Protein AF-A0A438IJC4-F1 (afdb_monomer_lite)

Radius of gyration: 29.07 Å; chains: 1; bounding box: 85×55×91 Å

Foldseek 3Di:
DVVVVVCVPPVDDDPDDDDDDDDDDDDDDDDDDDDDDDDDDDPDDDDDDDDDDDDDPDPCLVVVLPDLDDDPVVVLCVCVVCCVVPCVVCVVVDDPPDDDSVVVRDLLSLLVSLLVVCLVDCVLCPDPVSVVVSVVSLQVSQVSLQVVLVVLVPDDQPPPPDRSQLQPSECCVRHHVVVLVSLLSSLVRCLVHVQLPASSLLSLCVQLFRNHDPVSNLSSLVSCLVSLPLQSHDALVSHRHDSCRNQPPADDDLSVLVSLLVCVLVVSCVNNVVNNHVSLVSSLRNLLCLLQPCDDDPCLVSSLVSLVSLLVSCVVDVVCLVVVLSSLQDDDPPDDDDDPVVSVVSSVSSLVSSVVSCVPVPVSNVSSVVSVVVVVVVD

pLDDT: mean 76.03, std 25.03, range [26.05, 98.81]

Secondary structure (DSSP, 8-state):
-HHHHHHHHHSS----PPP---------------------------------------HHHHHHHTS-PPPPHHHHHHHHHHGGGTHHHHHTTS-TTS--TTTTS-HHHHHHHHHHHTTS-SHHHHSHHHHHHHHHHHHHHHHHHHHHHHHHHTSPPPSS-----S--B-IIIII-TTHHHHHHHHHHHHHHH-TT-HHHHHHHHGGGSTTB-HHHHHHHHHHHHHHT-GGGSPPGGGSSS-HHHHHSS----HHHHHHHHHHHHTTTTHHHHHHT-HHHHHHHHHHHHHHHS---STTHHHHHHHHHHHHHHHHH-GGGHHHHHHHHH---TTS----HHHHHHHHHHHHHHHHHHTTT-HHHHHHHHHHHHHHTT--

Sequence (379 aa):
MLASHFRKRWLCVKKKFKAVESKSSSGQKASTKGSESLDTIPEDMDISNTTIQDHDCPSLLVEWAHQRLPLPVHWFLSTISTIHDGIEAMSSFLSSDVPSPVRSVPVIWKLHSLSVTLLDGMSVLEEEKSRDVYEALQELYGQLLDESRVHRSTKPMPETGEKNSIEFLRFQSDIHESYSTFIETLVEQFAAISYGDLIYGRQVAIYLHRSVEAPVRLAAWNALSNARVLELLPPLEKCS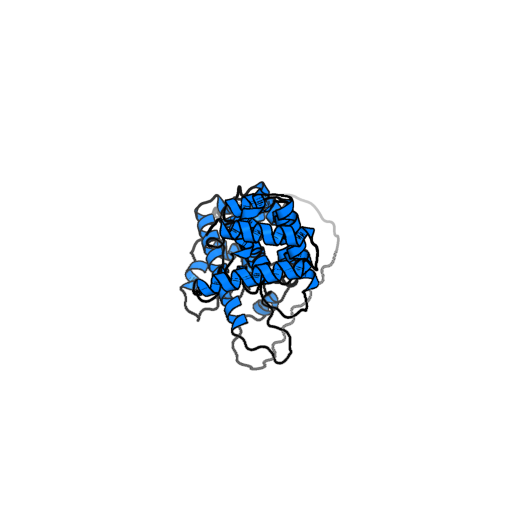ADAEGYLEPVENNEGILEAYVKSWVTGALDRAATRGSVTFTLVLHHLSSFIFEDDADVKLSLRNKLAKSLLRDYSRKRQHEGLMLQLIRYNNQFTSPQPEWMKESETEKRFWFLTEACEGNASLLKEVEKLKSSLRQVQ

Organism: Vitis vinifera (NCBI:txid29760)

Structure (mmCIF, N/CA/C/O backbone):
data_AF-A0A438IJC4-F1
#
_entry.id   AF-A0A438IJC4-F1
#
loop_
_atom_site.group_PDB
_atom_site.id
_atom_site.type_symbol
_atom_site.label_atom_id
_atom_site.label_alt_id
_atom_site.label_comp_id
_atom_site.label_asym_id
_atom_site.label_entity_id
_atom_site.label_seq_id
_atom_site.pdbx_PDB_ins_code
_atom_site.Cartn_x
_atom_site.Cartn_y
_atom_site.Cartn_z
_atom_site.occupancy
_atom_site.B_iso_or_equiv
_atom_site.auth_seq_id
_atom_site.auth_comp_id
_atom_site.auth_asym_id
_atom_site.auth_atom_id
_atom_site.pdbx_PDB_model_num
ATOM 1 N N . MET A 1 1 ? 20.438 16.951 -29.899 1.00 46.25 1 MET A N 1
ATOM 2 C CA . MET A 1 1 ? 21.374 16.387 -30.908 1.00 46.25 1 MET A CA 1
ATOM 3 C C . MET A 1 1 ? 21.529 14.865 -30.826 1.00 46.25 1 MET A C 1
ATOM 5 O O . MET A 1 1 ? 21.502 14.236 -31.878 1.00 46.25 1 MET A O 1
ATOM 9 N N . LEU A 1 2 ? 21.666 14.264 -29.634 1.00 33.00 2 LEU A N 1
ATOM 10 C CA . LEU A 1 2 ? 22.049 12.851 -29.437 1.00 33.00 2 LEU A CA 1
ATOM 11 C C . LEU A 1 2 ? 21.276 11.818 -30.295 1.00 33.00 2 LEU A C 1
ATOM 13 O O . LEU A 1 2 ? 21.898 11.012 -30.986 1.00 33.00 2 LEU A O 1
ATOM 17 N N . ALA A 1 3 ? 19.941 11.905 -30.349 1.00 35.22 3 ALA A N 1
ATOM 18 C CA . ALA A 1 3 ? 19.087 10.989 -31.122 1.00 35.22 3 ALA A CA 1
ATOM 19 C C . ALA A 1 3 ? 19.406 10.936 -32.637 1.00 35.22 3 ALA A C 1
ATOM 21 O O . ALA A 1 3 ? 19.241 9.895 -33.275 1.00 35.22 3 ALA A O 1
ATOM 22 N N . SER A 1 4 ? 19.914 12.032 -33.215 1.00 36.19 4 SER A N 1
ATOM 23 C CA . SER A 1 4 ? 20.331 12.082 -34.626 1.00 36.19 4 SER A CA 1
ATOM 24 C C . SER A 1 4 ? 21.603 11.260 -34.872 1.00 36.19 4 SER A C 1
ATOM 26 O O . SER A 1 4 ? 21.699 10.532 -35.860 1.00 36.19 4 SER A O 1
ATOM 28 N N . HIS A 1 5 ? 22.558 11.304 -33.935 1.00 41.06 5 HIS A N 1
ATOM 29 C CA . HIS A 1 5 ? 23.787 10.512 -34.016 1.00 41.06 5 HIS A CA 1
ATOM 30 C C . HIS A 1 5 ? 23.499 9.007 -33.896 1.00 41.06 5 HIS A C 1
ATOM 32 O O . HIS A 1 5 ? 24.015 8.219 -34.689 1.00 41.06 5 HIS A O 1
ATOM 38 N N . PHE A 1 6 ? 22.616 8.619 -32.967 1.00 41.09 6 PHE A N 1
ATOM 39 C CA . PHE A 1 6 ? 22.228 7.222 -32.754 1.00 41.09 6 PHE A CA 1
ATOM 40 C C . PHE A 1 6 ? 21.613 6.602 -34.020 1.00 41.09 6 PHE A C 1
ATOM 42 O O . PHE A 1 6 ? 22.130 5.616 -34.555 1.00 41.09 6 PHE A O 1
ATOM 49 N N . ARG A 1 7 ? 20.581 7.257 -34.577 1.00 50.06 7 ARG A N 1
ATOM 50 C CA . ARG A 1 7 ? 19.872 6.814 -35.790 1.00 50.06 7 ARG A CA 1
ATOM 51 C C . ARG A 1 7 ? 20.803 6.687 -37.006 1.00 50.06 7 ARG A C 1
ATOM 53 O O . ARG A 1 7 ? 20.637 5.770 -37.803 1.00 50.06 7 ARG A O 1
ATOM 60 N N . LYS A 1 8 ? 21.808 7.564 -37.129 1.00 43.12 8 LYS A N 1
ATOM 61 C CA . LYS A 1 8 ? 22.748 7.599 -38.266 1.00 43.12 8 LYS A CA 1
ATOM 62 C C . LYS A 1 8 ? 23.878 6.560 -38.190 1.00 43.12 8 LYS A C 1
ATOM 64 O O . LYS A 1 8 ? 24.457 6.241 -39.225 1.00 43.12 8 LYS A O 1
ATOM 69 N N . ARG A 1 9 ? 24.219 6.049 -36.997 1.00 44.31 9 ARG A N 1
ATOM 70 C CA . ARG A 1 9 ? 25.352 5.117 -36.804 1.00 44.31 9 ARG A CA 1
ATOM 71 C C . ARG A 1 9 ? 24.941 3.650 -36.645 1.00 44.31 9 ARG A C 1
ATOM 73 O O . ARG A 1 9 ? 25.711 2.790 -37.063 1.00 44.31 9 ARG A O 1
ATOM 80 N N . TRP A 1 10 ? 23.753 3.372 -36.101 1.00 39.25 10 TRP A N 1
ATOM 81 C CA . TRP A 1 10 ? 23.309 2.000 -35.800 1.00 39.25 10 TRP A CA 1
ATOM 82 C C . TRP A 1 10 ? 22.186 1.469 -36.703 1.00 39.25 10 TRP A C 1
ATOM 84 O O . TRP A 1 10 ? 22.164 0.277 -36.984 1.00 39.25 10 TRP A O 1
ATOM 94 N N . LEU A 1 11 ? 21.299 2.330 -37.221 1.00 41.69 11 LEU A N 1
ATOM 95 C CA . LEU A 1 11 ? 20.130 1.905 -38.017 1.00 41.69 11 LEU A CA 1
ATOM 96 C C . LEU A 1 11 ? 20.323 2.031 -39.543 1.00 41.69 11 LEU A C 1
ATOM 98 O O . LEU A 1 11 ? 19.434 1.689 -40.322 1.00 41.69 11 LEU A O 1
ATOM 102 N N . CYS A 1 12 ? 21.486 2.497 -40.008 1.00 36.94 12 CYS A N 1
ATOM 103 C CA . CYS A 1 12 ? 21.806 2.540 -41.435 1.00 36.94 12 CYS A CA 1
ATOM 104 C C . CYS A 1 12 ? 22.391 1.202 -41.918 1.00 36.94 12 CYS A C 1
ATOM 106 O O . CYS A 1 12 ? 23.567 0.911 -41.692 1.00 36.94 12 CYS A O 1
ATOM 108 N N . VAL A 1 13 ? 21.590 0.425 -42.657 1.00 38.97 13 VAL A N 1
ATOM 109 C CA . VAL A 1 13 ? 22.030 -0.800 -43.351 1.00 38.97 13 VAL A CA 1
ATOM 110 C C . VAL A 1 13 ? 23.276 -0.515 -44.201 1.00 38.97 13 VAL A C 1
ATOM 112 O O . VAL A 1 13 ? 23.250 0.320 -45.110 1.00 38.97 13 VAL A O 1
ATOM 115 N N . LYS A 1 14 ? 24.380 -1.220 -43.921 1.00 39.84 14 LYS A N 1
ATOM 116 C CA . LYS A 1 14 ? 25.680 -1.023 -44.585 1.00 39.84 14 LYS A CA 1
ATOM 117 C C . LYS A 1 14 ? 25.633 -1.439 -46.064 1.00 39.84 14 LYS A C 1
ATOM 119 O O . LYS A 1 14 ? 25.968 -2.572 -46.407 1.00 39.84 14 LYS A O 1
ATOM 124 N N . LYS A 1 15 ? 25.286 -0.512 -46.967 1.00 39.75 15 LYS A N 1
ATOM 125 C CA . LYS A 1 15 ? 25.482 -0.699 -48.417 1.00 39.75 15 LYS A CA 1
ATOM 126 C C . LYS A 1 15 ? 26.975 -0.852 -48.730 1.00 39.75 15 LYS A C 1
ATOM 128 O O . LYS A 1 15 ? 27.735 0.112 -48.713 1.00 39.75 15 LYS A O 1
ATOM 133 N N . LYS A 1 16 ? 27.379 -2.089 -49.022 1.00 38.62 16 LYS A N 1
ATOM 134 C CA . LYS A 1 16 ? 28.747 -2.493 -49.367 1.00 38.62 16 LYS A CA 1
ATOM 135 C C . LYS A 1 16 ? 29.094 -2.016 -50.786 1.00 38.62 16 LYS A C 1
ATOM 137 O O . LYS A 1 16 ? 28.758 -2.686 -51.758 1.00 38.62 16 LYS A O 1
ATOM 142 N N . PHE A 1 17 ? 29.738 -0.856 -50.912 1.00 31.86 17 PHE A N 1
ATOM 143 C CA . PHE A 1 17 ? 30.178 -0.329 -52.209 1.00 31.86 17 PHE A CA 1
ATOM 144 C C . PHE A 1 17 ? 31.558 -0.863 -52.622 1.00 31.86 17 PHE A C 1
ATOM 146 O O . PHE A 1 17 ? 32.458 -1.007 -51.796 1.00 31.86 17 PHE A O 1
ATOM 153 N N . LYS A 1 18 ? 31.704 -1.174 -53.917 1.00 30.45 18 LYS A N 1
ATOM 154 C CA . LYS A 1 18 ? 32.975 -1.562 -54.552 1.00 30.45 18 LYS A CA 1
ATOM 155 C C . LYS A 1 18 ? 33.900 -0.350 -54.705 1.00 30.45 18 LYS A C 1
ATOM 157 O O . LYS A 1 18 ? 33.423 0.760 -54.922 1.00 30.45 18 LYS A O 1
ATOM 162 N N . ALA A 1 19 ? 35.208 -0.596 -54.696 1.00 33.72 19 ALA A N 1
ATOM 163 C CA . ALA A 1 19 ? 36.200 0.369 -55.162 1.00 33.72 19 ALA A CA 1
ATOM 164 C C . ALA A 1 19 ? 36.209 0.458 -56.701 1.00 33.72 19 ALA A C 1
ATOM 166 O O . ALA A 1 19 ? 36.109 -0.568 -57.374 1.00 33.72 19 ALA A O 1
ATOM 167 N N . VAL A 1 20 ? 36.366 1.677 -57.227 1.00 29.83 20 VAL A N 1
ATOM 168 C CA . VAL A 1 20 ? 36.730 2.007 -58.618 1.00 29.83 20 VAL A CA 1
ATOM 169 C C . VAL A 1 20 ? 37.578 3.288 -58.574 1.00 29.83 20 VAL A C 1
ATOM 171 O O . VAL A 1 20 ? 37.301 4.180 -57.774 1.00 29.83 20 VAL A O 1
ATOM 174 N N . GLU A 1 21 ? 38.620 3.378 -59.400 1.00 28.19 21 GLU A N 1
ATOM 175 C CA . GLU A 1 21 ? 39.509 4.546 -59.512 1.00 28.19 21 GLU A CA 1
ATOM 176 C C . GLU A 1 21 ? 38.997 5.569 -60.547 1.00 28.19 21 GLU A C 1
ATOM 178 O O . GLU A 1 21 ? 38.434 5.146 -61.551 1.00 28.19 21 GLU A O 1
ATOM 183 N N . SER A 1 22 ? 39.309 6.872 -60.390 1.00 26.33 22 SER A N 1
ATOM 184 C CA . SER A 1 22 ? 40.039 7.663 -61.422 1.00 26.33 22 SER A CA 1
ATOM 185 C C . SER A 1 22 ? 40.154 9.185 -61.143 1.00 26.33 22 SER A C 1
ATOM 187 O O . SER A 1 22 ? 39.168 9.905 -61.225 1.00 26.33 22 SER A O 1
ATOM 189 N N . LYS A 1 23 ? 41.397 9.648 -60.919 1.00 27.59 23 LYS A N 1
ATOM 190 C CA . LYS A 1 23 ? 42.102 10.871 -61.414 1.00 27.59 23 LYS A CA 1
ATOM 191 C C . LYS A 1 23 ? 41.414 12.260 -61.589 1.00 27.59 23 LYS A C 1
ATOM 193 O O . LYS A 1 23 ? 40.340 12.387 -62.157 1.00 27.59 23 LYS A O 1
ATOM 198 N N . SER A 1 24 ? 42.253 13.298 -61.375 1.00 26.52 24 SER A N 1
ATOM 199 C CA . SER A 1 24 ? 42.217 14.705 -61.883 1.00 26.52 24 SER A CA 1
ATOM 200 C C . SER A 1 24 ? 41.298 15.737 -61.178 1.00 26.52 24 SER A C 1
ATOM 202 O O . SER A 1 24 ? 40.214 15.379 -60.744 1.00 26.52 24 SER A O 1
ATOM 204 N N . SER A 1 25 ? 41.654 17.034 -61.025 1.00 26.70 25 SER A N 1
ATOM 205 C CA . SER A 1 25 ? 42.975 17.723 -61.111 1.00 26.70 25 SER A CA 1
ATOM 206 C C . SER A 1 25 ? 42.959 19.201 -60.634 1.00 26.70 25 SER A C 1
ATOM 208 O O . SER A 1 25 ? 42.001 19.907 -60.921 1.00 26.70 25 SER A O 1
ATOM 210 N N . SER A 1 26 ? 44.113 19.690 -60.134 1.00 27.11 26 SER A N 1
ATOM 211 C CA . SER A 1 26 ? 44.594 21.104 -60.121 1.00 27.11 26 SER A CA 1
ATOM 212 C C . SER A 1 26 ? 43.996 22.140 -59.133 1.00 27.11 26 SER A C 1
ATOM 214 O O . SER A 1 26 ? 42.785 22.262 -58.998 1.00 27.11 26 SER A O 1
ATOM 216 N N . GLY A 1 27 ? 44.865 22.956 -58.500 1.00 26.05 27 GLY A N 1
ATOM 217 C CA . GLY A 1 27 ? 44.504 24.147 -57.694 1.00 26.05 27 GLY A CA 1
ATOM 218 C C . GLY A 1 27 ? 45.591 24.623 -56.697 1.00 26.05 27 GLY A C 1
ATOM 219 O O . GLY A 1 27 ? 46.218 23.809 -56.032 1.00 26.05 27 GLY A O 1
ATOM 220 N N . GLN A 1 28 ? 45.835 25.938 -56.584 1.00 30.58 28 GLN A N 1
ATOM 221 C CA . GLN A 1 28 ? 46.870 26.610 -55.748 1.00 30.58 28 GLN A CA 1
ATOM 222 C C . GLN A 1 28 ? 46.270 27.917 -55.158 1.00 30.58 28 GLN A C 1
ATOM 224 O O . GLN A 1 28 ? 45.289 28.386 -55.726 1.00 30.58 28 GLN A O 1
ATOM 229 N N . LYS A 1 29 ? 46.736 28.614 -54.100 1.00 29.08 29 LYS A N 1
ATOM 230 C CA . LYS A 1 29 ? 47.915 28.641 -53.172 1.00 29.08 29 LYS A CA 1
ATOM 231 C C . LYS A 1 29 ? 47.490 29.543 -51.956 1.00 29.08 29 LYS A C 1
ATOM 233 O O . LYS A 1 29 ? 46.459 30.190 -52.079 1.00 29.08 29 LYS A O 1
ATOM 238 N N . ALA A 1 30 ? 48.158 29.738 -50.803 1.00 28.03 30 ALA A N 1
ATOM 239 C CA . ALA A 1 30 ? 49.377 29.223 -50.154 1.00 28.03 30 ALA A CA 1
ATOM 240 C C . ALA A 1 30 ? 49.335 29.497 -48.615 1.00 28.03 30 ALA A C 1
ATOM 242 O O . ALA A 1 30 ? 48.555 30.326 -48.168 1.00 28.03 30 ALA A O 1
ATOM 243 N N . SER A 1 31 ? 50.237 28.861 -47.850 1.00 27.25 31 SER A N 1
ATOM 244 C CA . SER A 1 31 ? 50.871 29.297 -46.575 1.00 27.25 31 SER A CA 1
ATOM 245 C C . SER A 1 31 ? 50.292 30.464 -45.734 1.00 27.25 31 SER A C 1
ATOM 247 O O . SER A 1 31 ? 50.502 31.626 -46.080 1.00 27.25 31 SER A O 1
ATOM 249 N N . THR A 1 32 ? 49.949 30.157 -44.474 1.00 29.22 32 THR A N 1
ATOM 250 C CA . THR A 1 32 ? 50.517 30.854 -43.291 1.00 29.22 32 THR A CA 1
ATOM 251 C C . THR A 1 32 ? 50.669 29.896 -42.100 1.00 29.22 32 THR A C 1
ATOM 253 O O . THR A 1 32 ? 50.149 28.783 -42.120 1.00 29.22 32 THR A O 1
ATOM 256 N N . LYS A 1 33 ? 51.454 30.300 -41.092 1.00 30.50 33 LYS A N 1
ATOM 257 C CA . LYS A 1 33 ? 51.917 29.470 -39.966 1.00 30.50 33 LYS A CA 1
ATOM 258 C C . LYS A 1 33 ? 51.282 29.956 -38.655 1.00 30.50 33 LYS A C 1
ATOM 260 O O . LYS A 1 33 ? 51.264 31.159 -38.417 1.00 30.50 33 LYS A O 1
ATOM 265 N N . GLY A 1 34 ? 50.819 29.039 -37.810 1.00 26.70 34 GLY A N 1
ATOM 266 C CA . GLY A 1 34 ? 50.282 29.313 -36.472 1.00 26.70 34 GLY A CA 1
ATOM 267 C C . GLY A 1 34 ? 50.399 28.059 -35.607 1.00 26.70 34 GLY A C 1
ATOM 268 O O . GLY A 1 34 ? 50.273 26.953 -36.128 1.00 26.70 34 GLY A O 1
ATOM 269 N N . SER A 1 35 ? 50.733 28.224 -34.331 1.00 34.03 35 SER A N 1
ATOM 270 C CA . SER A 1 35 ? 51.102 27.140 -33.413 1.00 34.03 35 SER A CA 1
ATOM 271 C C . SER A 1 35 ? 50.090 26.973 -32.291 1.00 34.03 35 SER A C 1
ATOM 273 O O . SER A 1 35 ? 49.690 27.978 -31.713 1.00 34.03 35 SER A O 1
ATOM 275 N N . GLU A 1 36 ? 49.848 25.735 -31.871 1.00 30.69 36 GLU A N 1
ATOM 276 C CA . GLU A 1 36 ? 49.628 25.435 -30.453 1.00 30.69 36 GLU A CA 1
ATOM 277 C C . GLU A 1 36 ? 50.060 23.996 -30.137 1.00 30.69 36 GLU A C 1
ATOM 279 O O . GLU A 1 36 ? 50.183 23.170 -31.046 1.00 30.69 36 GLU A O 1
ATOM 284 N N . SER A 1 37 ? 50.406 23.741 -28.873 1.00 32.34 37 SER A N 1
ATOM 285 C CA . SER A 1 37 ? 50.983 22.471 -28.413 1.00 32.34 37 SER A CA 1
ATOM 286 C C . SER A 1 37 ? 49.904 21.535 -27.876 1.00 32.34 37 SER A C 1
ATOM 288 O O . SER A 1 37 ? 48.924 21.993 -27.295 1.00 32.34 37 SER A O 1
ATOM 290 N N . LEU A 1 38 ? 50.128 20.228 -28.004 1.00 31.64 38 LEU A N 1
ATOM 291 C CA . LEU A 1 38 ? 49.443 19.206 -27.216 1.00 31.64 38 LEU A CA 1
ATOM 292 C C . LEU A 1 38 ? 50.501 18.243 -26.683 1.00 31.64 38 LEU A C 1
ATOM 294 O O . LEU A 1 38 ? 51.131 17.515 -27.453 1.00 31.64 38 LEU A O 1
ATOM 298 N N . ASP A 1 39 ? 50.709 18.267 -25.369 1.00 30.06 39 ASP A N 1
ATOM 299 C CA . ASP A 1 39 ? 51.659 17.380 -24.708 1.00 30.06 39 ASP A CA 1
ATOM 300 C C . ASP A 1 39 ? 51.195 15.924 -24.821 1.00 30.06 39 ASP A C 1
ATOM 302 O O . ASP A 1 39 ? 50.032 15.594 -24.582 1.00 30.06 39 ASP A O 1
ATOM 306 N N . THR A 1 40 ? 52.118 15.044 -25.204 1.00 42.19 40 THR A N 1
ATOM 307 C CA . THR A 1 40 ? 51.881 13.599 -25.282 1.00 42.19 40 THR A CA 1
ATOM 308 C C . THR A 1 40 ? 52.582 12.942 -24.101 1.00 42.19 40 THR A C 1
ATOM 310 O O . THR A 1 40 ? 53.804 13.026 -23.991 1.00 42.19 40 THR A O 1
ATOM 313 N N . ILE A 1 41 ? 51.818 12.306 -23.212 1.00 39.53 41 ILE A N 1
ATOM 314 C CA . ILE A 1 41 ? 52.376 11.512 -22.110 1.00 39.53 41 ILE A CA 1
ATOM 315 C C . ILE A 1 41 ? 52.910 10.192 -22.703 1.00 39.53 41 ILE A C 1
ATOM 317 O O . ILE A 1 41 ? 52.184 9.568 -23.480 1.00 39.53 41 ILE A O 1
ATOM 321 N N . PRO A 1 42 ? 54.152 9.772 -22.397 1.00 33.31 42 PRO A N 1
ATOM 322 C CA . PRO A 1 42 ? 54.706 8.523 -22.910 1.00 33.31 42 PRO A CA 1
ATOM 323 C C . PRO A 1 42 ? 54.102 7.296 -22.211 1.00 33.31 42 PRO A C 1
ATOM 325 O O . PRO A 1 42 ? 53.918 7.286 -20.994 1.00 33.31 42 PRO A O 1
ATOM 328 N N . GLU A 1 43 ? 53.849 6.239 -22.983 1.00 38.34 43 GLU A N 1
ATOM 329 C CA . GLU A 1 43 ? 53.579 4.893 -22.468 1.00 38.34 43 GLU A CA 1
ATOM 330 C C . GLU A 1 43 ? 54.910 4.144 -22.289 1.00 38.34 43 GLU A C 1
ATOM 332 O O . GLU A 1 43 ? 55.325 3.377 -23.159 1.00 38.34 43 GLU A O 1
ATOM 337 N N . ASP A 1 44 ? 55.606 4.382 -21.175 1.00 34.56 44 ASP A N 1
ATOM 338 C CA . ASP A 1 44 ? 56.797 3.601 -20.827 1.00 34.56 44 ASP A CA 1
ATOM 339 C C . ASP A 1 44 ? 56.398 2.250 -20.206 1.00 34.56 44 ASP A C 1
ATOM 341 O O . ASP A 1 44 ? 55.729 2.173 -19.174 1.00 34.56 44 ASP A O 1
ATOM 345 N N . MET A 1 45 ? 56.816 1.164 -20.861 1.00 40.38 45 MET A N 1
ATOM 346 C CA . MET A 1 45 ? 56.693 -0.202 -20.353 1.00 40.38 45 MET A CA 1
ATOM 347 C C . MET A 1 45 ? 57.686 -0.456 -19.217 1.00 40.38 45 MET A C 1
ATOM 349 O O . MET A 1 45 ? 58.888 -0.309 -19.427 1.00 40.38 45 MET A O 1
ATOM 353 N N . ASP A 1 46 ? 57.217 -1.026 -18.107 1.00 29.41 46 ASP A N 1
ATOM 354 C CA . ASP A 1 46 ? 58.092 -1.739 -17.172 1.00 29.41 46 ASP A CA 1
ATOM 355 C C . ASP A 1 46 ? 57.444 -3.062 -16.727 1.00 29.41 46 ASP A C 1
ATOM 357 O O . ASP A 1 46 ? 56.519 -3.100 -15.913 1.00 29.41 46 ASP A O 1
ATOM 361 N N . ILE A 1 47 ? 57.903 -4.176 -17.311 1.00 36.94 47 ILE A N 1
ATOM 362 C CA . ILE A 1 47 ? 57.438 -5.530 -16.975 1.00 36.94 47 ILE A CA 1
ATOM 363 C C . ILE A 1 47 ? 58.433 -6.141 -15.988 1.00 36.94 47 ILE A C 1
ATOM 365 O O . ILE A 1 47 ? 59.477 -6.660 -16.384 1.00 36.94 47 ILE A O 1
ATOM 369 N N . SER A 1 48 ? 58.087 -6.128 -14.700 1.00 30.64 48 SER A N 1
ATOM 370 C CA . SER A 1 48 ? 58.817 -6.865 -13.664 1.00 30.64 48 SER A CA 1
ATOM 371 C C . SER A 1 48 ? 58.007 -8.079 -13.197 1.00 30.64 48 SER A C 1
ATOM 373 O O . SER A 1 48 ? 56.885 -7.968 -12.707 1.00 30.64 48 SER A O 1
ATOM 375 N N . ASN A 1 49 ? 58.568 -9.277 -13.389 1.00 31.94 49 ASN A N 1
ATOM 376 C CA . ASN A 1 49 ? 57.890 -10.533 -13.067 1.00 31.94 49 ASN A CA 1
ATOM 377 C C . ASN A 1 49 ? 57.706 -10.698 -11.551 1.00 31.94 49 ASN A C 1
ATOM 379 O O . ASN A 1 49 ? 58.693 -10.793 -10.823 1.00 31.94 49 ASN A O 1
ATOM 383 N N . THR A 1 50 ? 56.463 -10.870 -11.098 1.00 28.47 50 THR A N 1
ATOM 384 C CA . THR A 1 50 ? 56.158 -11.502 -9.804 1.00 28.47 50 THR A CA 1
ATOM 385 C C . THR A 1 50 ? 55.160 -12.629 -10.036 1.00 28.47 50 THR A C 1
ATOM 387 O O . THR A 1 50 ? 54.017 -12.391 -10.413 1.00 28.47 50 THR A O 1
ATOM 390 N N . THR A 1 51 ? 55.603 -13.872 -9.851 1.00 35.56 51 THR A N 1
ATOM 391 C CA . THR A 1 51 ? 54.784 -15.061 -10.113 1.00 35.56 51 THR A CA 1
ATOM 392 C C . THR A 1 51 ? 53.796 -15.302 -8.975 1.00 35.56 51 THR A C 1
ATOM 394 O O . THR A 1 51 ? 54.184 -15.805 -7.923 1.00 35.56 51 THR A O 1
ATOM 397 N N . ILE A 1 52 ? 52.515 -15.016 -9.208 1.00 30.72 52 ILE A N 1
ATOM 398 C CA . ILE A 1 52 ? 51.403 -15.541 -8.408 1.00 30.72 52 ILE A CA 1
ATOM 399 C C . ILE A 1 52 ? 50.395 -16.166 -9.373 1.00 30.72 52 ILE A C 1
ATOM 401 O O . ILE A 1 52 ? 50.020 -15.557 -10.371 1.00 30.72 52 ILE A O 1
ATOM 405 N N . GLN A 1 53 ? 49.990 -17.401 -9.085 1.00 37.56 53 GLN A N 1
ATOM 406 C CA . GLN A 1 53 ? 48.844 -18.041 -9.722 1.00 37.56 53 GLN A CA 1
ATOM 407 C C . GLN A 1 53 ? 47.627 -17.792 -8.832 1.00 37.56 53 GLN A C 1
ATOM 409 O O . GLN A 1 53 ? 47.644 -18.267 -7.701 1.00 37.56 53 GLN A O 1
ATOM 414 N N . ASP A 1 54 ? 46.593 -17.110 -9.330 1.00 29.81 54 ASP A N 1
ATOM 415 C CA . ASP A 1 54 ? 45.231 -17.656 -9.260 1.00 29.81 54 ASP A CA 1
ATOM 416 C C . ASP A 1 54 ? 44.247 -16.940 -10.211 1.00 29.81 54 ASP A C 1
ATOM 418 O O . ASP A 1 54 ? 44.609 -15.991 -10.904 1.00 29.81 54 ASP A O 1
ATOM 422 N N . HIS A 1 55 ? 43.019 -17.455 -10.291 1.00 39.97 55 HIS A N 1
ATOM 423 C CA . HIS A 1 55 ? 41.957 -17.070 -11.230 1.00 39.97 55 HIS A CA 1
ATOM 424 C C . HIS A 1 55 ? 41.553 -15.573 -11.258 1.00 39.97 55 HIS A C 1
ATOM 426 O O . HIS A 1 55 ? 40.828 -15.101 -10.382 1.00 39.97 55 HIS A O 1
ATOM 432 N N . ASP A 1 56 ? 41.847 -14.878 -12.365 1.00 33.94 56 ASP A N 1
ATOM 433 C CA . ASP A 1 56 ? 41.292 -13.548 -12.670 1.00 33.94 56 ASP A CA 1
ATOM 434 C C . ASP A 1 56 ? 39.900 -13.615 -13.336 1.00 33.94 56 ASP A C 1
ATOM 436 O O . ASP A 1 56 ? 39.751 -13.802 -14.547 1.00 33.94 56 ASP A O 1
ATOM 440 N N . CYS A 1 57 ? 38.856 -13.358 -12.545 1.00 38.84 57 CYS A N 1
ATOM 441 C CA . CYS A 1 57 ? 37.678 -12.642 -13.041 1.00 38.84 57 CYS A CA 1
ATOM 442 C C . CYS A 1 57 ? 38.075 -11.158 -13.174 1.00 38.84 57 CYS A C 1
ATOM 444 O O . CYS A 1 57 ? 38.693 -10.645 -12.243 1.00 38.84 57 CYS A O 1
ATOM 446 N N . PRO A 1 58 ? 37.759 -10.436 -14.271 1.00 49.38 58 PRO A N 1
ATOM 447 C CA . PRO A 1 58 ? 38.331 -9.111 -14.517 1.00 49.38 58 PRO A CA 1
ATOM 448 C C . PRO A 1 58 ? 38.017 -8.128 -13.380 1.00 49.38 58 PRO A C 1
ATOM 450 O O . PRO A 1 58 ? 36.876 -7.690 -13.238 1.00 49.38 58 PRO A O 1
ATOM 453 N N . SER A 1 59 ? 39.050 -7.762 -12.610 1.00 53.03 59 SER A N 1
ATOM 454 C CA . SER A 1 59 ? 38.968 -6.900 -11.417 1.00 53.03 59 SER A CA 1
ATOM 455 C C . SER A 1 59 ? 38.139 -5.631 -11.654 1.00 53.03 59 SER A C 1
ATOM 457 O O . SER A 1 59 ? 37.220 -5.333 -10.891 1.00 53.03 59 SER A O 1
ATOM 459 N N . LEU A 1 60 ? 38.357 -4.972 -12.800 1.00 40.09 60 LEU A N 1
ATOM 460 C CA . LEU A 1 60 ? 37.617 -3.789 -13.254 1.00 40.09 60 LEU A CA 1
ATOM 461 C C . LEU A 1 60 ? 36.088 -3.966 -13.256 1.00 40.09 60 LEU A C 1
ATOM 463 O O . LEU A 1 60 ? 35.373 -2.993 -13.060 1.00 40.09 60 LEU A O 1
ATOM 467 N N . LEU A 1 61 ? 35.562 -5.176 -13.478 1.00 46.53 61 LEU A N 1
ATOM 468 C CA . LEU A 1 61 ? 34.117 -5.434 -13.480 1.00 46.53 61 LEU A CA 1
ATOM 469 C C . LEU A 1 61 ? 33.538 -5.416 -12.056 1.00 46.53 61 LEU A C 1
ATOM 471 O O . LEU A 1 61 ? 32.446 -4.895 -11.841 1.00 46.53 61 LEU A O 1
ATOM 475 N N . VAL A 1 62 ? 34.285 -5.952 -11.086 1.00 49.16 62 VAL A N 1
ATOM 476 C CA . VAL A 1 62 ? 33.929 -5.919 -9.659 1.00 49.16 62 VAL A CA 1
ATOM 477 C C . VAL A 1 62 ? 34.109 -4.505 -9.115 1.00 49.16 62 VAL A C 1
ATOM 479 O O . VAL A 1 62 ? 33.216 -3.981 -8.455 1.00 49.16 62 VAL A O 1
ATOM 482 N N . GLU A 1 63 ? 35.231 -3.864 -9.433 1.00 41.50 63 GLU A N 1
ATOM 483 C CA . GLU A 1 63 ? 35.544 -2.492 -9.033 1.00 41.50 63 GLU A CA 1
ATOM 484 C C . GLU A 1 63 ? 34.507 -1.496 -9.576 1.00 41.50 63 GLU A C 1
ATOM 486 O O . GLU A 1 63 ? 34.034 -0.630 -8.842 1.00 41.50 63 GLU A O 1
ATOM 491 N N . TRP A 1 64 ? 34.069 -1.666 -10.827 1.00 47.06 64 TRP A N 1
ATOM 492 C CA . TRP A 1 64 ? 33.034 -0.835 -11.440 1.00 47.06 64 TRP A CA 1
ATOM 493 C C . TRP A 1 64 ? 31.620 -1.130 -10.918 1.00 47.06 64 TRP A C 1
ATOM 495 O O . TRP A 1 64 ? 30.837 -0.200 -10.755 1.00 47.06 64 TRP A O 1
ATOM 505 N N . ALA A 1 65 ? 31.298 -2.376 -10.547 1.00 43.81 65 ALA A N 1
ATOM 506 C CA . ALA A 1 65 ? 30.031 -2.699 -9.876 1.00 43.81 65 ALA A CA 1
ATOM 507 C C . ALA A 1 65 ? 29.884 -2.038 -8.485 1.00 43.81 65 ALA A C 1
ATOM 509 O O . ALA A 1 65 ? 28.768 -1.917 -7.982 1.00 43.81 65 ALA A O 1
ATOM 510 N N . HIS A 1 66 ? 30.989 -1.581 -7.881 1.00 43.59 66 HIS A N 1
ATOM 511 C CA . HIS A 1 66 ? 30.997 -0.780 -6.650 1.00 43.59 66 HIS A CA 1
ATOM 512 C C . HIS A 1 66 ? 31.048 0.741 -6.907 1.00 43.59 66 HIS A C 1
ATOM 514 O O . HIS A 1 66 ? 30.957 1.529 -5.962 1.00 43.59 66 HIS A O 1
ATOM 520 N N . GLN A 1 67 ? 31.171 1.189 -8.161 1.00 40.25 67 GLN A N 1
ATOM 521 C CA . GLN A 1 67 ? 31.141 2.609 -8.512 1.00 40.25 67 GLN A CA 1
ATOM 522 C C . GLN A 1 67 ? 29.696 3.072 -8.735 1.00 40.25 67 GLN A C 1
ATOM 524 O O . GLN A 1 67 ? 28.970 2.516 -9.554 1.00 40.25 67 GLN A O 1
ATOM 529 N N . ARG A 1 68 ? 29.294 4.165 -8.069 1.00 44.31 68 ARG A N 1
ATOM 530 C CA . ARG A 1 68 ? 27.993 4.853 -8.249 1.00 44.31 68 ARG A CA 1
ATOM 531 C C . ARG A 1 68 ? 27.875 5.597 -9.597 1.00 44.31 68 ARG A C 1
ATOM 533 O O . ARG A 1 68 ? 27.331 6.697 -9.668 1.00 44.31 68 ARG A O 1
ATOM 540 N N . LEU A 1 69 ? 28.429 5.039 -10.670 1.00 43.66 69 LEU A N 1
ATOM 541 C CA . LEU A 1 69 ? 28.248 5.558 -12.020 1.00 43.66 69 LEU A CA 1
ATOM 542 C C . LEU A 1 69 ? 26.915 5.034 -12.575 1.00 43.66 69 LEU A C 1
ATOM 544 O O . LEU A 1 69 ? 26.626 3.848 -12.418 1.00 43.66 69 LEU A O 1
ATOM 548 N N . PRO A 1 70 ? 26.097 5.870 -13.242 1.00 42.69 70 PRO A N 1
ATOM 549 C CA . PRO A 1 70 ? 24.866 5.393 -13.856 1.00 42.69 70 PRO A CA 1
ATOM 550 C C . PRO A 1 70 ? 25.209 4.347 -14.920 1.00 42.69 70 PRO A C 1
ATOM 552 O O . PRO A 1 70 ? 25.914 4.652 -15.889 1.00 42.69 70 PRO A O 1
ATOM 555 N N . LEU A 1 71 ? 24.716 3.118 -14.728 1.00 46.81 71 LEU A N 1
ATOM 556 C CA . LEU A 1 71 ? 24.952 2.001 -15.642 1.00 46.81 71 LEU A CA 1
ATOM 557 C C . LEU A 1 71 ? 24.598 2.448 -17.078 1.00 46.81 71 LEU A C 1
ATOM 559 O O . LEU A 1 71 ? 23.479 2.923 -17.302 1.00 46.81 71 LEU A O 1
ATOM 563 N N . PRO A 1 72 ? 25.519 2.354 -18.060 1.00 46.12 72 PRO A N 1
ATOM 564 C CA . PRO A 1 72 ? 25.271 2.853 -19.400 1.00 46.12 72 PRO A CA 1
ATOM 565 C C . PRO A 1 72 ? 24.017 2.217 -19.987 1.00 46.12 72 PRO A C 1
ATOM 567 O O . PRO A 1 72 ? 23.829 1.010 -19.879 1.00 46.12 72 PRO A O 1
ATOM 570 N N . VAL A 1 73 ? 23.193 3.000 -20.686 1.00 40.81 73 VAL A N 1
ATOM 571 C CA . VAL A 1 73 ? 21.908 2.523 -21.238 1.00 40.81 73 VAL A CA 1
ATOM 572 C C . VAL A 1 73 ? 22.069 1.267 -22.112 1.00 40.81 73 VAL A C 1
ATOM 574 O O . VAL A 1 73 ? 21.165 0.444 -22.179 1.00 40.81 73 VAL A O 1
ATOM 577 N N . HIS A 1 74 ? 23.244 1.050 -22.716 1.00 43.34 74 HIS A N 1
ATOM 578 C CA . HIS A 1 74 ? 23.550 -0.164 -23.479 1.00 43.34 74 HIS A CA 1
ATOM 579 C C . HIS A 1 74 ? 23.765 -1.442 -22.638 1.00 43.34 74 HIS A C 1
ATOM 581 O O . HIS A 1 74 ? 23.839 -2.509 -23.229 1.00 43.34 74 HIS A O 1
ATOM 587 N N . TRP A 1 75 ? 23.850 -1.368 -21.304 1.00 48.47 75 TRP A N 1
ATOM 588 C CA . TRP A 1 75 ? 23.817 -2.528 -20.397 1.00 48.47 75 TRP A CA 1
ATOM 589 C C . TRP A 1 75 ? 22.372 -2.961 -20.121 1.00 48.47 75 TRP A C 1
ATOM 591 O O . TRP A 1 75 ? 22.064 -4.144 -20.220 1.00 48.47 75 TRP A O 1
ATOM 601 N N . PHE A 1 76 ? 21.455 -2.015 -19.894 1.00 48.59 76 PHE A N 1
ATOM 602 C CA . PHE A 1 76 ? 20.015 -2.308 -19.809 1.00 48.59 76 PHE A CA 1
ATOM 603 C C . PHE A 1 76 ? 19.434 -2.732 -21.165 1.00 48.59 76 PHE A C 1
ATOM 605 O O . PHE A 1 76 ? 18.652 -3.671 -21.248 1.00 48.59 76 PHE A O 1
ATOM 612 N N . LEU A 1 77 ? 19.891 -2.109 -22.254 1.00 43.72 77 LEU A N 1
ATOM 613 C CA . LEU A 1 77 ? 19.622 -2.594 -23.606 1.00 43.72 77 LEU A CA 1
ATOM 614 C C . LEU A 1 77 ? 20.479 -3.816 -23.984 1.00 43.72 77 LEU A C 1
ATOM 616 O O . LEU A 1 77 ? 20.285 -4.339 -25.073 1.00 43.72 77 LEU A O 1
ATOM 620 N N . SER A 1 78 ? 21.400 -4.302 -23.140 1.00 43.03 78 SER A N 1
ATOM 621 C CA . SER A 1 78 ? 22.141 -5.543 -23.424 1.00 43.03 78 SER A CA 1
ATOM 622 C C . SER A 1 78 ? 21.235 -6.751 -23.243 1.00 43.03 78 SER A C 1
ATOM 624 O O . SER A 1 78 ? 21.185 -7.611 -24.117 1.00 43.03 78 SER A O 1
ATOM 626 N N . THR A 1 79 ? 20.447 -6.791 -22.164 1.00 40.56 79 THR A N 1
ATOM 627 C CA . THR A 1 79 ? 19.441 -7.843 -21.971 1.00 40.56 79 THR A CA 1
ATOM 628 C C . THR A 1 79 ? 18.389 -7.758 -23.076 1.00 40.56 79 THR A C 1
ATOM 630 O O . THR A 1 79 ? 18.231 -8.713 -23.826 1.00 40.56 79 THR A O 1
ATOM 633 N N . ILE A 1 80 ? 17.800 -6.583 -23.327 1.00 42.66 80 ILE A N 1
ATOM 634 C CA . ILE A 1 80 ? 16.833 -6.381 -24.428 1.00 42.66 80 ILE A CA 1
ATOM 635 C C . ILE A 1 80 ? 17.433 -6.708 -25.819 1.00 42.66 80 ILE A C 1
ATOM 637 O O . ILE A 1 80 ? 16.747 -7.279 -26.663 1.00 42.66 80 ILE A O 1
ATOM 641 N N . SER A 1 81 ? 18.721 -6.437 -26.072 1.00 38.56 81 SER A N 1
ATOM 642 C CA . SER A 1 81 ? 19.383 -6.788 -27.343 1.00 38.56 81 SER A CA 1
ATOM 643 C C . SER A 1 81 ? 19.823 -8.252 -27.440 1.00 38.56 81 SER A C 1
ATOM 645 O O . SER A 1 81 ? 20.008 -8.734 -28.555 1.00 38.56 81 SER A O 1
ATOM 647 N N . THR A 1 82 ? 20.011 -8.960 -26.324 1.00 38.16 82 THR A N 1
ATOM 648 C CA . THR A 1 82 ? 20.320 -10.404 -26.300 1.00 38.16 82 THR A CA 1
ATOM 649 C C . THR A 1 82 ? 19.063 -11.264 -26.168 1.00 38.16 82 THR A C 1
ATOM 651 O O . THR A 1 82 ? 19.102 -12.458 -26.447 1.00 38.16 82 THR A O 1
ATOM 654 N N . ILE A 1 83 ? 17.922 -10.651 -25.849 1.00 43.81 83 ILE A N 1
ATOM 655 C CA . ILE A 1 83 ? 16.581 -11.237 -25.916 1.00 43.81 83 ILE A CA 1
ATOM 656 C C . ILE A 1 83 ? 16.126 -11.493 -27.364 1.00 43.81 83 ILE A C 1
ATOM 658 O O . ILE A 1 83 ? 15.319 -12.394 -27.574 1.00 43.81 83 ILE A O 1
ATOM 662 N N . HIS A 1 84 ? 16.720 -10.840 -28.376 1.00 38.78 84 HIS A N 1
ATOM 663 C CA . HIS A 1 84 ? 16.588 -11.287 -29.776 1.00 38.78 84 HIS A CA 1
ATOM 664 C C . HIS A 1 84 ? 16.990 -12.769 -29.944 1.00 38.78 84 HIS A C 1
ATOM 666 O O . HIS A 1 84 ? 16.367 -13.491 -30.720 1.00 38.78 84 HIS A O 1
ATOM 672 N N . ASP A 1 85 ? 17.970 -13.223 -29.153 1.00 35.72 85 ASP A N 1
ATOM 673 C CA . ASP A 1 85 ? 18.466 -14.602 -29.108 1.00 35.72 85 ASP A CA 1
ATOM 674 C C . ASP A 1 85 ? 18.130 -15.289 -27.754 1.00 35.72 85 ASP A C 1
ATOM 676 O O . ASP A 1 85 ? 18.750 -16.279 -27.375 1.00 35.72 85 ASP A O 1
ATOM 680 N N . GLY A 1 86 ? 17.153 -14.757 -27.000 1.00 41.38 86 GLY A N 1
ATOM 681 C CA . GLY A 1 86 ? 16.589 -15.350 -25.775 1.00 41.38 86 GLY A CA 1
ATOM 682 C C . GLY A 1 86 ? 17.487 -15.416 -24.527 1.00 41.38 86 GLY A C 1
ATOM 683 O O . GLY A 1 86 ? 17.091 -16.027 -23.535 1.00 41.38 86 GLY A O 1
ATOM 684 N N . ILE A 1 87 ? 18.685 -14.820 -24.534 1.00 45.22 87 ILE A N 1
ATOM 685 C CA . ILE A 1 87 ? 19.784 -15.267 -23.655 1.00 45.22 87 ILE A CA 1
ATOM 686 C C . ILE A 1 87 ? 19.520 -15.114 -22.146 1.00 45.22 87 ILE A C 1
ATOM 688 O O . ILE A 1 87 ? 19.898 -16.018 -21.409 1.00 45.22 87 ILE A O 1
ATOM 692 N N . GLU A 1 88 ? 18.873 -14.053 -21.639 1.00 45.59 88 GLU A N 1
ATOM 693 C CA . GLU A 1 88 ? 18.631 -13.954 -20.181 1.00 45.59 88 GLU A CA 1
ATOM 694 C C . GLU A 1 88 ? 17.627 -15.017 -19.698 1.00 45.59 88 GLU A C 1
ATOM 696 O O . GLU A 1 88 ? 17.939 -15.763 -18.769 1.00 45.59 88 GLU A O 1
ATOM 701 N N . ALA A 1 89 ? 16.496 -15.169 -20.396 1.00 44.31 89 ALA A N 1
ATOM 702 C CA . ALA A 1 89 ? 15.486 -16.195 -20.117 1.00 44.31 89 ALA A CA 1
ATOM 703 C C . ALA A 1 89 ? 15.972 -17.630 -20.411 1.00 44.31 89 ALA A C 1
ATOM 705 O O . ALA A 1 89 ? 15.430 -18.584 -19.865 1.00 44.31 89 ALA A O 1
ATOM 706 N N . MET A 1 90 ? 17.005 -17.798 -21.244 1.00 38.34 90 MET A N 1
ATOM 707 C CA . MET A 1 90 ? 17.713 -19.071 -21.421 1.00 38.34 90 MET A CA 1
ATOM 708 C C . MET A 1 90 ? 18.823 -19.283 -20.383 1.00 38.34 90 MET A C 1
ATOM 710 O O . MET A 1 90 ? 19.173 -20.425 -20.095 1.00 38.34 90 MET A O 1
ATOM 714 N N . SER A 1 91 ? 19.372 -18.222 -19.782 1.00 43.78 91 SER A N 1
ATOM 715 C CA . SER A 1 91 ? 20.455 -18.331 -18.799 1.00 43.78 91 SER A CA 1
ATOM 716 C C . SER A 1 91 ? 20.001 -18.946 -17.478 1.00 43.78 91 SER A C 1
ATOM 718 O O . SER A 1 91 ? 20.817 -19.548 -16.790 1.00 43.78 91 SER A O 1
ATOM 720 N N . SER A 1 92 ? 18.714 -18.878 -17.137 1.00 44.50 92 SER A N 1
ATOM 721 C CA . SER A 1 92 ? 18.100 -19.645 -16.042 1.00 44.50 92 SER A CA 1
ATOM 722 C C . SER A 1 92 ? 18.022 -21.155 -16.326 1.00 44.50 92 SER A C 1
ATOM 724 O O . SER A 1 92 ? 17.952 -21.937 -15.384 1.00 44.50 92 SER A O 1
ATOM 726 N N . PHE A 1 93 ? 18.117 -21.583 -17.593 1.00 40.59 93 PHE A N 1
ATOM 727 C CA . PHE A 1 93 ? 18.220 -22.994 -17.999 1.00 40.59 93 PHE A CA 1
ATOM 728 C C . PHE A 1 93 ? 19.668 -23.462 -18.259 1.00 40.59 93 PHE A C 1
ATOM 730 O O . PHE A 1 93 ? 19.891 -24.639 -18.545 1.00 40.59 93 PHE A O 1
ATOM 737 N N . LEU A 1 94 ? 20.662 -22.570 -18.159 1.00 39.84 94 LEU A N 1
ATOM 738 C CA . LEU A 1 94 ? 22.087 -22.917 -18.195 1.00 39.84 94 LEU A CA 1
ATOM 739 C C . LEU A 1 94 ? 22.622 -23.152 -16.774 1.00 39.84 94 LEU A C 1
ATOM 741 O O . LEU A 1 94 ? 22.150 -22.538 -15.812 1.00 39.84 94 LEU A O 1
ATOM 745 N N . SER A 1 95 ? 23.614 -24.041 -16.645 1.00 39.06 95 SER A N 1
ATOM 746 C CA . SER A 1 95 ? 24.109 -24.500 -15.341 1.00 39.06 95 SER A CA 1
ATOM 747 C C . SER A 1 95 ? 24.706 -23.378 -14.474 1.00 39.06 95 SER A C 1
ATOM 749 O O . SER A 1 95 ? 24.890 -22.226 -14.885 1.00 39.06 95 SER A O 1
ATOM 751 N N . SER A 1 96 ? 25.017 -23.723 -13.226 1.00 51.84 96 SER A N 1
ATOM 752 C CA . SER A 1 96 ? 25.698 -22.859 -12.255 1.00 51.84 96 SER A CA 1
ATOM 753 C C . SER A 1 96 ? 27.057 -22.331 -12.730 1.00 51.84 96 SER A C 1
ATOM 755 O O . SER A 1 96 ? 27.537 -21.330 -12.206 1.00 51.84 96 SER A O 1
ATOM 757 N N . ASP A 1 97 ? 27.667 -22.983 -13.720 1.00 44.84 97 ASP A N 1
ATOM 758 C CA . ASP A 1 97 ? 29.125 -23.004 -13.891 1.00 44.84 97 ASP A CA 1
ATOM 759 C C . ASP A 1 97 ? 29.631 -22.003 -14.945 1.00 44.84 97 ASP A C 1
ATOM 761 O O . ASP A 1 97 ? 30.831 -21.911 -15.200 1.00 44.84 97 ASP A O 1
ATOM 765 N N . VAL A 1 98 ? 28.720 -21.233 -15.552 1.00 47.97 98 VAL A N 1
ATOM 766 C CA . VAL A 1 98 ? 29.040 -20.140 -16.482 1.00 47.97 98 VAL A CA 1
ATOM 767 C C . VAL A 1 98 ? 28.758 -18.793 -15.801 1.00 47.97 98 VAL A C 1
ATOM 769 O O . VAL A 1 98 ? 27.591 -18.464 -15.563 1.00 47.97 98 VAL A O 1
ATOM 772 N N . PRO A 1 99 ? 29.788 -17.973 -15.509 1.00 52.66 99 PRO A N 1
ATOM 773 C CA . PRO A 1 99 ? 29.597 -16.635 -14.957 1.00 52.66 99 PRO A CA 1
ATOM 774 C C . PRO A 1 99 ? 28.833 -15.730 -15.933 1.00 52.66 99 PRO A C 1
ATOM 776 O O . PRO A 1 99 ? 29.360 -15.314 -16.963 1.00 52.66 99 PRO A O 1
ATOM 779 N N . SER A 1 100 ? 27.582 -15.405 -15.602 1.00 56.56 100 SER A N 1
ATOM 780 C CA . SER A 1 100 ? 26.787 -14.414 -16.333 1.00 56.56 100 SER A CA 1
ATOM 781 C C . SER A 1 100 ? 26.956 -13.035 -15.683 1.00 56.56 100 SER A C 1
ATOM 783 O O . SER A 1 100 ? 26.521 -12.871 -14.539 1.00 56.56 100 SER A O 1
ATOM 785 N N . PRO A 1 101 ? 27.488 -12.016 -16.392 1.00 58.00 101 PRO A N 1
ATOM 786 C CA . PRO A 1 101 ? 27.583 -10.646 -15.874 1.00 58.00 101 PRO A CA 1
ATOM 787 C C . PRO A 1 101 ? 26.229 -10.049 -15.459 1.00 58.00 101 PRO A C 1
ATOM 789 O O . PRO A 1 101 ? 26.176 -9.110 -14.668 1.00 58.00 101 PRO A O 1
ATOM 792 N N . VAL A 1 102 ? 25.128 -10.607 -15.974 1.00 60.50 102 VAL A N 1
ATOM 793 C CA . VAL A 1 102 ? 23.754 -10.191 -15.670 1.00 60.50 102 VAL A CA 1
ATOM 794 C C . VAL A 1 102 ? 23.239 -10.808 -14.359 1.00 60.50 102 VAL A C 1
ATOM 796 O O . VAL A 1 102 ? 22.435 -10.174 -13.677 1.00 60.50 102 VAL A O 1
ATOM 799 N N . ARG A 1 103 ? 23.743 -11.988 -13.945 1.00 64.56 103 ARG A N 1
ATOM 800 C CA . ARG A 1 103 ? 23.461 -12.575 -12.614 1.00 64.56 103 ARG A CA 1
ATOM 801 C C . ARG A 1 103 ? 24.139 -11.783 -11.483 1.00 64.56 103 ARG A C 1
ATOM 803 O O . ARG A 1 103 ? 23.612 -11.745 -10.380 1.00 64.56 103 ARG A O 1
ATOM 810 N N . SER A 1 104 ? 25.270 -11.122 -11.749 1.00 72.44 104 SER A N 1
ATOM 811 C CA . SER A 1 104 ? 25.978 -10.278 -10.768 1.00 72.44 104 SER A CA 1
ATOM 812 C C . SER A 1 104 ? 25.373 -8.882 -10.554 1.00 72.44 104 SER A C 1
ATOM 814 O O . SER A 1 104 ? 25.791 -8.190 -9.629 1.00 72.44 104 SER A O 1
ATOM 816 N N . VAL A 1 105 ? 24.404 -8.445 -11.370 1.00 81.56 105 VAL A N 1
ATOM 817 C CA . VAL A 1 105 ? 23.729 -7.146 -11.178 1.00 81.56 105 VAL A CA 1
ATOM 818 C C . VAL A 1 105 ? 22.696 -7.266 -10.047 1.00 81.56 105 VAL A C 1
ATOM 820 O O . VAL A 1 105 ? 21.753 -8.047 -10.191 1.00 81.56 105 VAL A O 1
ATOM 823 N N . PRO A 1 106 ? 22.802 -6.486 -8.951 1.00 87.06 106 PRO A N 1
ATOM 824 C CA . PRO A 1 106 ? 21.857 -6.572 -7.839 1.00 87.06 106 PRO A CA 1
ATOM 825 C C . PRO A 1 106 ? 20.409 -6.288 -8.262 1.00 87.06 106 PRO A C 1
ATOM 827 O O . PRO A 1 106 ? 20.148 -5.382 -9.058 1.00 87.06 106 PRO A O 1
ATOM 830 N N . VAL A 1 107 ? 19.453 -7.015 -7.670 1.00 90.88 107 VAL A N 1
ATOM 831 C CA . VAL A 1 107 ? 18.018 -6.943 -8.020 1.00 90.88 107 VAL A CA 1
ATOM 832 C C . VAL A 1 107 ? 17.434 -5.521 -7.946 1.00 90.88 107 VAL A C 1
ATOM 834 O O . VAL A 1 107 ? 16.554 -5.172 -8.726 1.00 90.88 107 VAL A O 1
ATOM 837 N N . ILE A 1 108 ? 17.988 -4.642 -7.106 1.00 92.44 108 ILE A N 1
ATOM 838 C CA . ILE A 1 108 ? 17.605 -3.225 -7.041 1.00 92.44 108 ILE A CA 1
ATOM 839 C C . ILE A 1 108 ? 17.842 -2.461 -8.360 1.00 92.44 108 ILE A C 1
ATOM 841 O O . ILE A 1 108 ? 16.974 -1.708 -8.797 1.00 92.44 108 ILE A O 1
ATOM 845 N N . TRP A 1 109 ? 18.968 -2.697 -9.043 1.00 91.44 109 TRP A N 1
ATOM 846 C CA . TRP A 1 109 ? 19.283 -2.074 -10.336 1.00 91.44 109 TRP A CA 1
ATOM 847 C C . TRP A 1 109 ? 18.422 -2.652 -11.463 1.00 91.44 109 TRP A C 1
ATOM 849 O O . TRP A 1 109 ? 18.003 -1.921 -12.360 1.00 91.44 109 TRP A O 1
ATOM 859 N N . LYS A 1 110 ? 18.116 -3.951 -11.378 1.00 92.19 110 LYS A N 1
ATOM 860 C CA . LYS A 1 110 ? 17.187 -4.667 -12.263 1.00 92.19 110 LYS A CA 1
ATOM 861 C C . LYS A 1 110 ? 15.750 -4.127 -12.148 1.00 92.19 110 LYS A C 1
ATOM 863 O O . LYS A 1 110 ? 15.113 -3.861 -13.162 1.00 92.19 110 LYS A O 1
ATOM 868 N N . LEU A 1 111 ? 15.261 -3.875 -10.932 1.00 94.88 111 LEU A N 1
ATOM 869 C CA . LEU A 1 111 ? 13.956 -3.242 -10.702 1.00 94.88 111 LEU A CA 1
ATOM 870 C C . LEU A 1 111 ? 13.947 -1.759 -11.103 1.00 94.88 111 LEU A C 1
ATOM 872 O O . LEU A 1 111 ? 12.966 -1.283 -11.670 1.00 94.88 111 LEU A O 1
ATOM 876 N N . HIS A 1 112 ? 15.035 -1.021 -10.858 1.00 95.31 112 HIS A N 1
ATOM 877 C CA . HIS A 1 112 ? 15.150 0.370 -11.299 1.00 95.31 112 HIS A CA 1
ATOM 878 C C . HIS A 1 112 ? 15.088 0.499 -12.833 1.00 95.31 112 HIS A C 1
ATOM 880 O O . HIS A 1 112 ? 14.378 1.369 -13.335 1.00 95.31 112 HIS A O 1
ATOM 886 N N . SER A 1 113 ? 15.763 -0.372 -13.591 1.00 91.50 113 SER A N 1
ATOM 887 C CA . SER A 1 113 ? 15.792 -0.284 -15.060 1.00 91.50 113 SER A CA 1
ATOM 888 C C . SER A 1 113 ? 14.438 -0.565 -15.719 1.00 91.50 113 SER A C 1
ATOM 890 O O . SER A 1 113 ? 14.054 0.143 -16.656 1.00 91.50 113 SER A O 1
ATOM 892 N N . LEU A 1 114 ? 13.672 -1.527 -15.190 1.00 94.25 114 LEU A N 1
ATOM 893 C CA . LEU A 1 114 ? 12.281 -1.753 -15.589 1.00 94.25 114 LEU A CA 1
ATOM 894 C C . LEU A 1 114 ? 11.438 -0.482 -15.399 1.00 94.25 114 LEU A C 1
ATOM 896 O O . LEU A 1 114 ? 10.731 -0.074 -16.322 1.00 94.25 114 LEU A O 1
ATOM 900 N N . SER A 1 115 ? 11.565 0.193 -14.254 1.00 96.00 115 SER A N 1
ATOM 901 C CA . SER A 1 115 ? 10.858 1.452 -13.977 1.00 96.00 115 SER A CA 1
ATOM 902 C C . SER A 1 115 ? 11.311 2.613 -14.868 1.00 96.00 115 SER A C 1
ATOM 904 O O . SER A 1 115 ? 10.478 3.396 -15.311 1.00 96.00 115 SER A O 1
ATOM 906 N N . VAL A 1 116 ? 12.609 2.722 -15.181 1.00 92.69 116 VAL A N 1
ATOM 907 C CA . VAL A 1 116 ? 13.136 3.742 -16.111 1.00 92.69 116 VAL A CA 1
ATOM 908 C C . VAL A 1 116 ? 12.561 3.564 -17.517 1.00 92.69 116 VAL A C 1
ATOM 910 O O . VAL A 1 116 ? 12.266 4.552 -18.183 1.00 92.69 116 VAL A O 1
ATOM 913 N N . THR A 1 117 ? 12.350 2.322 -17.960 1.00 89.38 117 THR A N 1
ATOM 914 C CA . THR A 1 117 ? 11.791 2.040 -19.294 1.00 89.38 117 THR A CA 1
ATOM 915 C C . THR A 1 117 ? 10.347 2.546 -19.412 1.00 89.38 117 THR A C 1
ATOM 917 O O . THR A 1 117 ? 9.965 3.078 -20.449 1.00 89.38 117 THR A O 1
ATOM 920 N N . LEU A 1 118 ? 9.570 2.487 -18.325 1.00 92.62 118 LEU A N 1
ATOM 921 C CA . LEU A 1 118 ? 8.194 2.998 -18.269 1.00 92.62 118 LEU A CA 1
ATOM 922 C C . LEU A 1 118 ? 8.076 4.536 -18.241 1.00 92.62 118 LEU A C 1
ATOM 924 O O . LEU A 1 118 ? 6.963 5.061 -18.331 1.00 92.62 118 LEU A O 1
ATOM 928 N N . LEU A 1 119 ? 9.194 5.267 -18.133 1.00 89.62 119 LEU A N 1
ATOM 929 C CA . LEU A 1 119 ? 9.220 6.730 -18.265 1.00 89.62 119 LEU A CA 1
ATOM 930 C C . LEU A 1 119 ? 9.332 7.208 -19.726 1.00 89.62 119 LEU A C 1
ATOM 932 O O . LEU A 1 119 ? 9.063 8.378 -19.984 1.00 89.62 119 LEU A O 1
ATOM 936 N N . ASP A 1 120 ? 9.685 6.333 -20.679 1.00 84.12 120 ASP A N 1
ATOM 937 C CA . ASP A 1 120 ? 9.648 6.640 -22.126 1.00 84.12 120 ASP A CA 1
ATOM 938 C C . ASP A 1 120 ? 8.237 6.438 -22.730 1.00 84.12 120 ASP A C 1
ATOM 940 O O . ASP A 1 120 ? 7.985 6.759 -23.892 1.00 84.12 120 ASP A O 1
ATOM 944 N N . GLY A 1 121 ? 7.289 5.942 -21.923 1.00 84.25 121 GLY A N 1
ATOM 945 C CA . GLY A 1 121 ? 5.873 5.796 -22.256 1.00 84.25 121 GLY A CA 1
ATOM 946 C C . GLY A 1 121 ? 5.368 4.350 -22.216 1.00 84.25 121 GLY A C 1
ATOM 947 O O . GLY A 1 121 ? 6.029 3.446 -21.712 1.00 84.25 121 GLY A O 1
ATOM 948 N N . MET A 1 122 ? 4.177 4.127 -22.780 1.00 90.38 122 MET A N 1
ATOM 949 C CA . MET A 1 122 ? 3.553 2.797 -22.878 1.00 90.38 122 MET A CA 1
ATOM 950 C C . MET A 1 122 ? 4.129 1.918 -24.000 1.00 90.38 122 MET A C 1
ATOM 952 O O . MET A 1 122 ? 3.762 0.753 -24.094 1.00 90.38 122 MET A O 1
ATOM 956 N N . SER A 1 123 ? 5.044 2.430 -24.828 1.00 87.62 123 SER A N 1
ATOM 957 C CA . SER A 1 123 ? 5.538 1.777 -26.054 1.00 87.62 123 SER A CA 1
ATOM 958 C C . SER A 1 123 ? 6.042 0.340 -25.845 1.00 87.62 123 SER A C 1
ATOM 960 O O . SER A 1 123 ? 5.726 -0.544 -26.639 1.00 87.62 123 SER A O 1
ATOM 962 N N . VAL A 1 124 ? 6.763 0.083 -24.747 1.00 88.06 124 VAL A N 1
ATOM 963 C CA . VAL A 1 124 ? 7.261 -1.257 -24.376 1.00 88.06 124 VAL A CA 1
ATOM 964 C C . VAL A 1 124 ? 6.142 -2.232 -23.972 1.00 88.06 124 VAL A C 1
ATOM 966 O O . VAL A 1 124 ? 6.324 -3.439 -24.072 1.00 88.06 124 VAL A O 1
ATOM 969 N N . LEU A 1 125 ? 4.985 -1.722 -23.536 1.00 93.06 125 LEU A N 1
ATOM 970 C CA . LEU A 1 125 ? 3.812 -2.497 -23.111 1.00 93.06 125 LEU A CA 1
ATOM 971 C C . LEU A 1 125 ? 2.705 -2.570 -24.183 1.00 93.06 125 LEU A C 1
ATOM 973 O O . LEU A 1 125 ? 1.766 -3.354 -24.027 1.00 93.06 125 LEU A O 1
ATOM 977 N N . GLU A 1 126 ? 2.800 -1.754 -25.238 1.00 91.12 126 GLU A N 1
ATOM 978 C CA . GLU A 1 126 ? 1.911 -1.740 -26.410 1.00 91.12 126 GLU A CA 1
ATOM 979 C C . GLU A 1 126 ? 2.336 -2.758 -27.482 1.00 91.12 126 GLU A C 1
ATOM 981 O O . GLU A 1 126 ? 1.482 -3.347 -28.146 1.00 91.12 126 GLU A O 1
ATOM 986 N N . GLU A 1 127 ? 3.641 -2.992 -27.659 1.00 88.19 127 GLU A N 1
ATOM 987 C CA . GLU A 1 127 ? 4.147 -4.044 -28.545 1.00 88.19 127 GLU A CA 1
ATOM 988 C C . GLU A 1 127 ? 4.141 -5.403 -27.828 1.00 88.19 127 GLU A C 1
ATOM 990 O O . GLU A 1 127 ? 4.950 -5.635 -26.935 1.00 88.19 127 GLU A O 1
ATOM 995 N N . GLU A 1 128 ? 3.280 -6.319 -28.284 1.00 89.44 128 GLU A N 1
ATOM 996 C CA . GLU A 1 128 ? 3.099 -7.702 -27.795 1.00 89.44 128 GLU A CA 1
ATOM 997 C C . GLU A 1 128 ? 4.409 -8.380 -27.345 1.00 89.44 128 GLU A C 1
ATOM 999 O O . GLU A 1 128 ? 4.560 -8.729 -26.180 1.00 89.44 128 GLU A O 1
ATOM 1004 N N . LYS A 1 129 ? 5.418 -8.459 -28.220 1.00 84.31 129 LYS A N 1
ATOM 1005 C CA . LYS A 1 129 ? 6.701 -9.114 -27.901 1.00 84.31 129 LYS A CA 1
ATOM 1006 C C . LYS A 1 129 ? 7.515 -8.399 -26.825 1.00 84.31 129 LYS A C 1
ATOM 1008 O O . LYS A 1 129 ? 8.166 -9.052 -26.015 1.00 84.31 129 LYS A O 1
ATOM 1013 N N . SER A 1 130 ? 7.524 -7.068 -26.844 1.00 86.38 130 SER A N 1
ATOM 1014 C CA . SER A 1 130 ? 8.238 -6.262 -25.848 1.00 86.38 130 SER A CA 1
ATOM 1015 C C . SER A 1 130 ? 7.533 -6.336 -24.490 1.00 86.38 130 SER A C 1
ATOM 1017 O O . SER A 1 130 ? 8.198 -6.368 -23.454 1.00 86.38 130 SER A O 1
ATOM 1019 N N . ARG A 1 131 ? 6.202 -6.478 -24.504 1.00 92.19 131 ARG A N 1
ATOM 1020 C CA . ARG A 1 131 ? 5.356 -6.699 -23.333 1.00 92.19 131 ARG A CA 1
ATOM 1021 C C . ARG A 1 131 ? 5.602 -8.071 -22.702 1.00 92.19 131 ARG A C 1
ATOM 1023 O O . ARG A 1 131 ? 5.880 -8.117 -21.507 1.00 92.19 131 ARG A O 1
ATOM 1030 N N . ASP A 1 132 ? 5.572 -9.149 -23.489 1.00 88.06 132 ASP A N 1
ATOM 1031 C CA . ASP A 1 132 ? 5.852 -10.522 -23.029 1.00 88.06 132 ASP A CA 1
ATOM 1032 C C . ASP A 1 132 ? 7.231 -10.611 -22.352 1.00 88.06 132 ASP A C 1
ATOM 1034 O O . ASP A 1 132 ? 7.395 -11.189 -21.277 1.00 88.06 132 ASP A O 1
ATOM 1038 N N . VAL A 1 133 ? 8.233 -9.978 -22.970 1.00 85.94 133 VAL A N 1
ATOM 1039 C CA . VAL A 1 133 ? 9.601 -9.870 -22.446 1.00 85.94 133 VAL A CA 1
ATOM 1040 C C . VAL A 1 133 ? 9.642 -9.091 -21.133 1.00 85.94 133 VAL A C 1
ATOM 1042 O O . VAL A 1 133 ? 10.317 -9.510 -20.194 1.00 85.94 133 VAL A O 1
ATOM 1045 N N . TYR A 1 134 ? 8.934 -7.964 -21.044 1.00 93.31 134 TYR A N 1
ATOM 1046 C CA . TYR A 1 134 ? 8.885 -7.153 -19.829 1.00 93.31 134 TYR A CA 1
ATOM 1047 C C . TYR A 1 134 ? 8.190 -7.903 -18.678 1.00 93.31 134 TYR A C 1
ATOM 1049 O O . TYR A 1 134 ? 8.657 -7.843 -17.540 1.00 93.31 134 TYR A O 1
ATOM 1057 N N . GLU A 1 135 ? 7.118 -8.651 -18.963 1.00 94.12 135 GLU A N 1
ATOM 1058 C CA . GLU A 1 135 ? 6.420 -9.499 -17.988 1.00 94.12 135 GLU A CA 1
ATOM 1059 C C . GLU A 1 135 ? 7.333 -10.623 -17.470 1.00 94.12 135 GLU A C 1
ATOM 1061 O O . GLU A 1 135 ? 7.511 -10.755 -16.259 1.00 94.12 135 GLU A O 1
ATOM 1066 N N . ALA A 1 136 ? 8.028 -11.340 -18.360 1.00 89.75 136 ALA A N 1
ATOM 1067 C CA . ALA A 1 136 ? 8.997 -12.370 -17.972 1.00 89.75 136 ALA A CA 1
ATOM 1068 C C . ALA A 1 136 ? 10.173 -11.816 -17.136 1.00 89.75 136 ALA A C 1
ATOM 1070 O O . ALA A 1 136 ? 10.652 -12.479 -16.213 1.00 89.75 136 ALA A O 1
ATOM 1071 N N . LEU A 1 137 ? 10.630 -10.587 -17.413 1.00 90.12 137 LEU A N 1
ATOM 1072 C CA . LEU A 1 137 ? 11.644 -9.914 -16.593 1.00 90.12 137 LEU A CA 1
ATOM 1073 C C . LEU A 1 137 ? 11.095 -9.494 -15.219 1.00 90.12 137 LEU A C 1
ATOM 1075 O O . LEU A 1 137 ? 11.816 -9.615 -14.230 1.00 90.12 137 LEU A O 1
ATOM 1079 N N . GLN A 1 138 ? 9.834 -9.056 -15.118 1.00 94.62 138 GLN A N 1
ATOM 1080 C CA . GLN A 1 138 ? 9.187 -8.806 -13.823 1.00 94.62 138 GLN A CA 1
ATOM 1081 C C . GLN A 1 138 ? 9.079 -10.073 -12.969 1.00 94.62 138 GLN A C 1
ATOM 1083 O O . GLN A 1 138 ? 9.345 -10.016 -11.769 1.00 94.62 138 GLN A O 1
ATOM 1088 N N . GLU A 1 139 ? 8.701 -11.205 -13.566 1.00 92.81 139 GLU A N 1
ATOM 1089 C CA . GLU A 1 139 ? 8.601 -12.487 -12.859 1.00 92.81 139 GLU A CA 1
ATOM 1090 C C . GLU A 1 139 ? 9.976 -12.958 -12.363 1.00 92.81 139 GLU A C 1
ATOM 1092 O O . GLU A 1 139 ? 10.138 -13.242 -11.174 1.00 92.81 139 GLU A O 1
ATOM 1097 N N . LEU A 1 140 ? 10.992 -12.941 -13.234 1.00 90.31 140 LEU A N 1
ATOM 1098 C CA . LEU A 1 140 ? 12.372 -13.294 -12.883 1.00 90.31 140 LEU A CA 1
ATOM 1099 C C . LEU A 1 140 ? 12.942 -12.389 -11.778 1.00 90.31 140 LEU A C 1
ATOM 1101 O O . LEU A 1 140 ? 13.623 -12.861 -10.868 1.00 90.31 140 LEU A O 1
ATOM 1105 N N . TYR A 1 141 ? 12.687 -11.080 -11.837 1.00 93.88 141 TYR A N 1
ATOM 1106 C CA . TYR A 1 141 ? 13.205 -10.139 -10.840 1.00 93.88 141 TYR A CA 1
ATOM 1107 C C . TYR A 1 141 ? 12.423 -10.198 -9.520 1.00 93.88 141 TYR A C 1
ATOM 1109 O O . TYR A 1 141 ? 12.996 -9.887 -8.477 1.00 93.88 141 TYR A O 1
ATOM 1117 N N . GLY A 1 142 ? 11.162 -10.646 -9.549 1.00 94.62 142 GLY A N 1
ATOM 1118 C CA . GLY A 1 142 ? 10.405 -11.021 -8.356 1.00 94.62 142 GLY A CA 1
ATOM 1119 C C . GLY A 1 142 ? 11.015 -12.238 -7.659 1.00 94.62 142 GLY A C 1
ATOM 1120 O O . GLY A 1 142 ? 11.387 -12.147 -6.496 1.00 94.62 142 GLY A O 1
ATOM 1121 N N . GLN A 1 143 ? 11.261 -13.325 -8.395 1.00 92.44 143 GLN A N 1
ATOM 1122 C CA . GLN A 1 143 ? 11.897 -14.536 -7.851 1.00 92.44 143 GLN A CA 1
ATOM 1123 C C . GLN A 1 143 ? 13.259 -14.233 -7.195 1.00 92.44 143 GLN A C 1
ATOM 1125 O O . GLN A 1 143 ? 13.513 -14.642 -6.064 1.00 92.44 143 GLN A O 1
ATOM 1130 N N . LEU A 1 144 ? 14.107 -13.424 -7.845 1.00 91.19 144 LEU A N 1
ATOM 1131 C CA . LEU A 1 144 ? 15.394 -12.984 -7.281 1.00 91.19 144 LEU A CA 1
ATOM 1132 C C . LEU A 1 144 ? 15.250 -12.096 -6.026 1.00 91.19 144 LEU A C 1
ATOM 1134 O O . LEU A 1 144 ? 16.162 -12.049 -5.192 1.00 91.19 144 LEU A O 1
ATOM 1138 N N . LEU A 1 145 ? 14.137 -11.370 -5.884 1.00 94.12 145 LEU A N 1
ATOM 1139 C CA . LEU A 1 145 ? 13.809 -10.586 -4.692 1.00 94.12 145 LEU A CA 1
ATOM 1140 C C . LEU A 1 145 ? 13.387 -11.503 -3.533 1.00 94.12 145 LEU A C 1
ATOM 1142 O O . LEU A 1 145 ? 13.887 -11.324 -2.419 1.00 94.12 145 LEU A O 1
ATOM 1146 N N . ASP A 1 146 ? 12.564 -12.515 -3.801 1.00 93.88 146 ASP A N 1
ATOM 1147 C CA . ASP A 1 146 ? 12.111 -13.494 -2.808 1.00 93.88 146 ASP A CA 1
ATOM 1148 C C . ASP A 1 146 ? 13.254 -14.392 -2.317 1.00 93.88 146 ASP A C 1
ATOM 1150 O O . ASP A 1 146 ? 13.462 -14.518 -1.108 1.00 93.88 146 ASP A O 1
ATOM 1154 N N . GLU A 1 147 ? 14.095 -14.909 -3.220 1.00 91.19 147 GLU A N 1
ATOM 1155 C CA . GLU A 1 147 ? 15.339 -15.612 -2.867 1.00 91.19 147 GLU A CA 1
ATOM 1156 C C . GLU A 1 147 ? 16.234 -14.748 -1.961 1.00 91.19 147 GLU A C 1
ATOM 1158 O O . GLU A 1 147 ? 16.721 -15.200 -0.918 1.00 91.19 147 GLU A O 1
ATOM 1163 N N . SER A 1 148 ? 16.410 -13.470 -2.321 1.00 89.75 148 SER A N 1
ATOM 1164 C CA . SER A 1 148 ? 17.199 -12.507 -1.543 1.00 89.75 148 SER A CA 1
ATOM 1165 C C . SER A 1 148 ? 16.590 -12.207 -0.169 1.00 89.75 148 SER A C 1
ATOM 1167 O O . SER A 1 148 ? 17.333 -11.950 0.784 1.00 89.75 148 SER A O 1
ATOM 1169 N N . ARG A 1 149 ? 15.257 -12.239 -0.047 1.00 89.69 149 ARG A N 1
ATOM 1170 C CA . ARG A 1 149 ? 14.510 -12.063 1.206 1.00 89.69 149 ARG A CA 1
ATOM 1171 C C . ARG A 1 149 ? 14.671 -13.291 2.104 1.00 89.69 149 ARG A C 1
ATOM 1173 O O . ARG A 1 149 ? 15.149 -13.150 3.229 1.00 89.69 149 ARG A O 1
ATOM 1180 N N . VAL A 1 150 ? 14.383 -14.490 1.593 1.00 87.19 150 VAL A N 1
ATOM 1181 C CA . VAL A 1 150 ? 14.529 -15.764 2.322 1.00 87.19 150 VAL A CA 1
ATOM 1182 C C . VAL A 1 150 ? 15.967 -15.952 2.816 1.00 87.19 150 VAL A C 1
ATOM 1184 O O . VAL A 1 150 ? 16.178 -16.212 4.000 1.00 87.19 150 VAL A O 1
ATOM 1187 N N . HIS A 1 151 ? 16.969 -15.713 1.963 1.00 84.19 151 HIS A N 1
ATOM 1188 C CA . HIS A 1 151 ? 18.385 -15.849 2.325 1.00 84.19 151 HIS A CA 1
ATOM 1189 C C . HIS A 1 151 ? 18.845 -14.876 3.432 1.00 84.19 151 HIS A C 1
ATOM 1191 O O . HIS A 1 151 ? 19.816 -15.157 4.143 1.00 84.19 151 HIS A O 1
ATOM 1197 N N . ARG A 1 152 ? 18.166 -13.733 3.609 1.00 82.19 152 ARG A N 1
ATOM 1198 C CA . ARG A 1 152 ? 18.409 -12.797 4.725 1.00 82.19 152 ARG A CA 1
ATOM 1199 C C . ARG A 1 152 ? 17.693 -13.234 6.001 1.00 82.19 152 ARG A C 1
ATOM 1201 O O . ARG A 1 152 ? 18.293 -13.136 7.070 1.00 82.19 152 ARG A O 1
ATOM 1208 N N . SER A 1 153 ? 16.476 -13.764 5.890 1.00 74.88 153 SER A N 1
ATOM 1209 C CA . SER A 1 153 ? 15.715 -14.317 7.019 1.00 74.88 153 SER A CA 1
ATOM 1210 C C . SER A 1 153 ? 16.360 -15.570 7.624 1.00 74.88 153 SER A C 1
ATOM 1212 O O . SER A 1 153 ? 16.280 -15.772 8.831 1.00 74.88 153 SER A O 1
ATOM 1214 N N . THR A 1 154 ? 17.041 -16.399 6.822 1.00 71.50 154 THR A N 1
ATOM 1215 C CA . THR A 1 154 ? 17.723 -17.616 7.306 1.00 71.50 154 THR A CA 1
ATOM 1216 C C . THR A 1 154 ? 19.119 -17.377 7.888 1.00 71.50 154 THR A C 1
ATOM 1218 O O . THR A 1 154 ? 19.708 -18.302 8.447 1.00 71.50 154 THR A O 1
ATOM 1221 N N . LYS A 1 155 ? 19.701 -16.179 7.736 1.00 66.31 155 LYS A N 1
ATOM 1222 C CA . LYS A 1 155 ? 21.036 -15.887 8.279 1.00 66.31 155 LYS A CA 1
ATOM 1223 C C . LYS A 1 155 ? 20.966 -15.640 9.790 1.00 66.31 155 LYS A C 1
ATOM 1225 O O . LYS A 1 155 ? 20.160 -14.808 10.208 1.00 66.31 155 LYS A O 1
ATOM 1230 N N . PRO A 1 156 ? 21.839 -16.275 10.600 1.00 56.78 156 PRO A N 1
ATOM 1231 C CA . PRO A 1 156 ? 22.028 -15.889 11.995 1.00 56.78 156 PRO A CA 1
ATOM 1232 C C . PRO A 1 156 ? 22.282 -14.383 12.115 1.00 56.78 156 PRO A C 1
ATOM 1234 O O . PRO A 1 156 ? 22.909 -13.788 11.232 1.00 56.78 156 PRO A O 1
ATOM 1237 N N . MET A 1 157 ? 21.808 -13.763 13.199 1.00 56.22 157 MET A N 1
ATOM 1238 C CA . MET A 1 157 ? 22.164 -12.371 13.476 1.00 56.22 157 MET A CA 1
ATOM 1239 C C . MET A 1 157 ? 23.687 -12.240 13.643 1.00 56.22 157 MET A C 1
ATOM 1241 O O . MET A 1 157 ? 24.290 -13.102 14.288 1.00 56.22 157 MET A O 1
ATOM 1245 N N . PRO A 1 158 ? 24.310 -11.173 13.112 1.00 53.28 158 PRO A N 1
ATOM 1246 C CA . PRO A 1 158 ? 25.697 -10.862 13.427 1.00 53.28 158 PRO A CA 1
ATOM 1247 C C . PRO A 1 158 ? 25.872 -10.597 14.931 1.00 53.28 158 PRO A C 1
ATOM 1249 O O . PRO A 1 158 ? 24.968 -10.087 15.593 1.00 53.28 158 PRO A O 1
ATOM 1252 N N . GLU A 1 159 ? 27.056 -10.896 15.470 1.00 52.78 159 GLU A N 1
ATOM 1253 C CA . GLU A 1 159 ? 27.392 -10.603 16.876 1.00 52.78 159 GLU A CA 1
ATOM 1254 C C . GLU A 1 159 ? 27.421 -9.086 17.154 1.00 52.78 159 GLU A C 1
ATOM 1256 O O . GLU A 1 159 ? 27.125 -8.628 18.257 1.00 52.78 159 GLU A O 1
ATOM 1261 N N . THR A 1 160 ? 27.699 -8.284 16.122 1.00 50.00 160 THR A N 1
ATOM 1262 C CA . THR A 1 160 ? 27.366 -6.858 16.080 1.00 50.00 160 THR A CA 1
ATOM 1263 C C . THR A 1 160 ? 25.854 -6.697 15.919 1.00 50.00 160 THR A C 1
ATOM 1265 O O . THR A 1 160 ? 25.326 -6.997 14.853 1.00 50.00 160 THR A O 1
ATOM 1268 N N . GLY A 1 161 ? 25.166 -6.188 16.946 1.00 43.47 161 GLY A N 1
ATOM 1269 C CA . GLY A 1 161 ? 23.696 -6.152 17.064 1.00 43.47 161 GLY A CA 1
ATOM 1270 C C . GLY A 1 161 ? 22.893 -5.315 16.049 1.00 43.47 161 GLY A C 1
ATOM 1271 O O . GLY A 1 161 ? 21.763 -4.927 16.348 1.00 43.47 161 GLY A O 1
ATOM 1272 N N . GLU A 1 162 ? 23.428 -5.039 14.859 1.00 44.00 162 GLU A N 1
ATOM 1273 C CA . GLU A 1 162 ? 22.628 -4.611 13.715 1.00 44.00 162 GLU A CA 1
ATOM 1274 C C . GLU A 1 162 ? 21.663 -5.739 13.321 1.00 44.00 162 GLU A C 1
ATOM 1276 O O . GLU A 1 162 ? 22.067 -6.834 12.926 1.00 44.00 162 GLU A O 1
ATOM 1281 N N . LYS A 1 163 ?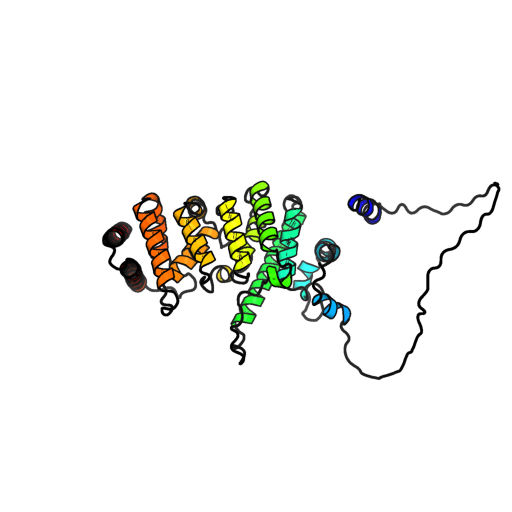 20.356 -5.477 13.421 1.00 52.09 163 LYS A N 1
ATOM 1282 C CA . LYS A 1 163 ? 19.337 -6.379 12.868 1.00 52.09 163 LYS A CA 1
ATOM 1283 C C . LYS A 1 163 ? 19.563 -6.509 11.359 1.00 52.09 163 LYS A C 1
ATOM 1285 O O . LYS A 1 163 ? 19.714 -5.488 10.689 1.00 52.09 163 LYS A O 1
ATOM 1290 N N . ASN A 1 164 ? 19.508 -7.732 10.821 1.00 55.22 164 ASN A N 1
ATOM 1291 C CA . ASN A 1 164 ? 19.501 -7.962 9.371 1.00 55.22 164 ASN A CA 1
ATOM 1292 C C . ASN A 1 164 ? 18.379 -7.124 8.739 1.00 55.22 164 ASN A C 1
ATOM 1294 O O . ASN A 1 164 ? 17.200 -7.439 8.902 1.00 55.22 164 ASN A O 1
ATOM 1298 N N . SER A 1 165 ? 18.741 -6.034 8.054 1.00 69.31 165 SER A N 1
ATOM 1299 C CA . SER A 1 165 ? 17.754 -5.115 7.487 1.00 69.31 165 SER A CA 1
ATOM 1300 C C . SER A 1 165 ? 16.977 -5.818 6.382 1.00 69.31 165 SER A C 1
ATOM 1302 O O . SER A 1 165 ? 17.532 -6.154 5.332 1.00 69.31 165 SER A O 1
ATOM 1304 N N . ILE A 1 166 ? 15.688 -6.038 6.639 1.00 81.12 166 ILE A N 1
ATOM 1305 C CA . ILE A 1 166 ? 14.743 -6.574 5.657 1.00 81.12 166 ILE A CA 1
ATOM 1306 C C . ILE A 1 166 ? 14.527 -5.537 4.548 1.00 81.12 166 ILE A C 1
ATOM 1308 O O . ILE A 1 166 ? 14.421 -5.918 3.386 1.00 81.12 166 ILE A O 1
ATOM 1312 N N . GLU A 1 167 ? 14.600 -4.243 4.883 1.00 86.81 167 GLU A N 1
ATOM 1313 C CA . GLU A 1 167 ? 14.770 -3.145 3.929 1.00 86.81 167 GLU A CA 1
ATOM 1314 C C . GLU A 1 167 ? 16.202 -3.185 3.346 1.00 86.81 167 GLU A C 1
ATOM 1316 O O . GLU A 1 167 ? 17.155 -2.672 3.945 1.00 86.81 167 GLU A O 1
ATOM 1321 N N . PHE A 1 168 ? 16.367 -3.854 2.199 1.00 91.19 168 PHE A N 1
ATOM 1322 C CA . PHE A 1 168 ? 17.643 -3.990 1.477 1.00 91.19 168 PHE A CA 1
ATOM 1323 C C . PHE A 1 168 ? 17.619 -3.453 0.038 1.00 91.19 168 PHE A C 1
ATOM 1325 O O . PHE A 1 168 ? 18.677 -3.325 -0.573 1.00 91.19 168 PHE A O 1
ATOM 1332 N N . LEU A 1 169 ? 16.449 -3.099 -0.498 1.00 94.56 169 LEU A N 1
ATOM 1333 C CA . LEU A 1 169 ? 16.301 -2.323 -1.728 1.00 94.56 169 LEU A CA 1
ATOM 1334 C C . LEU A 1 169 ? 16.385 -0.830 -1.372 1.00 94.56 169 LEU A C 1
ATOM 1336 O O . LEU A 1 169 ? 15.375 -0.127 -1.279 1.00 94.56 169 LEU A O 1
ATOM 1340 N N . ARG A 1 170 ? 17.610 -0.370 -1.106 1.00 93.88 170 ARG A N 1
ATOM 1341 C CA . ARG A 1 170 ? 17.923 0.996 -0.672 1.00 93.88 170 ARG A CA 1
ATOM 1342 C C . ARG A 1 170 ? 18.060 1.949 -1.863 1.00 93.88 170 ARG A C 1
ATOM 1344 O O . ARG A 1 170 ? 19.152 2.429 -2.155 1.00 93.88 170 ARG A O 1
ATOM 1351 N N . PHE A 1 171 ? 16.991 2.188 -2.619 1.00 94.62 171 PHE A N 1
ATOM 1352 C CA . PHE A 1 171 ? 17.059 2.980 -3.852 1.00 94.62 171 PHE A CA 1
ATOM 1353 C C . PHE A 1 171 ? 17.607 4.405 -3.634 1.00 94.62 171 PHE A C 1
ATOM 1355 O O . PHE A 1 171 ? 18.364 4.912 -4.461 1.00 94.62 171 PHE A O 1
ATOM 1362 N N . GLN A 1 172 ? 17.289 5.025 -2.499 1.00 91.94 172 GLN A N 1
ATOM 1363 C CA . GLN A 1 172 ? 17.793 6.326 -2.074 1.00 91.94 172 GLN A CA 1
ATOM 1364 C C . GLN A 1 172 ? 19.297 6.299 -1.749 1.00 91.94 172 GLN A C 1
ATOM 1366 O O . GLN A 1 172 ? 20.005 7.270 -2.011 1.00 91.94 172 GLN A O 1
ATOM 1371 N N . SER A 1 173 ? 19.800 5.192 -1.195 1.00 89.06 173 SER A N 1
ATOM 1372 C CA . SER A 1 173 ? 21.210 5.055 -0.797 1.00 89.06 173 SER A CA 1
ATOM 1373 C C . SER A 1 173 ? 22.107 4.536 -1.926 1.00 89.06 173 SER A C 1
ATOM 1375 O O . SER A 1 173 ? 23.258 4.959 -2.049 1.00 89.06 173 SER A O 1
ATOM 1377 N N . ASP A 1 174 ? 21.593 3.624 -2.748 1.00 88.31 174 ASP A N 1
ATOM 1378 C CA . ASP A 1 174 ? 22.383 2.828 -3.688 1.00 88.31 174 ASP A CA 1
ATOM 1379 C C . ASP A 1 174 ? 22.207 3.306 -5.141 1.00 88.31 174 ASP A C 1
ATOM 1381 O O . ASP A 1 174 ? 23.150 3.191 -5.922 1.00 88.31 174 ASP A O 1
ATOM 1385 N N . ILE A 1 175 ? 21.046 3.888 -5.494 1.00 90.06 175 ILE A N 1
ATOM 1386 C CA . ILE A 1 175 ? 20.787 4.469 -6.826 1.00 90.06 175 ILE A CA 1
ATOM 1387 C C . ILE A 1 175 ? 20.972 5.995 -6.811 1.00 90.06 175 ILE A C 1
ATOM 1389 O O . ILE A 1 175 ? 21.849 6.505 -7.505 1.00 90.06 175 ILE A O 1
ATOM 1393 N N . HIS A 1 176 ? 20.151 6.743 -6.056 1.00 92.69 176 HIS A N 1
ATOM 1394 C CA . HIS A 1 176 ? 20.221 8.213 -6.019 1.00 92.69 176 HIS A CA 1
ATOM 1395 C C . HIS A 1 176 ? 19.491 8.840 -4.817 1.00 92.69 176 HIS A C 1
ATOM 1397 O O . HIS A 1 176 ? 18.333 8.521 -4.569 1.00 92.69 176 HIS A O 1
ATOM 1403 N N . GLU A 1 177 ? 20.087 9.833 -4.147 1.00 92.56 177 GLU A N 1
ATOM 1404 C CA . GLU A 1 177 ? 19.528 10.449 -2.923 1.00 92.56 177 GLU A CA 1
ATOM 1405 C C . GLU A 1 177 ? 18.133 11.084 -3.088 1.00 92.56 177 GLU A C 1
ATOM 1407 O O . GLU A 1 177 ? 17.373 11.185 -2.125 1.00 92.56 177 GLU A O 1
ATOM 1412 N N . SER A 1 178 ? 17.772 11.481 -4.312 1.00 93.38 178 SER A N 1
ATOM 1413 C CA . SER A 1 178 ? 16.467 12.068 -4.663 1.00 93.38 178 SER A CA 1
ATOM 1414 C C . SER A 1 178 ? 15.444 11.042 -5.183 1.00 93.38 178 SER A C 1
ATOM 1416 O O . SER A 1 178 ? 14.520 11.417 -5.904 1.00 93.38 178 SER A O 1
ATOM 1418 N N . TYR A 1 179 ? 15.602 9.745 -4.882 1.00 96.31 179 TYR A N 1
ATOM 1419 C CA . TYR A 1 179 ? 14.779 8.679 -5.480 1.00 96.31 179 TYR A CA 1
ATOM 1420 C C . TYR A 1 179 ? 13.264 8.851 -5.270 1.00 96.31 179 TYR A C 1
ATOM 1422 O O . TYR A 1 179 ? 12.474 8.465 -6.130 1.00 96.31 179 TYR A O 1
ATOM 1430 N N . SER A 1 180 ? 12.841 9.499 -4.182 1.00 95.88 180 SER A N 1
ATOM 1431 C CA . SER A 1 180 ? 11.436 9.862 -3.950 1.00 95.88 180 SER A CA 1
ATOM 1432 C C . SER A 1 180 ? 10.825 10.655 -5.113 1.00 95.88 180 SER A C 1
ATOM 1434 O O . SER A 1 180 ? 9.707 10.362 -5.517 1.00 95.88 180 SER A O 1
ATOM 1436 N N . THR A 1 181 ? 11.576 11.574 -5.728 1.00 96.19 181 THR A N 1
ATOM 1437 C CA . THR A 1 181 ? 11.109 12.375 -6.875 1.00 96.19 181 THR A CA 1
ATOM 1438 C C . THR A 1 181 ? 11.074 11.577 -8.181 1.00 96.19 181 THR A C 1
ATOM 1440 O O . THR A 1 181 ? 10.223 11.820 -9.038 1.00 96.19 181 THR A O 1
ATOM 1443 N N . PHE A 1 182 ? 11.933 10.561 -8.326 1.00 97.38 182 PHE A N 1
ATOM 1444 C CA . PHE A 1 182 ? 11.805 9.573 -9.405 1.00 97.38 182 PHE A CA 1
ATOM 1445 C C . PHE A 1 182 ? 10.508 8.759 -9.254 1.00 97.38 182 PHE A C 1
ATOM 1447 O O . PHE A 1 182 ? 9.806 8.536 -10.237 1.00 97.38 182 PHE A O 1
ATOM 1454 N N . ILE A 1 183 ? 10.148 8.378 -8.025 1.00 98.12 183 ILE A N 1
ATOM 1455 C CA . ILE A 1 183 ? 8.895 7.671 -7.724 1.00 98.12 183 ILE A CA 1
ATOM 1456 C C . ILE A 1 183 ? 7.659 8.548 -7.921 1.00 98.12 183 ILE A C 1
ATOM 1458 O O . ILE A 1 183 ? 6.687 8.081 -8.509 1.00 98.12 183 ILE A O 1
ATOM 1462 N N . GLU A 1 184 ? 7.696 9.813 -7.501 1.00 97.75 184 GLU A N 1
ATOM 1463 C CA . GLU A 1 184 ? 6.639 10.789 -7.795 1.00 97.75 184 GLU A CA 1
ATOM 1464 C C . GLU A 1 184 ? 6.415 10.887 -9.314 1.00 97.75 184 GLU A C 1
ATOM 1466 O O . GLU A 1 184 ? 5.296 10.679 -9.780 1.00 97.75 184 GLU A O 1
ATOM 1471 N N . THR A 1 185 ? 7.491 11.046 -10.094 1.00 97.94 185 THR A N 1
ATOM 1472 C CA . THR A 1 185 ? 7.443 11.088 -11.568 1.00 97.94 185 THR A CA 1
ATOM 1473 C C . THR A 1 185 ? 6.876 9.795 -12.179 1.00 97.94 185 THR A C 1
ATOM 1475 O O . THR A 1 185 ? 6.050 9.850 -13.090 1.00 97.94 185 THR A O 1
ATOM 1478 N N . LEU A 1 186 ? 7.286 8.621 -11.685 1.00 98.12 186 LEU A N 1
ATOM 1479 C CA . LEU A 1 186 ? 6.804 7.317 -12.163 1.00 98.12 186 LEU A CA 1
ATOM 1480 C C . LEU A 1 186 ? 5.309 7.112 -11.878 1.00 98.12 186 LEU A C 1
ATOM 1482 O O . LEU A 1 186 ? 4.582 6.585 -12.718 1.00 98.12 186 LEU A O 1
ATOM 1486 N N . VAL A 1 187 ? 4.835 7.543 -10.708 1.00 98.56 187 VAL A N 1
ATOM 1487 C CA . VAL A 1 187 ? 3.417 7.452 -10.336 1.00 98.56 187 VAL A CA 1
ATOM 1488 C C . VAL A 1 187 ? 2.569 8.480 -11.090 1.00 98.56 187 VAL A C 1
ATOM 1490 O O . VAL A 1 187 ? 1.437 8.170 -11.462 1.00 98.56 187 VAL A O 1
ATOM 1493 N N . GLU A 1 188 ? 3.103 9.666 -11.386 1.00 97.31 188 GLU A N 1
ATOM 1494 C CA . GLU A 1 188 ? 2.452 10.636 -12.274 1.00 97.31 188 GLU A CA 1
ATOM 1495 C C . GLU A 1 188 ? 2.307 10.092 -13.704 1.00 97.31 188 GLU A C 1
ATOM 1497 O O . GLU A 1 188 ? 1.223 10.193 -14.279 1.00 97.31 188 GLU A O 1
ATOM 1502 N N . GLN A 1 189 ? 3.336 9.435 -14.257 1.00 97.25 189 GLN A N 1
ATOM 1503 C CA . GLN A 1 189 ? 3.224 8.745 -15.551 1.00 97.25 189 GLN A CA 1
ATOM 1504 C C . GLN A 1 189 ? 2.205 7.598 -15.495 1.00 97.25 189 GLN A C 1
ATOM 1506 O O . GLN A 1 189 ? 1.298 7.548 -16.327 1.00 97.25 189 GLN A O 1
ATOM 1511 N N . PHE A 1 190 ? 2.263 6.731 -14.477 1.00 98.19 190 PHE A N 1
ATOM 1512 C CA . PHE A 1 190 ? 1.260 5.680 -14.268 1.00 98.19 190 PHE A CA 1
ATOM 1513 C C . PHE A 1 190 ? -0.170 6.242 -14.270 1.00 98.19 190 PHE A C 1
ATOM 1515 O O . PHE A 1 190 ? -1.038 5.715 -14.969 1.00 98.19 190 PHE A O 1
ATOM 1522 N N . ALA A 1 191 ? -0.415 7.335 -13.544 1.00 97.94 191 ALA A N 1
ATOM 1523 C CA . ALA A 1 191 ? -1.720 7.984 -13.480 1.00 97.94 191 ALA A CA 1
ATOM 1524 C C . ALA A 1 191 ? -2.145 8.652 -14.802 1.00 97.94 191 ALA A C 1
ATOM 1526 O O . ALA A 1 191 ? -3.340 8.709 -15.094 1.00 97.94 191 ALA A O 1
ATOM 1527 N N . ALA A 1 192 ? -1.192 9.146 -15.597 1.00 97.19 192 ALA A N 1
ATOM 1528 C CA . ALA A 1 192 ? -1.458 9.868 -16.838 1.00 97.19 192 ALA A CA 1
ATOM 1529 C C . ALA A 1 192 ? -1.705 8.961 -18.056 1.00 97.19 192 ALA A C 1
ATOM 1531 O O . ALA A 1 192 ? -2.577 9.284 -18.863 1.00 97.19 192 ALA A O 1
ATOM 1532 N N . ILE A 1 193 ? -0.947 7.863 -18.216 1.00 96.38 193 ILE A N 1
ATOM 1533 C CA . ILE A 1 193 ? -0.921 7.088 -19.477 1.00 96.38 193 ILE A CA 1
ATOM 1534 C C . ILE A 1 193 ? -1.204 5.584 -19.351 1.00 96.38 193 ILE A C 1
ATOM 1536 O O . ILE A 1 193 ? -1.489 4.956 -20.365 1.00 96.38 193 ILE A O 1
ATOM 1540 N N . SER A 1 194 ? -1.159 4.982 -18.155 1.00 95.81 194 SER A N 1
ATOM 1541 C CA . SER A 1 194 ? -1.302 3.515 -18.042 1.00 95.81 194 SER A CA 1
ATOM 1542 C C . SER A 1 194 ? -2.734 3.000 -18.199 1.00 95.81 194 SER A C 1
ATOM 1544 O O . SER A 1 194 ? -2.933 1.818 -18.465 1.00 95.81 194 SER A O 1
ATOM 1546 N N . TYR A 1 195 ? -3.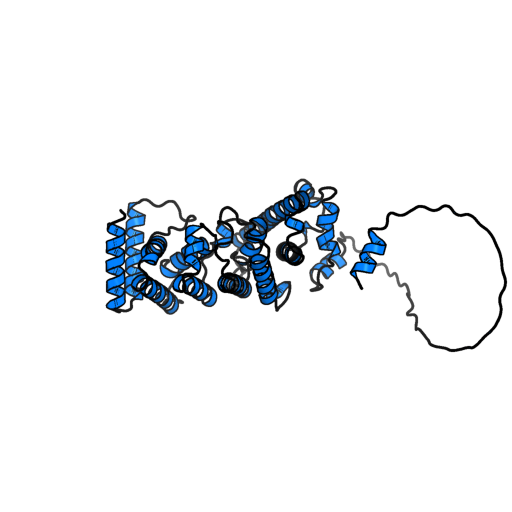736 3.848 -17.934 1.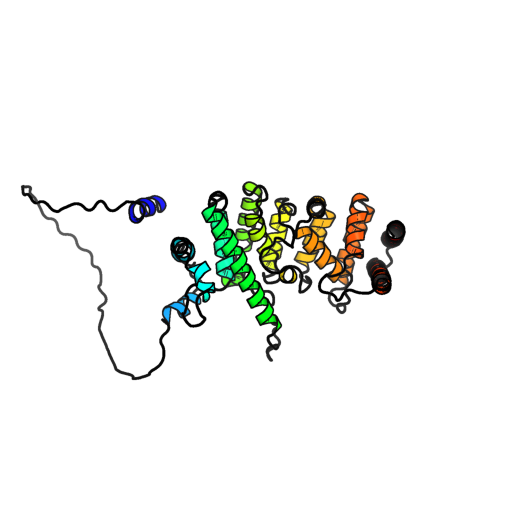00 93.12 195 TYR A N 1
ATOM 1547 C CA . TYR A 1 195 ? -5.148 3.469 -17.763 1.00 93.12 195 TYR A CA 1
ATOM 1548 C C . TYR A 1 195 ? -5.410 2.345 -16.729 1.00 93.12 195 TYR A C 1
ATOM 1550 O O . TYR A 1 195 ? -6.508 1.789 -16.692 1.00 93.12 195 TYR A O 1
ATOM 1558 N N . GLY A 1 196 ? -4.442 2.041 -15.853 1.00 93.69 196 GLY A N 1
ATOM 1559 C CA . GLY A 1 196 ? -4.485 0.895 -14.940 1.00 93.69 196 GLY A CA 1
ATOM 1560 C C . GLY A 1 196 ? -3.965 -0.414 -15.549 1.00 93.69 196 GLY A C 1
ATOM 1561 O O . GLY A 1 196 ? -4.439 -1.484 -15.170 1.00 93.69 196 GLY A O 1
ATOM 1562 N N . ASP A 1 197 ? -3.025 -0.345 -16.499 1.00 97.69 197 ASP A N 1
ATOM 1563 C CA . ASP A 1 197 ? -2.323 -1.516 -17.033 1.00 97.69 197 ASP A CA 1
ATOM 1564 C C . ASP A 1 197 ? -1.696 -2.374 -15.916 1.00 97.69 197 ASP A C 1
ATOM 1566 O O . ASP A 1 197 ? -1.069 -1.865 -14.985 1.00 97.69 197 ASP A O 1
ATOM 1570 N N . LEU A 1 198 ? -1.852 -3.696 -16.036 1.00 97.81 198 LEU A N 1
ATOM 1571 C CA . LEU A 1 198 ? -1.449 -4.664 -15.014 1.00 97.81 198 LEU A CA 1
ATOM 1572 C C . LEU A 1 198 ? 0.070 -4.707 -14.778 1.00 97.81 198 LEU A C 1
ATOM 1574 O O . LEU A 1 198 ? 0.504 -4.838 -13.636 1.00 97.81 198 LEU A O 1
ATOM 1578 N N . ILE A 1 199 ? 0.870 -4.598 -15.838 1.00 97.88 199 ILE A N 1
ATOM 1579 C CA . ILE A 1 199 ? 2.333 -4.728 -15.804 1.00 97.88 199 ILE A CA 1
ATOM 1580 C C . ILE A 1 199 ? 2.956 -3.428 -15.283 1.00 97.88 199 ILE A C 1
ATOM 1582 O O . ILE A 1 199 ? 3.826 -3.461 -14.409 1.00 97.88 199 ILE A O 1
ATOM 1586 N N . TYR A 1 200 ? 2.444 -2.274 -15.724 1.00 98.31 200 TYR A N 1
ATOM 1587 C CA . TYR A 1 200 ? 2.800 -0.981 -15.126 1.00 98.31 200 TYR A CA 1
ATOM 1588 C C . TYR A 1 200 ? 2.405 -0.957 -13.637 1.00 98.31 200 TYR A C 1
ATOM 1590 O O . TYR A 1 200 ? 3.206 -0.593 -12.776 1.00 98.31 200 TYR A O 1
ATOM 1598 N N . GLY A 1 201 ? 1.194 -1.422 -13.313 1.00 98.38 201 GLY A N 1
ATOM 1599 C CA . GLY A 1 201 ? 0.687 -1.515 -11.945 1.00 98.38 201 GLY A CA 1
ATOM 1600 C C . GLY A 1 201 ? 1.548 -2.401 -11.038 1.00 98.38 201 GLY A C 1
ATOM 1601 O O . GLY A 1 201 ? 1.834 -2.004 -9.911 1.00 98.38 201 GLY A O 1
ATOM 1602 N N . ARG A 1 202 ? 2.034 -3.551 -11.528 1.00 98.31 202 ARG A N 1
ATOM 1603 C CA . ARG A 1 202 ? 3.044 -4.380 -10.839 1.00 98.31 202 ARG A CA 1
ATOM 1604 C C . ARG A 1 202 ? 4.334 -3.608 -10.563 1.00 98.31 202 ARG A C 1
ATOM 1606 O O . ARG A 1 202 ? 4.824 -3.628 -9.434 1.00 98.31 202 ARG A O 1
ATOM 1613 N N . GLN A 1 203 ? 4.850 -2.884 -11.560 1.00 98.06 203 GLN A N 1
ATOM 1614 C CA . GLN A 1 203 ? 6.105 -2.143 -11.421 1.00 98.06 203 GLN A CA 1
ATOM 1615 C C . GLN A 1 203 ? 6.000 -1.013 -10.394 1.00 98.06 203 GLN A C 1
ATOM 1617 O O . GLN A 1 203 ? 6.945 -0.752 -9.658 1.00 98.06 203 GLN A O 1
ATOM 1622 N N . VAL A 1 204 ? 4.843 -0.356 -10.308 1.00 98.50 204 VAL A N 1
ATOM 1623 C CA . VAL A 1 204 ? 4.587 0.659 -9.279 1.00 98.50 204 VAL A CA 1
ATOM 1624 C C . VAL A 1 204 ? 4.351 0.010 -7.912 1.00 98.50 204 VAL A C 1
ATOM 1626 O O . VAL A 1 204 ? 4.842 0.516 -6.902 1.00 98.50 204 VAL A O 1
ATOM 1629 N N . ALA A 1 205 ? 3.665 -1.137 -7.861 1.00 98.56 205 ALA A N 1
ATOM 1630 C CA . ALA A 1 205 ? 3.417 -1.866 -6.622 1.00 98.56 205 ALA A CA 1
ATOM 1631 C C . ALA A 1 205 ? 4.710 -2.336 -5.936 1.00 98.56 205 ALA A C 1
ATOM 1633 O O . ALA A 1 205 ? 4.752 -2.327 -4.708 1.00 98.56 205 ALA A O 1
ATOM 1634 N N . ILE A 1 206 ? 5.780 -2.689 -6.667 1.00 98.12 206 ILE A N 1
ATOM 1635 C CA . ILE A 1 206 ? 7.051 -3.135 -6.054 1.00 98.12 206 ILE A CA 1
ATOM 1636 C C . ILE A 1 206 ? 7.635 -2.110 -5.065 1.00 98.12 206 ILE A C 1
ATOM 1638 O O . ILE A 1 206 ? 8.278 -2.489 -4.091 1.00 98.12 206 ILE A O 1
ATOM 1642 N N . TYR A 1 207 ? 7.338 -0.817 -5.230 1.00 98.50 207 TYR A N 1
ATOM 1643 C CA . TYR A 1 207 ? 7.769 0.238 -4.307 1.00 98.50 207 TYR A CA 1
ATOM 1644 C C . TYR A 1 207 ? 6.967 0.308 -2.997 1.00 98.50 207 TYR A C 1
ATOM 1646 O O . TYR A 1 207 ? 7.233 1.175 -2.170 1.00 98.50 207 TYR A O 1
ATOM 1654 N N . LEU A 1 208 ? 6.021 -0.610 -2.774 1.00 98.56 208 LEU A N 1
ATOM 1655 C CA . LEU A 1 208 ? 5.336 -0.829 -1.495 1.00 98.56 208 LEU A CA 1
ATOM 1656 C C . LEU A 1 208 ? 5.828 -2.098 -0.764 1.00 98.56 208 LEU A C 1
ATOM 1658 O O . LEU A 1 208 ? 5.515 -2.280 0.412 1.00 98.56 208 LEU A O 1
ATOM 1662 N N . HIS A 1 209 ? 6.608 -2.954 -1.435 1.00 97.81 209 HIS A N 1
ATOM 1663 C CA . HIS A 1 209 ? 7.152 -4.213 -0.909 1.00 97.81 209 HIS A CA 1
ATOM 1664 C C . HIS A 1 209 ? 8.079 -3.976 0.299 1.00 97.81 209 HIS A C 1
ATOM 1666 O O . HIS A 1 209 ? 8.902 -3.061 0.280 1.00 97.81 209 HIS A O 1
ATOM 1672 N N . ARG A 1 210 ? 8.006 -4.813 1.343 1.00 95.81 210 ARG A N 1
ATOM 1673 C CA . ARG A 1 210 ? 8.679 -4.610 2.646 1.00 95.81 210 ARG A CA 1
ATOM 1674 C C . ARG A 1 210 ? 10.202 -4.604 2.597 1.00 95.81 210 ARG A C 1
ATOM 1676 O O . ARG A 1 210 ? 10.826 -4.139 3.545 1.00 95.81 210 ARG A O 1
ATOM 1683 N N . SER A 1 211 ? 10.802 -5.065 1.502 1.00 95.81 211 SER A N 1
ATOM 1684 C CA . SER A 1 211 ? 12.247 -4.929 1.286 1.00 95.81 211 SER A CA 1
ATOM 1685 C C . SER A 1 211 ? 12.705 -3.577 0.735 1.00 95.81 211 SER A C 1
ATOM 1687 O O . SER A 1 211 ? 13.910 -3.366 0.642 1.00 95.81 211 SER A O 1
ATOM 1689 N N . VAL A 1 212 ? 11.797 -2.659 0.397 1.00 96.75 212 VAL A N 1
ATOM 1690 C CA . VAL A 1 212 ? 12.120 -1.275 0.007 1.00 96.75 212 VAL A CA 1
ATOM 1691 C C . VAL A 1 212 ? 12.262 -0.389 1.247 1.00 96.75 212 VAL A C 1
ATOM 1693 O O . VAL A 1 212 ? 11.549 -0.580 2.228 1.00 96.75 212 VAL A O 1
ATOM 1696 N N . GLU A 1 213 ? 13.182 0.578 1.236 1.00 94.38 213 GLU A N 1
ATOM 1697 C CA . GLU A 1 213 ? 13.399 1.446 2.404 1.00 94.38 213 GLU A CA 1
ATOM 1698 C C . GLU A 1 213 ? 12.202 2.372 2.697 1.00 94.38 213 GLU A C 1
ATOM 1700 O O . GLU A 1 213 ? 11.563 2.908 1.783 1.00 94.38 213 GLU A O 1
ATOM 1705 N N . ALA A 1 214 ? 11.888 2.581 3.978 1.00 95.69 214 ALA A N 1
ATOM 1706 C CA . ALA A 1 214 ? 10.677 3.294 4.391 1.00 95.69 214 ALA A CA 1
ATOM 1707 C C . ALA A 1 214 ? 10.481 4.696 3.754 1.00 95.69 214 ALA A C 1
ATOM 1709 O O . ALA A 1 214 ? 9.352 4.984 3.353 1.00 95.69 214 ALA A O 1
ATOM 1710 N N . PRO A 1 215 ? 11.507 5.561 3.583 1.00 96.44 215 PRO A N 1
ATOM 1711 C CA . PRO A 1 215 ? 11.368 6.818 2.837 1.00 96.44 215 PRO A CA 1
ATOM 1712 C C . PRO A 1 215 ? 10.781 6.661 1.425 1.00 96.44 215 PRO A C 1
ATOM 1714 O O . PRO A 1 215 ? 9.886 7.416 1.043 1.00 96.44 215 PRO A O 1
ATOM 1717 N N . VAL A 1 216 ? 11.231 5.654 0.670 1.00 97.81 216 VAL A N 1
ATOM 1718 C CA . VAL A 1 216 ? 10.779 5.396 -0.707 1.00 97.81 216 VAL A CA 1
ATOM 1719 C C . VAL A 1 216 ? 9.368 4.803 -0.714 1.00 97.81 216 VAL A C 1
ATOM 1721 O O . VAL A 1 216 ? 8.537 5.222 -1.519 1.00 97.81 216 VAL A O 1
ATOM 1724 N N . ARG A 1 217 ? 9.049 3.911 0.236 1.00 98.00 217 ARG A N 1
ATOM 1725 C CA . ARG A 1 217 ? 7.687 3.362 0.401 1.00 98.00 217 ARG A CA 1
ATOM 1726 C C . ARG A 1 217 ? 6.672 4.443 0.791 1.00 98.00 217 ARG A C 1
ATOM 1728 O O . ARG A 1 217 ? 5.554 4.467 0.276 1.00 98.00 217 ARG A O 1
ATOM 1735 N N . LEU A 1 218 ? 7.075 5.389 1.643 1.00 98.62 218 LEU A N 1
ATOM 1736 C CA . LEU A 1 218 ? 6.269 6.553 2.022 1.00 98.62 218 LEU A CA 1
ATOM 1737 C C . LEU A 1 218 ? 6.075 7.533 0.852 1.00 98.62 218 LEU A C 1
ATOM 1739 O O . LEU A 1 218 ? 4.979 8.080 0.698 1.00 98.62 218 LEU A O 1
ATOM 1743 N N . ALA A 1 219 ? 7.099 7.746 0.021 1.00 98.62 219 ALA A N 1
ATOM 1744 C CA . ALA A 1 219 ? 6.987 8.550 -1.197 1.00 98.62 219 ALA A CA 1
ATOM 1745 C C . ALA A 1 219 ? 6.009 7.913 -2.198 1.00 98.62 219 ALA A C 1
ATOM 1747 O O . ALA A 1 219 ? 5.065 8.575 -2.629 1.00 98.62 219 ALA A O 1
ATOM 1748 N N . ALA A 1 220 ? 6.155 6.610 -2.477 1.00 98.75 220 ALA A N 1
ATOM 1749 C CA . ALA A 1 220 ? 5.251 5.852 -3.343 1.00 98.75 220 ALA A CA 1
ATOM 1750 C C . ALA A 1 220 ? 3.791 5.951 -2.875 1.00 98.75 220 ALA A C 1
ATOM 1752 O O . ALA A 1 220 ? 2.910 6.309 -3.658 1.00 98.75 220 ALA A O 1
ATOM 1753 N N . TRP A 1 221 ? 3.531 5.714 -1.584 1.00 98.81 221 TRP A N 1
ATOM 1754 C CA . TRP A 1 221 ? 2.179 5.810 -1.031 1.00 98.81 221 TRP A CA 1
ATOM 1755 C C . TRP A 1 221 ? 1.580 7.219 -1.152 1.00 98.81 221 TRP A C 1
ATOM 1757 O O . TRP A 1 221 ? 0.425 7.374 -1.558 1.00 98.81 221 TRP A O 1
ATOM 1767 N N . ASN A 1 222 ? 2.352 8.262 -0.822 1.00 98.75 222 ASN A N 1
ATOM 1768 C CA . ASN A 1 222 ? 1.870 9.638 -0.935 1.00 98.75 222 ASN A CA 1
ATOM 1769 C C . ASN A 1 222 ? 1.612 10.031 -2.394 1.00 98.75 222 ASN A C 1
ATOM 1771 O O . ASN A 1 222 ? 0.569 10.623 -2.663 1.00 98.75 222 ASN A O 1
ATOM 1775 N N . ALA A 1 223 ? 2.485 9.659 -3.334 1.00 98.69 223 ALA A N 1
ATOM 1776 C CA . ALA A 1 223 ? 2.275 9.905 -4.758 1.00 98.69 223 ALA A CA 1
ATOM 1777 C C . ALA A 1 223 ? 0.986 9.225 -5.259 1.00 98.69 223 ALA A C 1
ATOM 1779 O O . ALA A 1 223 ? 0.119 9.894 -5.823 1.00 98.69 223 ALA A O 1
ATOM 1780 N N . LEU A 1 224 ? 0.788 7.935 -4.951 1.00 98.75 224 LEU A N 1
ATOM 1781 C CA . LEU A 1 224 ? -0.415 7.174 -5.326 1.00 98.75 224 LEU A CA 1
ATOM 1782 C C . LEU A 1 224 ? -1.698 7.782 -4.737 1.00 98.75 224 LEU A C 1
ATOM 1784 O O . LEU A 1 224 ? -2.726 7.875 -5.415 1.00 98.75 224 LEU A O 1
ATOM 1788 N N . SER A 1 225 ? -1.640 8.215 -3.473 1.00 98.25 225 SER A N 1
ATOM 1789 C CA . SER A 1 225 ? -2.773 8.830 -2.777 1.00 98.25 225 SER A CA 1
ATOM 1790 C C . SER A 1 225 ? -3.064 10.259 -3.252 1.00 98.25 225 SER A C 1
ATOM 1792 O O . SER A 1 225 ? -4.225 10.666 -3.222 1.00 98.25 225 SER A O 1
ATOM 1794 N N . ASN A 1 226 ? -2.050 11.016 -3.686 1.00 97.69 226 ASN A N 1
ATOM 1795 C CA . ASN A 1 226 ? -2.200 12.370 -4.228 1.00 97.69 226 ASN A CA 1
ATOM 1796 C C . ASN A 1 226 ? -2.749 12.334 -5.664 1.00 97.69 226 ASN A C 1
ATOM 1798 O O . ASN A 1 226 ? -3.697 13.058 -5.970 1.00 97.69 226 ASN A O 1
ATOM 1802 N N . ALA A 1 227 ? -2.214 11.444 -6.507 1.00 97.81 227 ALA A N 1
ATOM 1803 C CA . ALA A 1 227 ? -2.683 11.198 -7.872 1.00 97.81 227 ALA A CA 1
ATOM 1804 C C . ALA A 1 227 ? -4.054 10.491 -7.930 1.00 97.81 227 ALA A C 1
ATOM 1806 O O . ALA A 1 227 ? -4.706 10.504 -8.970 1.00 97.81 227 ALA A O 1
ATOM 1807 N N . ARG A 1 228 ? -4.525 9.931 -6.801 1.00 97.38 228 ARG A N 1
ATOM 1808 C CA . ARG A 1 228 ? -5.808 9.213 -6.651 1.00 97.38 228 ARG A CA 1
ATOM 1809 C C . ARG A 1 228 ? -5.905 7.966 -7.536 1.00 97.38 228 ARG A C 1
ATOM 1811 O O . ARG A 1 228 ? -6.901 7.773 -8.228 1.00 97.38 228 ARG A O 1
ATOM 1818 N N . VAL A 1 229 ? -4.858 7.142 -7.491 1.00 98.19 229 VA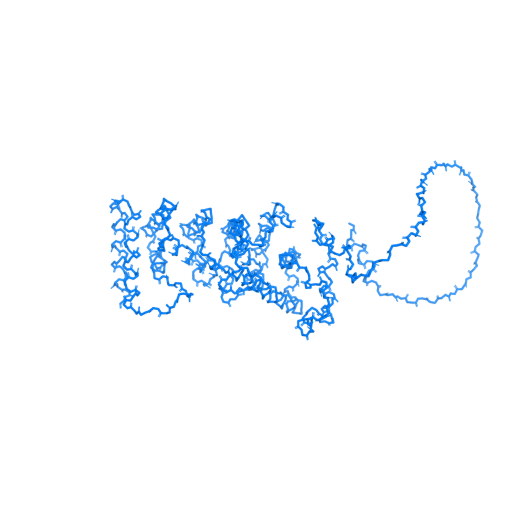L A N 1
ATOM 1819 C CA . VAL A 1 229 ? -4.730 5.903 -8.283 1.00 98.19 229 VAL A CA 1
ATOM 1820 C C . VAL A 1 229 ? -4.431 4.662 -7.434 1.00 98.19 229 VAL A C 1
ATOM 1822 O O . VAL A 1 229 ? -4.039 3.621 -7.961 1.00 98.19 229 VAL A O 1
ATOM 1825 N N . LEU A 1 230 ? -4.654 4.735 -6.115 1.00 98.44 230 LEU A N 1
ATOM 1826 C CA . LEU A 1 230 ? -4.555 3.585 -5.201 1.00 98.44 230 LEU A CA 1
ATOM 1827 C C . LEU A 1 230 ? -5.414 2.401 -5.694 1.00 98.44 230 LEU A C 1
ATOM 1829 O O . LEU A 1 230 ? -5.023 1.242 -5.579 1.00 98.44 230 LEU A O 1
ATOM 1833 N N . GLU A 1 231 ? -6.559 2.680 -6.320 1.00 97.94 231 GLU A N 1
ATOM 1834 C CA . GLU A 1 231 ? -7.486 1.693 -6.878 1.00 97.94 231 GLU A CA 1
ATOM 1835 C C . GLU A 1 231 ? -7.174 1.230 -8.317 1.00 97.94 231 GLU A C 1
ATOM 1837 O O . GLU A 1 231 ? -8.007 0.549 -8.931 1.00 97.94 231 GLU A O 1
ATOM 1842 N N . LEU A 1 232 ? -6.023 1.630 -8.872 1.00 98.12 232 LEU A N 1
ATOM 1843 C CA . LEU A 1 232 ? -5.508 1.159 -10.167 1.00 98.12 232 LEU A CA 1
ATOM 1844 C C . LEU A 1 232 ? -4.379 0.124 -10.029 1.00 98.12 232 LEU A C 1
ATOM 1846 O O . LEU A 1 232 ? -4.053 -0.533 -11.013 1.00 98.12 232 LEU A O 1
ATOM 1850 N N . LEU A 1 233 ? -3.781 -0.032 -8.842 1.00 98.50 233 LEU A N 1
ATOM 1851 C CA . LEU A 1 233 ? -2.782 -1.079 -8.604 1.00 98.50 233 LEU A CA 1
ATOM 1852 C C . LEU A 1 233 ? -3.418 -2.486 -8.605 1.00 98.50 233 LEU A C 1
ATOM 1854 O O . LEU A 1 233 ? -4.597 -2.621 -8.255 1.00 98.50 233 LEU A O 1
ATOM 1858 N N . PRO A 1 234 ? -2.659 -3.533 -8.994 1.00 98.06 234 PRO A N 1
ATOM 1859 C CA . PRO A 1 234 ? -3.150 -4.908 -9.059 1.00 98.06 234 PRO A CA 1
ATOM 1860 C C . PRO A 1 234 ? -3.645 -5.435 -7.701 1.00 98.06 234 PRO A C 1
ATOM 1862 O O . PRO A 1 234 ? -3.240 -4.929 -6.654 1.00 98.06 234 PRO A O 1
ATOM 1865 N N . PRO A 1 235 ? -4.473 -6.495 -7.693 1.00 97.94 235 PRO A N 1
ATOM 1866 C CA . PRO A 1 235 ? -4.634 -7.363 -6.529 1.00 97.94 235 PRO A CA 1
ATOM 1867 C C . PRO A 1 235 ? -3.302 -7.978 -6.087 1.00 97.94 235 PRO A C 1
ATOM 1869 O O . PRO A 1 235 ? -2.396 -8.149 -6.905 1.00 97.94 235 PRO A O 1
ATOM 1872 N N . LEU A 1 236 ? -3.187 -8.329 -4.804 1.00 97.38 236 LEU A N 1
ATOM 1873 C CA . LEU A 1 236 ? -1.942 -8.844 -4.217 1.00 97.38 236 LEU A CA 1
ATOM 1874 C C . LEU A 1 236 ? -1.472 -10.137 -4.906 1.00 97.38 236 LEU A C 1
ATOM 1876 O O . LEU A 1 236 ? -0.282 -10.328 -5.122 1.00 97.38 236 LEU A O 1
ATOM 1880 N N . GLU A 1 237 ? -2.414 -10.971 -5.344 1.00 95.62 237 GLU A N 1
ATOM 1881 C CA . GLU A 1 237 ? -2.196 -12.233 -6.064 1.00 95.62 237 GLU A CA 1
ATOM 1882 C C . GLU A 1 237 ? -1.720 -12.019 -7.515 1.00 95.62 237 GLU A C 1
ATOM 1884 O O . GLU A 1 237 ? -1.519 -12.978 -8.258 1.00 95.62 237 GLU A O 1
ATOM 1889 N N . LYS A 1 238 ? -1.592 -10.757 -7.947 1.00 97.31 238 LYS A N 1
ATOM 1890 C CA . LYS A 1 238 ? -1.080 -10.344 -9.258 1.00 97.31 238 LYS A CA 1
ATOM 1891 C C . LYS A 1 238 ? 0.092 -9.363 -9.169 1.00 97.31 238 LYS A C 1
ATOM 1893 O O . LYS A 1 238 ? 0.502 -8.851 -10.212 1.00 97.31 238 LYS A O 1
ATOM 1898 N N . CYS A 1 239 ? 0.623 -9.090 -7.978 1.00 97.44 239 CYS A N 1
ATOM 1899 C CA . CYS A 1 239 ? 1.889 -8.374 -7.820 1.00 97.44 239 CYS A CA 1
ATOM 1900 C C . CYS A 1 239 ? 3.076 -9.188 -8.377 1.00 97.44 239 CYS A C 1
ATOM 1902 O O . CYS A 1 239 ? 2.944 -10.371 -8.686 1.00 97.44 239 CYS A O 1
ATOM 1904 N N . SER A 1 240 ? 4.233 -8.539 -8.514 1.00 93.75 240 SER A N 1
ATOM 1905 C CA . SER A 1 240 ? 5.521 -9.219 -8.708 1.00 93.75 240 SER A CA 1
ATOM 1906 C C . SER A 1 240 ? 6.146 -9.508 -7.343 1.00 93.75 240 SER A C 1
ATOM 1908 O O . SER A 1 240 ? 6.055 -8.651 -6.469 1.00 93.75 240 SER A O 1
ATOM 1910 N N . ALA A 1 241 ? 6.838 -10.643 -7.202 1.00 94.81 241 ALA A N 1
ATOM 1911 C CA . ALA A 1 241 ? 7.319 -11.195 -5.925 1.00 94.81 241 ALA A CA 1
ATOM 1912 C C . ALA A 1 241 ? 6.199 -11.688 -4.980 1.00 94.81 241 ALA A C 1
ATOM 1914 O O . ALA A 1 241 ? 5.021 -11.362 -5.159 1.00 94.81 241 ALA A O 1
ATOM 1915 N N . ASP A 1 242 ? 6.565 -12.509 -3.995 1.00 93.94 242 ASP A N 1
ATOM 1916 C CA . ASP A 1 242 ? 5.621 -13.210 -3.125 1.00 93.94 242 ASP A CA 1
ATOM 1917 C C . ASP A 1 242 ? 4.776 -12.264 -2.260 1.00 93.94 242 ASP A C 1
ATOM 1919 O O . ASP A 1 242 ? 5.232 -11.254 -1.716 1.00 93.94 242 ASP A O 1
ATOM 1923 N N . ALA A 1 243 ? 3.521 -12.660 -2.029 1.00 95.44 243 ALA A N 1
ATOM 1924 C CA . ALA A 1 243 ? 2.582 -11.921 -1.184 1.00 95.44 243 ALA A CA 1
ATOM 1925 C C . ALA A 1 243 ? 3.104 -11.696 0.252 1.00 95.44 243 ALA A C 1
ATOM 1927 O O . ALA A 1 243 ? 2.776 -10.691 0.884 1.00 95.44 243 ALA A O 1
ATOM 1928 N N . GLU A 1 244 ? 3.941 -12.604 0.764 1.00 93.69 244 GLU A N 1
ATOM 1929 C CA . GLU A 1 244 ? 4.594 -12.467 2.072 1.00 93.69 244 GLU A CA 1
ATOM 1930 C C . GLU A 1 244 ? 5.576 -11.283 2.100 1.00 93.69 244 GLU A C 1
ATOM 1932 O O . GLU A 1 244 ? 5.701 -10.607 3.117 1.00 93.69 244 GLU A O 1
ATOM 1937 N N . GLY A 1 245 ? 6.216 -10.958 0.974 1.00 94.94 245 GLY A N 1
ATOM 1938 C CA . GLY A 1 245 ? 7.125 -9.821 0.839 1.00 94.94 245 GLY A CA 1
ATOM 1939 C C . GLY A 1 245 ? 6.449 -8.447 0.902 1.00 94.94 245 GLY A C 1
ATOM 1940 O O . GLY A 1 245 ? 7.093 -7.446 1.212 1.00 94.94 245 GLY A O 1
ATOM 1941 N N . TYR A 1 246 ? 5.136 -8.378 0.685 1.00 97.31 246 TYR A N 1
ATOM 1942 C CA . TYR A 1 246 ? 4.335 -7.157 0.842 1.00 97.31 246 TYR A CA 1
ATOM 1943 C C . TYR A 1 246 ? 3.797 -6.952 2.261 1.00 97.31 246 TYR A C 1
ATOM 1945 O O . TYR A 1 246 ? 3.537 -5.819 2.683 1.00 97.31 246 TYR A O 1
ATOM 1953 N N . LEU A 1 247 ? 3.613 -8.048 2.988 1.00 95.31 247 LEU A N 1
ATOM 1954 C CA . LEU A 1 247 ? 2.912 -8.075 4.264 1.00 95.31 247 LEU A CA 1
ATOM 1955 C C . LEU A 1 247 ? 3.896 -8.228 5.432 1.00 95.31 247 LEU A C 1
ATOM 1957 O O . LEU A 1 247 ? 3.870 -7.419 6.351 1.00 95.31 247 LEU A O 1
ATOM 1961 N N . GLU A 1 248 ? 4.854 -9.151 5.353 1.00 92.12 248 GLU A N 1
ATOM 1962 C CA . GLU A 1 248 ? 5.761 -9.450 6.462 1.00 92.12 248 GLU A CA 1
ATOM 1963 C C . GLU A 1 248 ? 7.175 -8.865 6.278 1.00 92.12 248 GLU A C 1
ATOM 1965 O O . GLU A 1 248 ? 7.790 -9.025 5.214 1.00 92.12 248 GLU A O 1
ATOM 1970 N N . PRO A 1 249 ? 7.756 -8.242 7.323 1.00 91.75 249 PRO A N 1
ATOM 1971 C CA . PRO A 1 249 ? 7.189 -8.049 8.662 1.00 91.75 249 PRO A CA 1
ATOM 1972 C C . PRO A 1 249 ? 6.193 -6.887 8.688 1.00 91.75 249 PRO A C 1
ATOM 1974 O O . PRO A 1 249 ? 6.408 -5.905 7.978 1.00 91.75 249 PRO A O 1
ATOM 1977 N N . VAL A 1 250 ? 5.200 -6.934 9.573 1.00 91.88 250 VAL A N 1
ATOM 1978 C CA . VAL A 1 250 ? 4.243 -5.840 9.848 1.00 91.88 250 VAL A CA 1
ATOM 1979 C C . VAL A 1 250 ? 4.905 -4.446 9.878 1.00 91.88 250 VAL A C 1
ATOM 1981 O O . VAL A 1 250 ? 6.019 -4.252 10.384 1.00 91.88 250 VAL A O 1
ATOM 1984 N N . GLU A 1 251 ? 4.227 -3.446 9.310 1.00 93.69 251 GLU A N 1
ATOM 1985 C CA . GLU A 1 251 ? 4.696 -2.063 9.266 1.00 93.69 251 GLU A CA 1
ATOM 1986 C C . GLU A 1 251 ? 4.800 -1.447 10.664 1.00 93.69 251 GLU A C 1
ATOM 1988 O O . GLU A 1 251 ? 3.894 -1.529 11.488 1.00 93.69 251 GLU A O 1
ATOM 1993 N N . ASN A 1 252 ? 5.914 -0.760 10.903 1.00 91.12 252 ASN A N 1
ATOM 1994 C CA . ASN A 1 252 ? 6.203 -0.088 12.161 1.00 91.12 252 ASN A CA 1
ATOM 1995 C C . ASN A 1 252 ? 6.693 1.364 11.975 1.00 91.12 252 ASN A C 1
ATOM 1997 O O . ASN A 1 252 ? 6.924 2.053 12.974 1.00 91.12 252 ASN A O 1
ATOM 2001 N N . ASN A 1 253 ? 6.835 1.851 10.737 1.00 94.31 253 ASN A N 1
ATOM 2002 C CA . ASN A 1 253 ? 7.145 3.249 10.446 1.00 94.31 253 ASN A CA 1
ATOM 2003 C C . ASN A 1 253 ? 5.919 4.150 10.698 1.00 94.31 253 ASN A C 1
ATOM 2005 O O . ASN A 1 253 ? 4.888 3.993 10.044 1.00 94.31 253 ASN A O 1
ATOM 2009 N N . GLU A 1 254 ? 6.041 5.120 11.614 1.00 95.44 254 GLU A N 1
ATOM 2010 C CA . GLU A 1 254 ? 4.932 6.017 11.988 1.00 95.44 254 GLU A CA 1
ATOM 2011 C C . GLU A 1 254 ? 4.371 6.786 10.786 1.00 95.44 254 GLU A C 1
ATOM 2013 O O . GLU A 1 254 ? 3.160 6.800 10.594 1.00 95.44 254 GLU A O 1
ATOM 2018 N N . GLY A 1 255 ? 5.229 7.348 9.928 1.00 97.25 255 GLY A N 1
ATOM 2019 C CA . GLY A 1 255 ? 4.790 8.128 8.768 1.00 97.25 255 GLY A CA 1
ATOM 2020 C C . GLY A 1 255 ? 3.980 7.313 7.755 1.00 97.25 255 GLY A C 1
ATOM 2021 O O . GLY A 1 255 ? 3.032 7.836 7.171 1.00 97.25 255 GLY A O 1
ATOM 2022 N N . ILE A 1 256 ? 4.302 6.027 7.576 1.00 98.25 256 ILE A N 1
ATOM 2023 C CA . ILE A 1 256 ? 3.552 5.129 6.683 1.00 98.25 256 ILE A CA 1
ATOM 2024 C C . ILE A 1 256 ? 2.218 4.723 7.318 1.00 98.25 256 ILE A C 1
ATOM 2026 O O . ILE A 1 256 ? 1.182 4.828 6.664 1.00 98.25 256 ILE A O 1
ATOM 2030 N N . LEU A 1 257 ? 2.204 4.353 8.603 1.00 98.06 257 LEU A N 1
ATOM 2031 C CA . LEU A 1 257 ? 0.971 4.021 9.332 1.00 98.06 257 LEU A CA 1
ATOM 2032 C C . LEU A 1 257 ? -0.001 5.215 9.402 1.00 98.06 257 LEU A C 1
ATOM 2034 O O . LEU A 1 257 ? -1.214 5.055 9.240 1.00 98.06 257 LEU A O 1
ATOM 2038 N N . GLU A 1 258 ? 0.520 6.432 9.577 1.00 98.31 258 GLU A N 1
ATOM 2039 C CA . GLU A 1 258 ? -0.269 7.660 9.478 1.00 98.31 258 GLU A CA 1
ATOM 2040 C C . GLU A 1 258 ? -0.779 7.917 8.061 1.00 98.31 258 GLU A C 1
ATOM 2042 O O . GLU A 1 258 ? -1.931 8.319 7.900 1.00 98.31 258 GLU A O 1
ATOM 2047 N N . ALA A 1 259 ? 0.029 7.666 7.026 1.00 98.62 259 ALA A N 1
ATOM 2048 C CA . ALA A 1 259 ? -0.398 7.819 5.639 1.00 98.62 259 ALA A CA 1
ATOM 2049 C C . ALA A 1 259 ? -1.482 6.793 5.246 1.00 98.62 259 ALA A C 1
ATOM 2051 O O . ALA A 1 259 ? -2.426 7.146 4.538 1.00 98.62 259 ALA A O 1
ATOM 2052 N N . TYR A 1 260 ? -1.414 5.568 5.773 1.00 98.69 260 TYR A N 1
ATOM 2053 C CA . TYR A 1 260 ? -2.449 4.539 5.644 1.00 98.69 260 TYR A CA 1
ATOM 2054 C C . TYR A 1 260 ? -3.772 4.991 6.287 1.00 98.69 260 TYR A C 1
ATOM 2056 O O . TYR A 1 260 ? -4.809 5.031 5.619 1.00 98.69 260 TYR A O 1
ATOM 2064 N N . VAL A 1 261 ? -3.743 5.426 7.555 1.00 98.38 261 VAL A N 1
ATOM 2065 C CA . VAL A 1 261 ? -4.936 5.956 8.246 1.00 98.38 261 VAL A CA 1
ATOM 2066 C C . VAL A 1 261 ? -5.454 7.237 7.584 1.00 98.38 261 VAL A C 1
ATOM 2068 O O . VAL A 1 261 ? -6.664 7.413 7.468 1.00 98.38 261 VAL A O 1
ATOM 2071 N N . LYS A 1 262 ? -4.584 8.116 7.080 1.00 98.44 262 LYS A N 1
ATOM 2072 C CA . LYS A 1 262 ? -4.971 9.303 6.300 1.00 98.44 262 LYS A CA 1
ATOM 2073 C C . LYS A 1 262 ? -5.759 8.906 5.048 1.00 98.44 262 LYS A C 1
ATOM 2075 O O . LYS A 1 262 ? -6.821 9.477 4.816 1.00 98.44 262 LYS A O 1
ATOM 2080 N N . SER A 1 263 ? -5.285 7.938 4.262 1.00 98.19 263 SER A N 1
ATOM 2081 C CA . SER A 1 263 ? -5.972 7.470 3.046 1.00 98.19 263 SER A CA 1
ATOM 2082 C C . SER A 1 263 ? -7.297 6.747 3.346 1.00 98.19 263 SER A C 1
ATOM 2084 O O . SER A 1 263 ? -8.242 6.858 2.565 1.00 98.19 263 SER A O 1
ATOM 2086 N N . TRP A 1 264 ? -7.419 6.084 4.500 1.00 97.56 264 TRP A N 1
ATOM 2087 C CA . TRP A 1 264 ? -8.691 5.545 5.002 1.00 97.56 264 TRP A CA 1
ATOM 2088 C C . TRP A 1 264 ? -9.674 6.666 5.377 1.00 97.56 264 TRP A C 1
ATOM 2090 O O . TRP A 1 264 ? -10.784 6.752 4.852 1.00 97.56 264 TRP A O 1
ATOM 2100 N N . VAL A 1 265 ? -9.251 7.594 6.238 1.00 96.88 265 VAL A N 1
ATOM 2101 C CA . VAL A 1 265 ? -10.106 8.662 6.786 1.00 96.88 265 VAL A CA 1
ATOM 2102 C C . VAL A 1 265 ? -10.478 9.723 5.734 1.00 96.88 265 VAL A C 1
ATOM 2104 O O . VAL A 1 265 ? -11.501 10.396 5.872 1.00 96.88 265 VAL A O 1
ATOM 2107 N N . THR A 1 266 ? -9.744 9.846 4.623 1.00 95.31 266 THR A N 1
ATOM 2108 C CA . THR A 1 266 ? -10.174 10.656 3.463 1.00 95.31 266 THR A CA 1
ATOM 2109 C C . THR A 1 266 ? -11.136 9.935 2.514 1.00 95.31 266 THR A C 1
ATOM 2111 O O . THR A 1 266 ? -11.767 10.604 1.700 1.00 95.31 266 THR A O 1
ATOM 2114 N N . GLY A 1 267 ? -11.291 8.611 2.622 1.00 95.19 267 GLY A N 1
ATOM 2115 C CA . GLY A 1 267 ? -12.049 7.793 1.666 1.00 95.19 267 GLY A CA 1
ATOM 2116 C C . GLY A 1 267 ? -11.295 7.487 0.362 1.00 95.19 267 GLY A C 1
ATOM 2117 O O . GLY A 1 267 ? -11.893 7.104 -0.641 1.00 95.19 267 GLY A O 1
ATOM 2118 N N . ALA A 1 268 ? -9.968 7.665 0.340 1.00 96.00 268 ALA A N 1
ATOM 2119 C CA . ALA A 1 268 ? -9.142 7.340 -0.826 1.00 96.00 268 ALA A CA 1
ATOM 2120 C C . ALA A 1 268 ? -9.027 5.819 -1.071 1.00 96.00 268 ALA A C 1
ATOM 2122 O O . ALA A 1 268 ? -8.672 5.399 -2.170 1.00 96.00 268 ALA A O 1
ATOM 2123 N N . LEU A 1 269 ? -9.353 4.998 -0.065 1.00 96.88 269 LEU A N 1
ATOM 2124 C CA . LEU A 1 269 ? -9.338 3.535 -0.146 1.00 96.88 269 LEU A CA 1
ATOM 2125 C C . LEU A 1 269 ? -10.684 2.909 -0.546 1.00 96.88 269 LEU A C 1
ATOM 2127 O O . LEU A 1 269 ? -10.694 1.743 -0.925 1.00 96.88 269 LEU A O 1
ATOM 2131 N N . ASP A 1 270 ? -11.800 3.646 -0.539 1.00 95.44 270 ASP A N 1
ATOM 2132 C CA . ASP A 1 270 ? -13.153 3.108 -0.787 1.00 95.44 270 ASP A CA 1
ATOM 2133 C C . ASP A 1 270 ? -13.235 2.340 -2.120 1.00 95.44 270 ASP A C 1
ATOM 2135 O O . ASP A 1 270 ? -13.771 1.230 -2.216 1.00 95.44 270 ASP A O 1
ATOM 2139 N N . ARG A 1 271 ? -12.637 2.915 -3.171 1.00 96.00 271 ARG A N 1
ATOM 2140 C CA . ARG A 1 271 ? -12.572 2.298 -4.502 1.00 96.00 271 ARG A CA 1
ATOM 2141 C C . ARG A 1 271 ? -11.500 1.208 -4.592 1.00 96.00 271 ARG A C 1
ATOM 2143 O O . ARG A 1 271 ? -11.680 0.284 -5.379 1.00 96.00 271 ARG A O 1
ATOM 2150 N N . ALA A 1 272 ? -10.432 1.282 -3.795 1.00 97.19 272 ALA A N 1
ATOM 2151 C CA . ALA A 1 272 ? -9.392 0.255 -3.733 1.00 97.19 272 ALA A CA 1
ATOM 2152 C C . ALA A 1 272 ? -9.923 -1.031 -3.082 1.00 97.19 272 ALA A C 1
ATOM 2154 O O . ALA A 1 272 ? -9.750 -2.108 -3.649 1.00 97.19 272 ALA A O 1
ATOM 2155 N N . ALA A 1 273 ? -10.669 -0.903 -1.978 1.00 95.81 273 ALA A N 1
ATOM 2156 C CA . ALA A 1 273 ? -11.392 -1.996 -1.330 1.00 95.81 273 ALA A CA 1
ATOM 2157 C C . ALA A 1 273 ? -12.402 -2.648 -2.286 1.00 95.81 273 ALA A C 1
ATOM 2159 O O . ALA A 1 273 ? -12.397 -3.861 -2.470 1.00 95.81 273 ALA A O 1
ATOM 2160 N N . THR A 1 274 ? -13.209 -1.831 -2.973 1.00 94.69 274 THR A N 1
ATOM 2161 C CA . THR A 1 274 ? -14.214 -2.303 -3.946 1.00 94.69 274 THR A CA 1
ATOM 2162 C C . THR A 1 274 ? -13.596 -3.042 -5.145 1.00 94.69 274 THR A C 1
ATOM 2164 O O . THR A 1 274 ? -14.257 -3.873 -5.763 1.00 94.69 274 THR A O 1
ATOM 2167 N N . ARG A 1 275 ? -12.337 -2.745 -5.495 1.00 94.94 275 ARG A N 1
ATOM 2168 C CA . ARG A 1 275 ? -11.614 -3.353 -6.626 1.00 94.94 275 ARG A CA 1
ATOM 2169 C C . ARG A 1 275 ? -10.637 -4.465 -6.234 1.00 94.94 275 ARG A C 1
ATOM 2171 O O . ARG A 1 275 ? -10.047 -5.063 -7.127 1.00 94.94 275 ARG A O 1
ATOM 2178 N N . GLY A 1 276 ? -10.446 -4.726 -4.939 1.00 95.31 276 GLY A N 1
ATOM 2179 C CA . GLY A 1 276 ? -9.444 -5.678 -4.456 1.00 95.31 276 GLY A CA 1
ATOM 2180 C C . GLY A 1 276 ? -7.998 -5.263 -4.752 1.00 95.31 276 GLY A C 1
ATOM 2181 O O . GLY A 1 276 ? -7.161 -6.129 -4.963 1.00 95.31 276 GLY A O 1
ATOM 2182 N N . SER A 1 277 ? -7.694 -3.960 -4.808 1.00 98.06 277 SER A N 1
ATOM 2183 C CA . SER A 1 277 ? -6.319 -3.472 -5.015 1.00 98.06 277 SER A CA 1
ATOM 2184 C C . SER A 1 277 ? -5.430 -3.793 -3.811 1.00 98.06 277 SER A C 1
ATOM 2186 O O . SER A 1 277 ? -5.845 -3.613 -2.660 1.00 98.06 277 SER A O 1
ATOM 2188 N N . VAL A 1 278 ? -4.172 -4.162 -4.079 1.00 98.31 278 VAL A N 1
ATOM 2189 C CA . VAL A 1 278 ? -3.122 -4.413 -3.078 1.00 98.31 278 VAL A CA 1
ATOM 2190 C C . VAL A 1 278 ? -2.991 -3.283 -2.055 1.00 98.31 278 VAL A C 1
ATOM 2192 O O . VAL A 1 278 ? -2.676 -3.543 -0.899 1.00 98.31 278 VAL A O 1
ATOM 2195 N N . THR A 1 279 ? -3.297 -2.036 -2.427 1.00 98.50 279 THR A N 1
ATOM 2196 C CA . THR A 1 279 ? -3.242 -0.894 -1.497 1.00 98.50 279 THR A CA 1
ATOM 2197 C C . THR A 1 279 ? -4.227 -1.026 -0.338 1.00 98.50 279 THR A C 1
ATOM 2199 O O . THR A 1 279 ? -3.894 -0.651 0.783 1.00 98.50 279 THR A O 1
ATOM 2202 N N . PHE A 1 280 ? -5.410 -1.609 -0.561 1.00 98.19 280 PHE A N 1
ATOM 2203 C CA . PHE A 1 280 ? -6.344 -1.887 0.525 1.00 98.19 280 PHE A CA 1
ATOM 2204 C C . PHE A 1 280 ? -5.894 -3.097 1.348 1.00 98.19 280 PHE A C 1
ATOM 2206 O O . PHE A 1 280 ? -5.918 -3.023 2.572 1.00 98.19 280 PHE A O 1
ATOM 2213 N N . THR A 1 281 ? -5.415 -4.167 0.705 1.00 97.69 281 THR A N 1
ATOM 2214 C CA . THR A 1 281 ? -4.899 -5.365 1.394 1.00 97.69 281 THR A CA 1
ATOM 2215 C C . THR A 1 281 ? -3.721 -5.034 2.315 1.00 97.69 281 THR A C 1
ATOM 2217 O O . THR A 1 281 ? -3.706 -5.466 3.466 1.00 97.69 281 THR A O 1
ATOM 2220 N N . LEU A 1 282 ? -2.785 -4.199 1.847 1.00 98.12 282 LEU A N 1
ATOM 2221 C CA . LEU A 1 282 ? -1.678 -3.649 2.633 1.00 98.12 282 LEU A CA 1
ATOM 2222 C C . LEU A 1 282 ? -2.189 -2.903 3.866 1.00 98.12 282 LEU A C 1
ATOM 2224 O O . LEU A 1 282 ? -1.794 -3.227 4.981 1.00 98.12 282 LEU A O 1
ATOM 2228 N N . VAL A 1 283 ? -3.076 -1.920 3.686 1.00 98.31 283 VAL A N 1
ATOM 2229 C CA . VAL A 1 283 ? -3.601 -1.116 4.801 1.00 98.31 283 VAL A CA 1
ATOM 2230 C C . VAL A 1 283 ? -4.370 -1.981 5.798 1.00 98.31 283 VAL A C 1
ATOM 2232 O O . VAL A 1 283 ? -4.210 -1.804 7.003 1.00 98.31 283 VAL A O 1
ATOM 2235 N N . LEU A 1 284 ? -5.174 -2.927 5.310 1.00 96.88 284 LEU A N 1
ATOM 2236 C CA . LEU A 1 284 ? -5.977 -3.820 6.137 1.00 96.88 284 LEU A CA 1
ATOM 2237 C C . LEU A 1 284 ? -5.098 -4.724 7.011 1.00 96.88 284 LEU A C 1
ATOM 2239 O O . LEU A 1 284 ? -5.332 -4.799 8.214 1.00 96.88 284 LEU A O 1
ATOM 2243 N N . HIS A 1 285 ? -4.069 -5.344 6.427 1.00 96.50 285 HIS A N 1
ATOM 2244 C CA . HIS A 1 285 ? -3.085 -6.144 7.156 1.00 96.50 285 HIS A CA 1
ATOM 2245 C C . HIS A 1 285 ? -2.295 -5.285 8.149 1.00 96.50 285 HIS A C 1
ATOM 2247 O O . HIS A 1 285 ? -2.389 -5.484 9.358 1.00 96.50 285 HIS A O 1
ATOM 2253 N N . HIS A 1 286 ? -1.574 -4.278 7.645 1.00 96.31 286 HIS A N 1
ATOM 2254 C CA . HIS A 1 286 ? -0.622 -3.497 8.435 1.00 96.31 286 HIS A CA 1
ATOM 2255 C C . HIS A 1 286 ? -1.290 -2.735 9.581 1.00 96.31 286 HIS A C 1
ATOM 2257 O O . HIS A 1 286 ? -0.740 -2.699 10.677 1.00 96.31 286 HIS A O 1
ATOM 2263 N N . LEU A 1 287 ? -2.488 -2.169 9.378 1.00 96.50 287 LEU A N 1
ATOM 2264 C CA . LEU A 1 287 ? -3.225 -1.525 10.471 1.00 96.50 287 LEU A CA 1
ATOM 2265 C C . LEU A 1 287 ? -3.900 -2.529 11.409 1.00 96.50 287 LEU A C 1
ATOM 2267 O O . LEU A 1 287 ? -3.973 -2.241 12.599 1.00 96.50 287 LEU A O 1
ATOM 2271 N N . SER A 1 288 ? -4.385 -3.681 10.929 1.00 95.38 288 SER A N 1
ATOM 2272 C CA . SER A 1 288 ? -4.946 -4.706 11.822 1.00 95.38 288 SER A CA 1
ATOM 2273 C C . SER A 1 288 ? -3.867 -5.219 12.769 1.00 95.38 288 SER A C 1
ATOM 2275 O O . SER A 1 288 ? -4.047 -5.166 13.982 1.00 95.38 288 SER A O 1
ATOM 2277 N N . SER A 1 289 ? -2.739 -5.678 12.230 1.00 93.31 289 SER A N 1
ATOM 2278 C CA . SER A 1 289 ? -1.643 -6.221 13.030 1.00 93.31 289 SER A CA 1
ATOM 2279 C C . SER A 1 289 ? -1.047 -5.159 13.958 1.00 93.31 289 SER A C 1
ATOM 2281 O O . SER A 1 289 ? -1.005 -5.372 15.164 1.00 93.31 289 SER A O 1
ATOM 2283 N N . PHE A 1 290 ? -0.734 -3.951 13.469 1.00 92.94 290 PHE A N 1
ATOM 2284 C CA . PHE A 1 290 ? -0.195 -2.883 14.327 1.00 92.94 290 PHE A CA 1
ATOM 2285 C C . PHE A 1 290 ? -1.158 -2.415 15.445 1.00 92.94 290 PHE A C 1
ATOM 2287 O O . PHE A 1 290 ? -0.707 -1.923 16.482 1.00 92.94 290 PHE A O 1
ATOM 2294 N N . ILE A 1 291 ? -2.481 -2.529 15.260 1.00 93.44 291 ILE A N 1
ATOM 2295 C CA . ILE A 1 291 ? -3.471 -2.111 16.271 1.00 93.44 291 ILE A CA 1
ATOM 2296 C C . ILE A 1 291 ? -3.830 -3.239 17.252 1.00 93.44 291 ILE A C 1
ATOM 2298 O O . ILE A 1 291 ? -4.181 -2.937 18.395 1.00 93.44 291 ILE A O 1
ATOM 2302 N N . PHE A 1 292 ? -3.732 -4.506 16.842 1.00 91.75 292 PHE A N 1
ATOM 2303 C CA . PHE A 1 292 ? -4.272 -5.645 17.595 1.00 91.75 292 PHE A CA 1
ATOM 2304 C C . PHE A 1 292 ? -3.259 -6.706 18.034 1.00 91.75 292 PHE A C 1
ATOM 2306 O O . PHE A 1 292 ? -3.602 -7.524 18.884 1.00 91.75 292 PHE A O 1
ATOM 2313 N N . GLU A 1 293 ? -2.045 -6.724 17.489 1.00 86.00 293 GLU A N 1
ATOM 2314 C CA . GLU A 1 293 ? -0.997 -7.640 17.947 1.00 86.00 293 GLU A CA 1
ATOM 2315 C C . GLU A 1 293 ? -0.229 -7.030 19.132 1.00 86.00 293 GLU A C 1
ATOM 2317 O O . GLU A 1 293 ? -0.076 -5.809 19.261 1.00 86.00 293 GLU A O 1
ATOM 2322 N N . ASP A 1 294 ? 0.201 -7.893 20.053 1.00 67.50 294 ASP A N 1
ATOM 2323 C CA . ASP A 1 294 ? 0.740 -7.490 21.354 1.00 67.50 294 ASP A CA 1
ATOM 2324 C C . ASP A 1 294 ? 2.265 -7.292 21.299 1.00 67.50 294 ASP A C 1
ATOM 2326 O O . ASP A 1 294 ? 3.039 -8.091 21.825 1.00 67.50 294 ASP A O 1
ATOM 2330 N N . ASP A 1 295 ? 2.698 -6.231 20.609 1.00 65.00 295 ASP A N 1
ATOM 2331 C CA . ASP A 1 295 ? 4.086 -5.749 20.658 1.00 65.00 295 ASP A CA 1
ATOM 2332 C C . ASP A 1 295 ? 4.267 -4.756 21.823 1.00 65.00 295 ASP A C 1
ATOM 2334 O O . ASP A 1 295 ? 3.449 -3.855 22.048 1.00 65.00 295 ASP A O 1
ATOM 2338 N N . ALA A 1 296 ? 5.328 -4.947 22.606 1.00 52.25 296 ALA A N 1
ATOM 2339 C CA . ALA A 1 296 ? 5.382 -4.512 23.999 1.00 52.25 296 ALA A CA 1
ATOM 2340 C C . ALA A 1 296 ? 5.602 -2.995 24.173 1.00 52.25 296 ALA A C 1
ATOM 2342 O O . ALA A 1 296 ? 6.736 -2.521 24.206 1.00 52.25 296 ALA A O 1
ATOM 2343 N N . ASP A 1 297 ? 4.503 -2.257 24.366 1.00 60.97 297 ASP A N 1
ATOM 2344 C CA . ASP A 1 297 ? 4.359 -0.897 24.939 1.00 60.97 297 ASP A CA 1
ATOM 2345 C C . ASP A 1 297 ? 5.028 0.288 24.193 1.00 60.97 297 ASP A C 1
ATOM 2347 O O . ASP A 1 297 ? 4.487 1.396 24.167 1.00 60.97 297 ASP A O 1
ATOM 2351 N N . VAL A 1 298 ? 6.146 0.075 23.485 1.00 66.06 298 VAL A N 1
ATOM 2352 C CA . VAL A 1 298 ? 7.005 1.109 22.856 1.00 66.06 298 VAL A CA 1
ATOM 2353 C C . VAL A 1 298 ? 6.255 2.062 21.908 1.00 66.06 298 VAL A C 1
ATOM 2355 O O . VAL A 1 298 ? 6.709 3.185 21.681 1.00 66.06 298 VAL A O 1
ATOM 2358 N N . LYS A 1 299 ? 5.107 1.652 21.350 1.00 84.81 299 LYS A N 1
ATOM 2359 C CA . LYS A 1 299 ? 4.282 2.467 20.435 1.00 84.81 299 LYS A CA 1
ATOM 2360 C C . LYS A 1 299 ? 2.808 2.588 20.847 1.00 84.81 299 LYS A C 1
ATOM 2362 O O . LYS A 1 299 ? 1.978 2.950 20.012 1.00 84.81 299 LYS A O 1
ATOM 2367 N N . LEU A 1 300 ? 2.472 2.362 22.123 1.00 89.31 300 LEU A N 1
ATOM 2368 C CA . LEU A 1 300 ? 1.096 2.446 22.644 1.00 89.31 300 LEU A CA 1
ATOM 2369 C C . LEU A 1 300 ? 0.391 3.770 22.285 1.00 89.31 300 LEU A C 1
ATOM 2371 O O . LEU A 1 300 ? -0.770 3.775 21.876 1.00 89.31 300 LEU A O 1
ATOM 2375 N N . SER A 1 301 ? 1.101 4.897 22.371 1.00 91.69 301 SER A N 1
ATOM 2376 C CA . SER A 1 301 ? 0.570 6.226 22.037 1.00 91.69 301 SER A CA 1
ATOM 2377 C C . SER A 1 301 ? 0.150 6.351 20.566 1.00 91.69 301 SER A C 1
ATOM 2379 O O . SER A 1 301 ? -0.928 6.877 20.276 1.00 91.69 301 SER A O 1
ATOM 2381 N N . LEU A 1 302 ? 0.959 5.825 19.639 1.00 93.50 302 LEU A N 1
ATOM 2382 C CA . LEU A 1 302 ? 0.646 5.761 18.211 1.00 93.50 302 LEU A CA 1
ATOM 2383 C C . LEU A 1 302 ? -0.494 4.769 17.947 1.00 93.50 302 LEU A C 1
ATOM 2385 O O . LEU A 1 302 ? -1.460 5.127 17.276 1.00 93.50 302 LEU A O 1
ATOM 2389 N N . ARG A 1 303 ? -0.443 3.568 18.537 1.00 93.81 303 ARG A N 1
ATOM 2390 C CA . ARG A 1 303 ? -1.500 2.546 18.440 1.00 93.81 303 ARG A CA 1
ATOM 2391 C C . ARG A 1 303 ? -2.871 3.130 18.792 1.00 93.81 303 ARG A C 1
ATOM 2393 O O . ARG A 1 303 ? -3.803 3.099 17.985 1.00 93.81 303 ARG A O 1
ATOM 2400 N N . ASN A 1 304 ? -2.954 3.788 19.948 1.00 94.56 304 ASN A N 1
ATOM 2401 C CA . ASN A 1 304 ? -4.171 4.432 20.423 1.00 94.56 304 ASN A CA 1
ATOM 2402 C C . ASN A 1 304 ? -4.590 5.608 19.518 1.00 94.56 304 ASN A C 1
ATOM 2404 O O . ASN A 1 304 ? -5.774 5.759 19.216 1.00 94.56 304 ASN A O 1
ATOM 2408 N N . LYS A 1 305 ? -3.648 6.448 19.058 1.00 95.81 305 LYS A N 1
ATOM 2409 C CA . LYS A 1 305 ? -3.883 7.576 18.125 1.00 95.81 305 LYS A CA 1
ATOM 2410 C C . LYS A 1 305 ? -4.529 7.108 16.813 1.00 95.81 305 LYS A C 1
ATOM 2412 O O . LYS A 1 305 ? -5.524 7.704 16.394 1.00 95.81 305 LYS A O 1
ATOM 2417 N N . LEU A 1 306 ? -4.019 6.032 16.209 1.00 96.88 306 LEU A N 1
ATOM 2418 C CA . LEU A 1 306 ? -4.548 5.457 14.967 1.00 96.88 306 LEU A CA 1
ATOM 2419 C C . LEU A 1 306 ? -5.936 4.830 15.184 1.00 96.88 306 LEU A C 1
ATOM 2421 O O . LEU A 1 306 ? -6.880 5.196 14.481 1.00 96.88 306 LEU A O 1
ATOM 2425 N N . ALA A 1 307 ? -6.109 3.998 16.217 1.00 96.62 307 ALA A N 1
ATOM 2426 C CA . ALA A 1 307 ? -7.404 3.401 16.567 1.00 96.62 307 ALA A CA 1
ATOM 2427 C C . ALA A 1 307 ? -8.493 4.461 16.843 1.00 96.62 307 ALA A C 1
ATOM 2429 O O . ALA A 1 307 ? -9.593 4.396 16.287 1.00 96.62 307 ALA A O 1
ATOM 2430 N N . LYS A 1 308 ? -8.173 5.509 17.621 1.00 97.12 308 LYS A N 1
ATOM 2431 C CA . LYS A 1 308 ? -9.068 6.660 17.853 1.00 97.12 308 LYS A CA 1
ATOM 2432 C C . LYS A 1 308 ? -9.411 7.409 16.565 1.00 97.12 308 LYS A C 1
ATOM 2434 O O . LYS A 1 308 ? -10.503 7.968 16.477 1.00 97.12 308 LYS A O 1
ATOM 2439 N N . SER A 1 309 ? -8.516 7.452 15.578 1.00 97.44 309 SER A N 1
ATOM 2440 C CA . SER A 1 309 ? -8.781 8.077 14.275 1.00 97.44 309 SER A CA 1
ATOM 2441 C C . SER A 1 309 ? -9.820 7.284 13.474 1.00 97.44 309 SER A C 1
ATOM 2443 O O . SER A 1 309 ? -10.821 7.850 13.031 1.00 97.44 309 SER A O 1
ATOM 2445 N N . LEU A 1 310 ? -9.644 5.963 13.383 1.00 97.31 310 LEU A N 1
ATOM 2446 C CA . LEU A 1 310 ? -10.544 5.054 12.666 1.00 97.31 310 LEU A CA 1
ATOM 2447 C C . LEU A 1 310 ? -11.946 5.007 13.304 1.00 97.31 310 LEU A C 1
ATOM 2449 O O . LEU A 1 310 ? -12.949 5.127 12.601 1.00 97.31 310 LEU A O 1
ATOM 2453 N N . LEU A 1 311 ? -12.037 4.964 14.640 1.00 96.31 311 LEU A N 1
ATOM 2454 C CA . LEU A 1 311 ? -13.319 5.040 15.361 1.00 96.31 311 LEU A CA 1
ATOM 2455 C C . LEU A 1 311 ? -14.066 6.366 15.117 1.00 96.31 311 LEU A C 1
ATOM 2457 O O . LEU A 1 311 ? -15.292 6.374 14.984 1.00 96.31 311 LEU A O 1
ATOM 2461 N N . ARG A 1 312 ? -13.347 7.495 15.018 1.00 96.19 312 ARG A N 1
ATOM 2462 C CA . ARG A 1 312 ? -13.940 8.809 14.688 1.00 96.19 312 ARG A CA 1
ATOM 2463 C C . ARG A 1 312 ? -14.459 8.870 13.254 1.00 96.19 312 ARG A C 1
ATOM 2465 O O . ARG A 1 312 ? -15.448 9.554 13.005 1.00 96.19 312 ARG A O 1
ATOM 2472 N N . ASP A 1 313 ? -13.795 8.195 12.325 1.00 96.00 313 ASP A N 1
ATOM 2473 C CA . ASP A 1 313 ? -14.203 8.112 10.923 1.00 96.00 313 ASP A CA 1
ATOM 2474 C C . ASP A 1 313 ? -15.447 7.228 10.752 1.00 96.00 313 ASP A C 1
ATOM 2476 O O . ASP A 1 313 ? -16.445 7.692 10.203 1.00 96.00 313 ASP A O 1
ATOM 2480 N N . TYR A 1 314 ? -15.461 6.036 11.357 1.00 94.50 314 TYR A N 1
ATOM 2481 C CA . TYR A 1 314 ? -16.641 5.165 11.449 1.00 94.50 314 TYR A CA 1
ATOM 2482 C C . TYR A 1 314 ? -17.869 5.874 12.060 1.00 94.50 314 TYR A C 1
ATOM 2484 O O . TYR A 1 314 ? -18.971 5.803 11.510 1.00 94.50 314 TYR A O 1
ATOM 2492 N N . SER A 1 315 ? -17.684 6.617 13.159 1.00 93.19 315 SER A N 1
ATOM 2493 C CA . SER A 1 315 ? -18.752 7.410 13.792 1.00 93.19 315 SER A CA 1
ATOM 2494 C C . SER A 1 315 ? -19.385 8.423 12.823 1.00 93.19 315 SER A C 1
ATOM 2496 O O . SER A 1 315 ? -20.602 8.618 12.820 1.00 93.19 315 SER A O 1
ATOM 2498 N N . ARG A 1 316 ? -18.566 9.036 11.954 1.00 92.62 316 ARG A N 1
ATOM 2499 C CA . ARG A 1 316 ? -18.978 10.056 10.973 1.00 92.62 316 ARG A CA 1
ATOM 2500 C C . ARG A 1 316 ? -19.528 9.470 9.671 1.00 92.62 316 ARG A C 1
ATOM 2502 O O . ARG A 1 316 ? -20.402 10.084 9.064 1.00 92.62 316 ARG A O 1
ATOM 2509 N N . LYS A 1 317 ? -19.022 8.317 9.226 1.00 90.81 317 LYS A N 1
ATOM 2510 C CA . LYS A 1 317 ? -19.327 7.701 7.927 1.00 90.81 317 LYS A CA 1
ATOM 2511 C C . LYS A 1 317 ? -19.852 6.280 8.105 1.00 90.81 317 LYS A C 1
ATOM 2513 O O . LYS A 1 317 ? -19.089 5.319 8.162 1.00 90.81 317 LYS A O 1
ATOM 2518 N N . ARG A 1 318 ? -21.177 6.114 8.076 1.00 83.75 318 ARG A N 1
ATOM 2519 C CA . ARG A 1 318 ? -21.801 4.778 8.154 1.00 83.75 318 ARG A CA 1
ATOM 2520 C C . ARG A 1 318 ? -21.378 3.825 7.035 1.00 83.75 318 ARG A C 1
ATOM 2522 O O . ARG A 1 318 ? -21.307 2.628 7.269 1.00 83.75 318 ARG A O 1
ATOM 2529 N N . GLN A 1 319 ? -21.016 4.333 5.857 1.00 85.56 319 GLN A N 1
ATOM 2530 C CA . GLN A 1 319 ? -20.492 3.495 4.771 1.00 85.56 319 GLN A CA 1
ATOM 2531 C C . GLN A 1 319 ? -19.139 2.823 5.112 1.00 85.56 319 GLN A C 1
ATOM 2533 O O . GLN A 1 319 ? -18.811 1.796 4.530 1.00 85.56 319 GLN A O 1
ATOM 2538 N N . HIS A 1 320 ? -18.380 3.342 6.092 1.00 92.06 320 HIS A N 1
ATOM 2539 C CA . HIS A 1 320 ? -17.115 2.749 6.558 1.00 92.06 320 HIS A CA 1
ATOM 2540 C C . HIS A 1 320 ? -17.325 1.671 7.640 1.00 92.06 320 HIS A C 1
ATOM 2542 O O . HIS A 1 320 ? -16.359 1.060 8.089 1.00 92.06 320 HIS A O 1
ATOM 2548 N N . GLU A 1 321 ? -18.571 1.388 8.044 1.00 92.56 321 GLU A N 1
ATOM 2549 C CA . GLU A 1 321 ? -18.908 0.311 8.987 1.00 92.56 321 GLU A CA 1
ATOM 2550 C C . GLU A 1 321 ? -18.437 -1.057 8.462 1.00 92.56 321 GLU A C 1
ATOM 2552 O O . GLU A 1 321 ? -17.820 -1.818 9.203 1.00 92.56 321 GLU A O 1
ATOM 2557 N N . GLY A 1 322 ? -18.600 -1.323 7.159 1.00 91.88 322 GLY A N 1
ATOM 2558 C CA . GLY A 1 322 ? -18.078 -2.534 6.515 1.00 91.88 322 GLY A CA 1
ATOM 2559 C C . GLY A 1 322 ? -16.546 -2.627 6.530 1.00 91.88 322 GLY A C 1
ATOM 2560 O O . GLY A 1 322 ? -16.008 -3.683 6.855 1.00 91.88 322 GLY A O 1
ATOM 2561 N N . LEU A 1 323 ? -15.845 -1.519 6.259 1.00 93.88 323 LEU A N 1
ATOM 2562 C CA . LEU A 1 323 ? -14.376 -1.465 6.290 1.00 93.88 323 LEU A CA 1
ATOM 2563 C C . LEU A 1 323 ? -13.842 -1.686 7.718 1.00 93.88 323 LEU A C 1
ATOM 2565 O O . LEU A 1 323 ? -12.897 -2.441 7.930 1.00 93.88 323 LEU A O 1
ATOM 2569 N N . MET A 1 324 ? -14.481 -1.077 8.722 1.00 95.19 324 MET A N 1
ATOM 2570 C CA . MET A 1 324 ? -14.108 -1.246 10.130 1.00 95.19 324 MET A CA 1
ATOM 2571 C C . MET A 1 324 ? -14.369 -2.682 10.625 1.00 95.19 324 MET A C 1
ATOM 2573 O O . MET A 1 324 ? -13.567 -3.233 11.378 1.00 95.19 324 MET A O 1
ATOM 2577 N N . LEU A 1 325 ? -15.453 -3.323 10.170 1.00 93.19 325 LEU A N 1
ATOM 2578 C CA . LEU A 1 325 ? -15.717 -4.739 10.445 1.00 93.19 325 LEU A CA 1
ATOM 2579 C C . LEU A 1 325 ? -14.711 -5.664 9.739 1.00 93.19 325 LEU A C 1
ATOM 2581 O O . LEU A 1 325 ? -14.318 -6.667 10.330 1.00 93.19 325 LEU A O 1
ATOM 2585 N N . GLN A 1 326 ? -14.250 -5.328 8.527 1.00 93.25 326 GLN A N 1
ATOM 2586 C CA . GLN A 1 326 ? -13.148 -6.040 7.865 1.00 93.25 326 GLN A CA 1
ATOM 2587 C C . GLN A 1 326 ? -11.843 -5.922 8.662 1.00 93.25 326 GLN A C 1
ATOM 2589 O O . GLN A 1 326 ? -11.186 -6.936 8.865 1.00 93.25 326 GLN A O 1
ATOM 2594 N N . LEU A 1 327 ? -11.497 -4.730 9.165 1.00 95.12 327 LEU A N 1
ATOM 2595 C CA . LEU A 1 327 ? -10.296 -4.512 9.981 1.00 95.12 327 LEU A CA 1
ATOM 2596 C C . LEU A 1 327 ? -10.310 -5.370 11.255 1.00 95.12 327 LEU A C 1
ATOM 2598 O O . LEU A 1 327 ? -9.332 -6.042 11.563 1.00 95.12 327 LEU A O 1
ATOM 2602 N N . ILE A 1 328 ? -11.438 -5.405 11.972 1.00 92.69 328 ILE A N 1
ATOM 2603 C CA . ILE A 1 328 ? -11.579 -6.229 13.184 1.00 92.69 328 ILE A CA 1
ATOM 2604 C C . ILE A 1 328 ? -11.538 -7.727 12.850 1.00 92.69 328 ILE A C 1
ATOM 2606 O O . ILE A 1 328 ? -10.909 -8.488 13.582 1.00 92.69 328 ILE A O 1
ATOM 2610 N N . ARG A 1 329 ? -12.157 -8.156 11.741 1.00 90.38 329 ARG A N 1
ATOM 2611 C CA . ARG A 1 329 ? -12.199 -9.563 11.299 1.00 90.38 329 ARG A CA 1
ATOM 2612 C C . ARG A 1 329 ? -10.943 -10.029 10.541 1.00 90.38 329 ARG A C 1
ATOM 2614 O O . ARG A 1 329 ? -10.877 -11.205 10.189 1.00 90.38 329 ARG A O 1
ATOM 2621 N N . TYR A 1 330 ? -9.966 -9.159 10.263 1.00 90.81 330 TYR A N 1
ATOM 2622 C CA . TYR A 1 330 ? -8.789 -9.516 9.464 1.00 90.81 330 TYR A CA 1
ATOM 2623 C C . TYR A 1 330 ? -7.893 -10.530 10.191 1.00 90.81 330 TYR A C 1
ATOM 2625 O O . TYR A 1 330 ? -7.210 -10.191 11.160 1.00 90.81 330 TYR A O 1
ATOM 2633 N N . ASN A 1 331 ? -7.862 -11.770 9.703 1.00 81.31 331 ASN A N 1
ATOM 2634 C CA . ASN A 1 331 ? -6.901 -12.774 10.146 1.00 81.31 331 ASN A CA 1
ATOM 2635 C C . ASN A 1 331 ? -5.705 -12.805 9.191 1.00 81.31 331 ASN A C 1
ATOM 2637 O O . ASN A 1 331 ? -5.893 -12.933 7.981 1.00 81.31 331 ASN A O 1
ATOM 2641 N N . ASN A 1 332 ? -4.48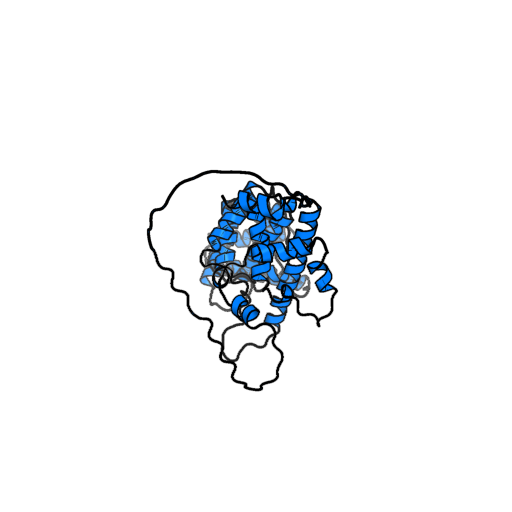7 -12.747 9.730 1.00 72.81 332 ASN A N 1
ATOM 2642 C CA . ASN A 1 332 ? -3.272 -12.857 8.931 1.00 72.81 332 ASN A CA 1
ATOM 2643 C C . ASN A 1 332 ? -3.192 -14.253 8.281 1.00 72.81 332 ASN A C 1
ATOM 2645 O O . ASN A 1 332 ? -3.202 -15.272 8.974 1.00 72.81 332 ASN A O 1
ATOM 2649 N N . GLN A 1 333 ? -3.115 -14.300 6.950 1.00 67.50 333 GLN A N 1
ATOM 2650 C CA . GLN A 1 333 ? -3.102 -15.538 6.162 1.00 67.50 333 GLN A CA 1
ATOM 2651 C C . GLN A 1 333 ? -1.860 -16.418 6.388 1.00 67.50 333 GLN A C 1
ATOM 2653 O O . GLN A 1 333 ? -1.900 -17.604 6.073 1.00 67.50 333 GLN A O 1
ATOM 2658 N N . PHE A 1 334 ? -0.785 -15.863 6.957 1.00 62.03 334 PHE A N 1
ATOM 2659 C CA . PHE A 1 334 ? 0.428 -16.605 7.318 1.00 62.03 334 PHE A CA 1
ATOM 2660 C C . PHE A 1 334 ? 0.356 -17.228 8.724 1.00 62.03 334 PHE A C 1
ATOM 2662 O O . PHE A 1 334 ? 1.242 -17.988 9.115 1.00 62.03 334 PHE A O 1
ATOM 2669 N N . THR A 1 335 ? -0.712 -16.964 9.488 1.00 60.62 335 THR A N 1
ATOM 2670 C CA . THR A 1 335 ? -0.973 -17.669 10.753 1.00 60.62 335 THR A CA 1
ATOM 2671 C C . THR A 1 335 ? -1.678 -19.003 10.505 1.00 60.62 335 THR A C 1
ATOM 2673 O O . THR A 1 335 ? -2.548 -19.119 9.642 1.00 60.62 335 THR A O 1
ATOM 2676 N N . SER A 1 336 ? -1.306 -20.028 11.281 1.00 56.47 336 SER A N 1
ATOM 2677 C CA . SER A 1 336 ? -1.898 -21.372 11.189 1.00 56.47 336 SER A CA 1
ATOM 2678 C C . SER A 1 336 ? -3.433 -21.321 11.313 1.00 56.47 336 SER A C 1
ATOM 2680 O O . SER A 1 336 ? -3.927 -20.603 12.187 1.00 56.47 336 SER A O 1
ATOM 2682 N N . PRO A 1 337 ? -4.205 -22.058 10.485 1.00 58.78 337 PRO A N 1
ATOM 2683 C CA . PRO A 1 337 ? -5.662 -21.941 10.426 1.00 58.78 337 PRO A CA 1
ATOM 2684 C C . PRO A 1 337 ? -6.328 -22.281 11.768 1.00 58.78 337 PRO A C 1
ATOM 2686 O O . PRO A 1 337 ? -6.490 -23.445 12.136 1.00 58.78 337 PRO A O 1
ATOM 2689 N N . GLN A 1 338 ? -6.733 -21.241 12.499 1.00 60.81 338 GLN A N 1
ATOM 2690 C CA . GLN A 1 338 ? -7.272 -21.385 13.849 1.00 60.81 338 GLN A CA 1
ATOM 2691 C C . GLN A 1 338 ? -8.724 -21.908 13.864 1.00 60.81 338 GLN A C 1
ATOM 2693 O O . GLN A 1 338 ? -9.518 -21.555 12.979 1.00 60.81 338 GLN A O 1
ATOM 2698 N N . PRO A 1 339 ? -9.114 -22.692 14.892 1.00 66.94 339 PRO A N 1
ATOM 2699 C CA . PRO A 1 339 ? -10.504 -23.072 15.138 1.00 66.94 339 PRO A CA 1
ATOM 2700 C C . PRO A 1 339 ? -11.434 -21.865 15.314 1.00 66.94 339 PRO A C 1
ATOM 2702 O O . PRO A 1 339 ? -11.019 -20.806 15.780 1.00 66.94 339 PRO A O 1
ATOM 2705 N N . GLU A 1 340 ? -12.720 -22.033 15.008 1.00 63.81 340 GLU A N 1
ATOM 2706 C CA . GLU A 1 340 ? -13.699 -20.934 15.030 1.00 63.81 340 GLU A CA 1
ATOM 2707 C C . GLU A 1 340 ? -13.866 -20.301 16.420 1.00 63.81 340 GLU A C 1
ATOM 2709 O O . GLU A 1 340 ? -13.836 -19.079 16.532 1.00 63.81 340 GLU A O 1
ATOM 2714 N N . TRP A 1 341 ? -13.881 -21.108 17.487 1.00 62.47 341 TRP A N 1
ATOM 2715 C CA . TRP A 1 341 ? -13.908 -20.617 18.875 1.00 62.47 341 TRP A CA 1
ATOM 2716 C C . TRP A 1 341 ? -12.706 -19.725 19.233 1.00 62.47 341 TRP A C 1
ATOM 2718 O O . TRP A 1 341 ? -12.807 -18.843 20.086 1.00 62.47 341 TRP A O 1
ATOM 2728 N N . MET A 1 342 ? -11.560 -19.926 18.575 1.00 62.75 342 MET A N 1
ATOM 2729 C CA . MET A 1 342 ? -10.365 -19.110 18.788 1.00 62.75 342 MET A CA 1
ATOM 2730 C C . MET A 1 342 ? -10.481 -17.766 18.051 1.00 62.75 342 MET A C 1
ATOM 2732 O O . MET A 1 342 ? -10.070 -16.746 18.595 1.00 62.75 342 MET A O 1
ATOM 2736 N N . LYS A 1 343 ? -11.142 -17.735 16.882 1.00 65.88 343 LYS A N 1
ATOM 2737 C CA . LYS A 1 343 ? -11.466 -16.500 16.138 1.00 65.88 343 LYS A CA 1
ATOM 2738 C C . LYS A 1 343 ? -12.477 -15.618 16.874 1.00 65.88 343 LYS A C 1
ATOM 2740 O O . LYS A 1 343 ? -12.369 -14.394 16.817 1.00 65.88 343 LYS A O 1
ATOM 2745 N N . GLU A 1 344 ? -13.444 -16.215 17.572 1.00 68.31 344 GLU A N 1
ATOM 2746 C CA . GLU A 1 344 ? -14.372 -15.465 18.430 1.00 68.31 344 GLU A CA 1
ATOM 2747 C C . GLU A 1 344 ? -13.627 -14.821 19.605 1.00 68.31 344 GLU A C 1
ATOM 2749 O O . GLU A 1 344 ? -13.721 -13.609 19.793 1.00 68.31 344 GLU A O 1
ATOM 2754 N N . SER A 1 345 ? -12.791 -15.593 20.314 1.00 78.31 345 SER A N 1
ATOM 2755 C CA . SER A 1 345 ? -11.923 -15.066 21.377 1.00 78.31 345 SER A CA 1
ATOM 2756 C C . SER A 1 345 ? -10.999 -13.948 20.876 1.00 78.31 345 SER A C 1
ATOM 2758 O O . SER A 1 345 ? -10.880 -12.910 21.524 1.00 78.31 345 SER A O 1
ATOM 2760 N N . GLU A 1 346 ? -10.386 -14.115 19.703 1.00 83.75 346 GLU A N 1
ATOM 2761 C CA . GLU A 1 346 ? -9.538 -13.100 19.073 1.00 83.75 346 GLU A CA 1
ATOM 2762 C C . GLU A 1 346 ? -10.325 -11.826 18.730 1.00 83.75 346 GLU A C 1
ATOM 2764 O O . GLU A 1 346 ? -9.882 -10.714 19.012 1.00 83.75 346 GLU A O 1
ATOM 2769 N N . THR A 1 347 ? -11.548 -11.969 18.217 1.00 86.62 347 THR A N 1
ATOM 2770 C CA . THR A 1 347 ? -12.441 -10.832 17.948 1.00 86.62 347 THR A CA 1
ATOM 2771 C C . THR A 1 347 ? -12.793 -10.076 19.235 1.00 86.62 347 THR A C 1
ATOM 2773 O O . THR A 1 347 ? -12.805 -8.843 19.237 1.00 86.62 347 THR A O 1
ATOM 2776 N N . GLU A 1 348 ? -13.019 -10.771 20.356 1.00 89.12 348 GLU A N 1
ATOM 2777 C CA . GLU A 1 348 ? -13.258 -10.119 21.651 1.00 89.12 348 GLU A CA 1
ATOM 2778 C C . GLU A 1 348 ? -12.018 -9.382 22.187 1.00 89.12 348 GLU A C 1
ATOM 2780 O O . GLU A 1 348 ? -12.160 -8.244 22.648 1.00 89.12 348 GLU A O 1
ATOM 2785 N N . LYS A 1 349 ? -10.801 -9.937 22.043 1.00 90.31 349 LYS A N 1
ATOM 2786 C CA . LYS A 1 349 ? -9.548 -9.212 22.356 1.00 90.31 349 LYS A CA 1
ATOM 2787 C C . LYS A 1 349 ? -9.430 -7.919 21.550 1.00 90.31 349 LYS A C 1
ATOM 2789 O O . LYS A 1 349 ? -9.055 -6.885 22.093 1.00 90.31 349 LYS A O 1
ATOM 2794 N N . ARG A 1 350 ? -9.794 -7.942 20.265 1.00 92.94 350 ARG A N 1
ATOM 2795 C CA . ARG A 1 350 ? -9.749 -6.759 19.389 1.00 92.94 350 ARG A CA 1
ATOM 2796 C C . ARG A 1 350 ? -10.726 -5.671 19.827 1.00 92.94 350 ARG A C 1
ATOM 2798 O O . ARG A 1 350 ? -10.365 -4.494 19.838 1.00 92.94 350 ARG A O 1
ATOM 2805 N N . PHE A 1 351 ? -11.923 -6.039 20.289 1.00 94.00 351 PHE A N 1
ATOM 2806 C CA . PHE A 1 351 ? -12.829 -5.085 20.939 1.00 94.00 351 PHE A CA 1
ATOM 2807 C C . PHE A 1 351 ? -12.284 -4.558 22.276 1.00 94.00 351 PHE A C 1
ATOM 2809 O O . PHE A 1 351 ? -12.500 -3.383 22.583 1.00 94.00 351 PHE A O 1
ATOM 2816 N N . TRP A 1 352 ? -11.546 -5.364 23.046 1.00 92.75 352 TRP A N 1
ATOM 2817 C CA . TRP A 1 352 ? -10.843 -4.886 24.241 1.00 92.75 352 TRP A CA 1
ATOM 2818 C C . TRP A 1 352 ? -9.736 -3.874 23.891 1.00 92.75 352 TRP A C 1
ATOM 2820 O O . TRP A 1 352 ? -9.754 -2.770 24.428 1.00 92.75 352 TRP A O 1
ATOM 2830 N N . PHE A 1 353 ? -8.873 -4.148 22.905 1.00 92.56 353 PHE A N 1
ATOM 2831 C CA . PHE A 1 353 ? -7.870 -3.180 22.431 1.00 92.56 353 PHE A CA 1
ATOM 2832 C C . PHE A 1 353 ? -8.493 -1.850 21.966 1.00 92.56 353 PHE A C 1
ATOM 2834 O O . PHE A 1 353 ? -7.984 -0.782 22.307 1.00 92.56 353 PHE A O 1
ATOM 2841 N N . LEU A 1 354 ? -9.626 -1.880 21.247 1.00 95.06 354 LEU A N 1
ATOM 2842 C CA . LEU A 1 354 ? -10.362 -0.656 20.888 1.00 95.06 354 LEU A CA 1
ATOM 2843 C C . LEU A 1 354 ? -10.938 0.074 22.112 1.00 95.06 354 LEU A C 1
ATOM 2845 O O . LEU A 1 354 ? -11.025 1.301 22.098 1.00 95.06 354 LEU A O 1
ATOM 2849 N N . THR A 1 355 ? -11.326 -0.660 23.157 1.00 95.38 355 THR A N 1
ATOM 2850 C CA . THR A 1 355 ? -11.850 -0.110 24.417 1.00 95.38 355 THR A CA 1
ATOM 2851 C C . THR A 1 355 ? -10.751 0.617 25.194 1.00 95.38 355 THR A C 1
ATOM 2853 O O . THR A 1 355 ? -10.930 1.784 25.542 1.00 95.38 355 THR A O 1
ATOM 2856 N N . GLU A 1 356 ? -9.587 -0.012 25.375 1.00 93.56 356 GLU A N 1
ATOM 2857 C CA . GLU A 1 356 ? -8.416 0.608 26.015 1.00 93.56 356 GLU A CA 1
ATOM 2858 C C . GLU A 1 356 ? -7.926 1.829 25.224 1.00 93.56 356 GLU A C 1
ATOM 2860 O O . GLU A 1 356 ? -7.716 2.903 25.790 1.00 93.56 356 GLU A O 1
ATOM 2865 N N . ALA A 1 357 ? -7.848 1.718 23.892 1.00 93.56 357 ALA A N 1
ATOM 2866 C CA . ALA A 1 357 ? -7.452 2.820 23.016 1.00 93.56 357 ALA A CA 1
ATOM 2867 C C . ALA A 1 357 ? -8.384 4.044 23.093 1.00 93.56 357 ALA A C 1
ATOM 2869 O O . ALA A 1 357 ? -7.975 5.146 22.720 1.00 93.56 357 ALA A O 1
ATOM 2870 N N . CYS A 1 358 ? -9.622 3.894 23.584 1.00 94.25 358 CYS A N 1
ATOM 2871 C CA . CYS A 1 358 ? -10.514 5.028 23.829 1.00 94.25 358 CYS A CA 1
ATOM 2872 C C . CYS A 1 358 ? -10.106 5.878 25.041 1.00 94.25 358 CYS A C 1
ATOM 2874 O O . CYS A 1 358 ? -10.588 7.007 25.131 1.00 94.25 358 CYS A O 1
ATOM 2876 N N . GLU A 1 359 ? -9.264 5.380 25.957 1.00 92.56 359 GLU A N 1
ATOM 2877 C CA . GLU A 1 359 ? -8.767 6.111 27.140 1.00 92.56 359 GLU A CA 1
ATOM 2878 C C . GLU A 1 359 ? -9.907 6.765 27.955 1.00 92.56 359 GLU A C 1
ATOM 2880 O O . GLU A 1 359 ? -9.867 7.940 28.320 1.00 92.56 359 GLU A O 1
ATOM 2885 N N . GLY A 1 360 ? -10.996 6.018 28.176 1.00 91.50 360 GLY A N 1
ATOM 2886 C CA . GLY A 1 360 ? -12.185 6.499 28.895 1.00 91.50 360 GLY A CA 1
ATOM 2887 C C . GLY A 1 360 ? -13.099 7.453 28.107 1.00 91.50 360 GLY A C 1
ATOM 2888 O O . GLY A 1 360 ? -14.080 7.956 28.658 1.00 91.50 360 GLY A O 1
ATOM 2889 N N . ASN A 1 361 ? -12.838 7.714 26.820 1.00 95.50 361 ASN A N 1
ATOM 2890 C CA . ASN A 1 361 ? -13.667 8.606 26.007 1.00 95.50 361 ASN A CA 1
ATOM 2891 C C . ASN A 1 361 ? -15.061 8.007 25.735 1.00 95.50 361 ASN A C 1
ATOM 2893 O O . ASN A 1 361 ? -15.254 7.243 24.789 1.00 95.50 361 ASN A O 1
ATOM 2897 N N . ALA A 1 362 ? -16.053 8.417 26.529 1.00 95.50 362 ALA A N 1
ATOM 2898 C CA . ALA A 1 362 ? -17.430 7.918 26.474 1.00 95.50 362 ALA A CA 1
ATOM 2899 C C . ALA A 1 362 ? -18.107 8.010 25.088 1.00 95.50 362 ALA A C 1
ATOM 2901 O O . ALA A 1 362 ? -18.993 7.210 24.790 1.00 95.50 362 ALA A O 1
ATOM 2902 N N . SER A 1 363 ? -17.693 8.949 24.227 1.00 95.19 363 SER A N 1
ATOM 2903 C CA . SER A 1 363 ? -18.212 9.045 22.856 1.00 95.19 363 SER A CA 1
ATOM 2904 C C . SER A 1 363 ? -17.693 7.896 21.986 1.00 95.19 363 SER A C 1
ATOM 2906 O O . SER A 1 363 ? -18.473 7.213 21.328 1.00 95.19 363 SER A O 1
ATOM 2908 N N . LEU A 1 364 ? -16.385 7.625 22.040 1.00 95.69 364 LEU A N 1
ATOM 2909 C CA . LEU A 1 364 ? -15.766 6.540 21.273 1.00 95.69 364 LEU A CA 1
ATOM 2910 C C . LEU A 1 364 ? -16.135 5.160 21.835 1.00 95.69 364 LEU A C 1
ATOM 2912 O O . LEU A 1 364 ? -16.443 4.262 21.060 1.00 95.69 364 LEU A O 1
ATOM 2916 N N . LEU A 1 365 ? -16.233 5.010 23.160 1.00 96.75 365 LEU A N 1
ATOM 2917 C CA . LEU A 1 365 ? -16.705 3.772 23.799 1.00 96.75 365 LEU A CA 1
ATOM 2918 C C . LEU A 1 365 ? -18.120 3.377 23.335 1.00 96.75 365 LEU A C 1
ATOM 2920 O O . LEU A 1 365 ? -18.389 2.205 23.071 1.00 96.75 365 LEU A O 1
ATOM 2924 N N . LYS A 1 366 ? -19.016 4.357 23.150 1.00 96.19 366 LYS A N 1
ATOM 2925 C CA . LYS A 1 366 ? -20.357 4.123 22.590 1.00 96.19 366 LYS A CA 1
ATOM 2926 C C . LYS A 1 366 ? -20.308 3.633 21.136 1.00 96.19 366 LYS A C 1
ATOM 2928 O O . LYS A 1 366 ? -21.151 2.835 20.733 1.00 96.19 366 LYS A O 1
ATOM 2933 N N . GLU A 1 367 ? -19.337 4.097 20.354 1.00 95.50 367 GLU A N 1
ATOM 2934 C CA . GLU A 1 367 ? -19.112 3.642 18.978 1.00 95.50 367 GLU A CA 1
ATOM 2935 C C . GLU A 1 367 ? -18.544 2.212 18.939 1.00 95.50 367 GLU A C 1
ATOM 2937 O O . GLU A 1 367 ? -18.982 1.417 18.108 1.00 95.50 367 GLU A O 1
ATOM 2942 N N . VAL A 1 368 ? -17.664 1.843 19.880 1.00 95.62 368 VAL A N 1
ATOM 2943 C CA . VAL A 1 368 ? -17.143 0.469 20.038 1.00 95.62 368 VAL A CA 1
ATOM 2944 C C . VAL A 1 368 ? -18.270 -0.526 20.354 1.00 95.62 368 VAL A C 1
ATOM 2946 O O . VAL A 1 368 ? -18.416 -1.520 19.646 1.00 95.62 368 VAL A O 1
ATOM 2949 N N . GLU A 1 369 ? -19.130 -0.250 21.340 1.00 94.81 369 GLU A N 1
ATOM 2950 C CA . GLU A 1 369 ? -20.250 -1.150 21.690 1.00 94.81 369 GLU A CA 1
ATOM 2951 C C . GLU A 1 369 ? -21.327 -1.235 20.589 1.00 94.81 369 GLU A C 1
ATOM 2953 O O . GLU A 1 369 ? -21.903 -2.296 20.334 1.00 94.81 369 GLU A O 1
ATOM 2958 N N . LYS A 1 370 ? -21.555 -0.141 19.856 1.00 93.75 370 LYS A N 1
ATOM 2959 C CA . LYS A 1 370 ? -22.397 -0.116 18.649 1.00 93.75 370 LYS A CA 1
ATOM 2960 C C . LYS A 1 370 ? -21.812 -1.000 17.539 1.00 93.75 370 LYS A C 1
ATOM 2962 O O . LYS A 1 370 ? -22.541 -1.791 16.957 1.00 93.75 370 LYS A O 1
ATOM 2967 N N . LEU A 1 371 ? -20.506 -0.918 17.278 1.00 93.00 371 LEU A N 1
ATOM 2968 C CA . LEU A 1 371 ? -19.807 -1.738 16.278 1.00 93.00 371 LEU A CA 1
ATOM 2969 C C . LEU A 1 371 ? -19.797 -3.235 16.650 1.00 93.00 371 LEU A C 1
ATOM 2971 O O . LEU A 1 371 ? -20.015 -4.094 15.798 1.00 93.00 371 LEU A O 1
ATOM 2975 N N . LYS A 1 372 ? -19.626 -3.541 17.939 1.00 92.81 372 LYS A N 1
ATOM 2976 C CA . LYS A 1 372 ? -19.759 -4.885 18.529 1.00 92.81 372 LYS A CA 1
ATOM 2977 C C . LYS A 1 372 ? -21.182 -5.436 18.400 1.00 92.81 372 LYS A C 1
ATOM 2979 O O . LYS A 1 372 ? -21.367 -6.627 18.161 1.00 92.81 372 LYS A O 1
ATOM 2984 N N . SER A 1 373 ? -22.187 -4.563 18.491 1.00 91.06 373 SER A N 1
ATOM 2985 C CA . SER A 1 373 ? -23.587 -4.903 18.214 1.00 91.06 373 SER A CA 1
ATOM 2986 C C . SER A 1 373 ? -23.823 -5.188 16.725 1.00 91.06 373 SER A C 1
ATOM 2988 O O . SER A 1 373 ? -24.480 -6.176 16.412 1.00 91.06 373 SER A O 1
ATOM 2990 N N . SER A 1 374 ? -23.247 -4.394 15.813 1.00 88.00 374 SER A N 1
ATOM 2991 C CA . SER A 1 374 ? -23.319 -4.645 14.363 1.00 88.00 374 SER A CA 1
ATOM 2992 C C . SER A 1 374 ? -22.658 -5.971 13.969 1.00 88.00 374 SER A C 1
ATOM 2994 O O . SER A 1 374 ? -23.226 -6.717 13.178 1.00 88.00 374 SER A O 1
ATOM 2996 N N . LEU A 1 375 ? -21.503 -6.326 14.552 1.00 84.31 375 LEU A N 1
ATOM 2997 C CA . LEU A 1 375 ? -20.831 -7.609 14.286 1.00 84.31 375 LEU A CA 1
ATOM 2998 C C . LEU A 1 375 ? -21.753 -8.813 14.567 1.00 84.31 375 LEU A C 1
ATOM 3000 O O . LEU A 1 375 ? -21.834 -9.723 13.744 1.00 84.31 375 LEU A O 1
ATOM 3004 N N . ARG A 1 376 ? -22.498 -8.760 15.681 1.00 81.19 376 ARG A N 1
ATOM 3005 C CA . ARG A 1 376 ? -23.475 -9.774 16.127 1.00 81.19 376 ARG A CA 1
ATOM 3006 C C . ARG A 1 376 ? -24.769 -9.829 15.297 1.00 81.19 376 ARG A C 1
ATOM 3008 O O . ARG A 1 376 ? -25.630 -10.649 15.590 1.00 81.19 376 ARG A O 1
ATOM 3015 N N . GLN A 1 377 ? -24.935 -8.948 14.309 1.00 72.62 377 GLN A N 1
ATOM 3016 C CA . GLN A 1 377 ? -26.029 -8.982 13.324 1.00 72.62 377 GLN A CA 1
ATOM 3017 C C . GLN A 1 377 ? -25.560 -9.495 11.949 1.00 72.62 377 GLN A C 1
ATOM 3019 O O . GLN A 1 377 ? -26.359 -9.599 11.021 1.00 72.62 377 GLN A O 1
ATOM 3024 N N . VAL A 1 378 ? -24.260 -9.786 11.811 1.00 62.00 378 VAL A N 1
ATOM 3025 C CA . VAL A 1 378 ? -23.599 -10.302 10.598 1.00 62.00 378 VAL A CA 1
ATOM 3026 C C . VAL A 1 378 ? -22.882 -11.629 10.927 1.00 62.00 378 VAL A C 1
ATOM 3028 O O . VAL A 1 378 ? -21.815 -11.930 10.383 1.00 62.00 378 VAL A O 1
ATOM 3031 N N . GLN A 1 379 ? -23.446 -12.371 11.883 1.00 53.81 379 GLN A N 1
ATOM 3032 C CA . GLN A 1 379 ? -23.188 -13.765 12.259 1.00 53.81 379 GLN A CA 1
ATOM 3033 C C . GLN A 1 379 ? -24.558 -14.442 12.379 1.00 53.81 379 GLN A C 1
ATOM 3035 O O . GLN A 1 379 ? -24.663 -15.596 11.921 1.00 53.81 379 GLN A O 1
#

InterPro domains:
  IPR055326 Transcriptional elongation regulator MINIYO [PTHR47605] (86-375)
  IPR057989 RPAP1/MINIYO-like, TPR repeats [PF25766] (165-296)